Protein AF-A0A7S4KNY7-F1 (afdb_monomer_lite)

Sequence (594 aa):
KNNKELASEFGQQVDAQVGPDGVFSEKERRYLAFSFTKPSDPPAHNLELLWDKYYDSREKYDKLVDIKRRADPTGIFTPNKFCVGGDPDSCPYTIPLPDDQVIYRGRFNSEYKPRAYQYGTTSHVRGTMAPAAIVAPKSMEDIQKVVKFARDNKLAIAVRSGGHAYNGDSSTCGLNIQLDMAETFKDFEYNAETKLVRCGVSLSLLEFAGHMGERDLFIPHGICAHVHIGGHVQTGGYGEDRSHGLLCDYVEALEIVTADGNLRVVHRPVEGSPDQDNDDLYWAVLGGSPGNYGILTHINLKPLHDKDYPHSRGMKMAVRFNKEKFEKVVQFAAEMNDDPNFPGDFDVNVQLTSSVFSTWYVKNKLLGVKRGLTRDEDMLLNHPEIYGSGVPIAEDARMSLGAAHPAVLQVWIQWANTGGENQKFGDAEKEVFEKYRKAMGPGILLKAEFKALSTLKHVAWWFGGAEDDSADLMSLSYHDHHTMSELNRYWIYEDPREFVMPFDKRSYISDRTNLSTNGWVKWAANHVDSVVNGPAEVKLSMQIQPFGGKFSKVRTNENLGSSHSWRNNATTWISMDSFYEVGPYAEKKQQGTC

Radius of gyration: 23.35 Å; chains: 1; bounding box: 53×65×66 Å

Organism: NCBI:txid180227

Secondary structure (DSSP, 8-state):
--HHHHHHHHHHHHHTTBSTT-SSBSS-B--GGG----TTS-TT--HHHHHHHH-S-HHHHHHHHHHHHHH-TT-TT--STT-TT--TTS-TT--PPPTT------TTSTTHHHHH--TTTTTSPTTSS--SEEE--SSHHHHHHHHHHHHHTT--EEEESS---TT-TT---TTPEEEE-TTT---EEEETTTTEEEEETT-BHHHHHHHHHTTTEE----SBTT-BHHHHHHT---SSHHHH--GGGGEEEEEEE-TTS-EEEEEPPBTTB--HHHHHHHHHHTTS-TTSS-EEEEEEE--EEGGGSTT-EEEEEEEE--HHHHHHHHHHHHHHHH-TT--TTEEEEEEEESS-S-THHIIIIIS---PPPPHHHHHHHH-GGGG-SS---THHHHTTS-S-PPPEEEEEEEE--TTGGG----HHHHHHHHHHHHHH-B-SS-HHHHHHHTTSHHHHHHH---SSSBSB-TT--TTS---HHHHHHHH-B-SS-S-SS-EEEEEEE---S-TTTSSHHHHHHHHHHHHHTS-TTEEEEEEEE---STT-HHHHTGGGS-S-TTTTT---EEEEEEEE-----------S--

pLDDT: mean 82.66, std 17.78, range [27.16, 98.62]

Structure (mmCIF, N/CA/C/O backbone):
data_AF-A0A7S4KNY7-F1
#
_entry.id   AF-A0A7S4KNY7-F1
#
loop_
_atom_site.group_PDB
_atom_site.id
_atom_site.type_symbol
_atom_site.label_atom_id
_atom_site.label_alt_id
_atom_site.label_comp_id
_atom_site.label_asym_id
_atom_site.label_entity_id
_atom_site.label_seq_id
_atom_site.pdbx_PDB_ins_code
_atom_site.Cartn_x
_atom_site.Cartn_y
_atom_site.Cartn_z
_atom_site.occupancy
_atom_site.B_iso_or_equiv
_atom_site.auth_seq_id
_atom_site.auth_comp_id
_atom_site.auth_asym_id
_atom_site.auth_atom_id
_atom_site.pdbx_PDB_model_num
ATOM 1 N N . LYS A 1 1 ? 11.435 -31.458 -4.047 1.00 51.56 1 LYS A N 1
ATOM 2 C CA . LYS A 1 1 ? 11.424 -30.209 -3.257 1.00 51.56 1 LYS A CA 1
ATOM 3 C C . LYS A 1 1 ? 10.000 -29.694 -3.256 1.00 51.56 1 LYS A C 1
ATOM 5 O O . LYS A 1 1 ? 9.389 -29.751 -4.316 1.00 51.56 1 LYS A O 1
ATOM 10 N N . ASN A 1 2 ? 9.431 -29.327 -2.115 1.00 85.19 2 ASN A N 1
ATOM 11 C CA . ASN A 1 2 ? 8.086 -28.751 -2.095 1.00 85.19 2 ASN A CA 1
ATOM 12 C C . ASN A 1 2 ? 8.135 -27.399 -2.837 1.00 85.19 2 ASN A C 1
ATOM 14 O O . ASN A 1 2 ? 9.048 -26.621 -2.576 1.00 85.19 2 ASN A O 1
ATOM 18 N N . ASN A 1 3 ? 7.206 -27.099 -3.753 1.00 89.31 3 ASN A N 1
ATOM 19 C CA . ASN A 1 3 ? 7.209 -25.828 -4.504 1.00 89.31 3 ASN A CA 1
ATOM 20 C C . ASN A 1 3 ? 7.236 -24.608 -3.562 1.00 89.31 3 ASN A C 1
ATOM 22 O O . ASN A 1 3 ? 7.870 -23.600 -3.862 1.00 89.31 3 ASN A O 1
ATOM 26 N N . LYS A 1 4 ? 6.635 -24.745 -2.371 1.00 90.31 4 LYS A N 1
ATOM 27 C CA . LYS A 1 4 ? 6.718 -23.759 -1.287 1.00 90.31 4 LYS A CA 1
ATOM 28 C C . LYS A 1 4 ? 8.144 -23.540 -0.767 1.00 90.31 4 LYS A C 1
ATOM 30 O O . LYS A 1 4 ? 8.528 -22.406 -0.522 1.00 90.31 4 LYS A O 1
ATOM 35 N N . GLU A 1 5 ? 8.919 -24.608 -0.571 1.00 92.00 5 GLU A N 1
ATOM 36 C CA . GLU A 1 5 ? 10.319 -24.502 -0.121 1.00 92.00 5 GLU A CA 1
ATOM 37 C C . GLU A 1 5 ? 11.160 -23.786 -1.171 1.00 92.00 5 GLU A C 1
ATOM 39 O O . GLU A 1 5 ? 11.970 -22.935 -0.832 1.00 92.00 5 GLU A O 1
ATOM 44 N N . LEU A 1 6 ? 10.931 -24.095 -2.449 1.00 92.31 6 LEU A N 1
ATOM 45 C CA . LEU A 1 6 ? 11.621 -23.438 -3.550 1.00 92.31 6 LEU A CA 1
ATOM 46 C C . LEU A 1 6 ? 11.296 -21.935 -3.621 1.00 92.31 6 LEU A C 1
ATOM 48 O O . LEU A 1 6 ? 12.210 -21.124 -3.719 1.00 92.31 6 LEU A O 1
ATOM 52 N N . ALA A 1 7 ? 10.017 -21.555 -3.518 1.00 92.94 7 ALA A N 1
ATOM 53 C CA . ALA A 1 7 ? 9.622 -20.147 -3.416 1.00 92.94 7 ALA A CA 1
ATOM 54 C C . ALA A 1 7 ? 10.264 -19.459 -2.197 1.00 92.94 7 ALA A C 1
ATOM 56 O O . ALA A 1 7 ? 10.749 -18.333 -2.301 1.00 92.94 7 ALA A O 1
ATOM 57 N N . SER A 1 8 ? 10.329 -20.157 -1.060 1.00 93.12 8 SER A N 1
ATOM 58 C CA . SER A 1 8 ? 10.942 -19.629 0.159 1.00 93.12 8 SER A CA 1
ATOM 59 C C . SER A 1 8 ? 12.448 -19.427 0.039 1.00 93.12 8 SER A C 1
ATOM 61 O O . SER A 1 8 ? 12.966 -18.434 0.537 1.00 93.12 8 SER A O 1
ATOM 63 N N . GLU A 1 9 ? 13.162 -20.297 -0.672 1.00 94.06 9 GLU A N 1
ATOM 64 C CA . GLU A 1 9 ? 14.589 -20.105 -0.941 1.00 94.06 9 GLU A CA 1
ATOM 65 C C . GLU A 1 9 ? 14.876 -18.878 -1.798 1.00 94.06 9 GLU A C 1
ATOM 67 O O . GLU A 1 9 ? 15.837 -18.160 -1.522 1.00 94.06 9 GLU A O 1
ATOM 72 N N . PHE A 1 10 ? 14.045 -18.600 -2.806 1.00 94.31 10 PHE A N 1
ATOM 73 C CA . PHE A 1 10 ? 14.152 -17.342 -3.542 1.00 94.31 10 PHE A CA 1
ATOM 74 C C . PHE A 1 10 ? 13.907 -16.150 -2.609 1.00 94.31 10 PHE A C 1
ATOM 76 O O . PHE A 1 10 ? 14.709 -15.219 -2.595 1.00 94.31 10 PHE A O 1
ATOM 83 N N . GLY A 1 11 ? 12.891 -16.221 -1.743 1.00 94.25 11 GLY A N 1
ATOM 84 C CA . GLY A 1 11 ? 12.653 -15.208 -0.710 1.00 94.25 11 GLY A CA 1
ATOM 85 C C . GLY A 1 11 ? 13.846 -15.001 0.236 1.00 94.25 11 GLY A C 1
ATOM 86 O O . GLY A 1 11 ? 14.205 -13.866 0.534 1.00 94.25 11 GLY A O 1
ATOM 87 N N . GLN A 1 12 ? 14.523 -16.073 0.654 1.00 95.06 12 GLN A N 1
ATOM 88 C CA . GLN A 1 12 ? 15.713 -16.001 1.514 1.00 95.06 12 GLN A CA 1
ATOM 89 C C . GLN A 1 12 ? 16.905 -15.310 0.833 1.00 95.06 12 GLN A C 1
ATOM 91 O O . GLN A 1 12 ? 17.710 -14.669 1.507 1.00 95.06 12 GLN A O 1
ATOM 96 N N . GLN A 1 13 ? 17.024 -15.392 -0.496 1.00 95.50 13 GLN A N 1
ATOM 97 C CA . GLN A 1 13 ? 18.045 -14.634 -1.228 1.00 95.50 13 GLN A CA 1
ATOM 98 C C . GLN A 1 13 ? 17.783 -13.125 -1.163 1.00 95.50 13 GLN A C 1
ATOM 100 O O . GLN A 1 13 ? 18.741 -12.355 -1.065 1.00 95.50 13 GLN A O 1
ATOM 105 N N . VAL A 1 14 ? 16.508 -12.711 -1.181 1.00 96.00 14 VAL A N 1
ATOM 106 C CA . VAL A 1 14 ? 16.097 -11.315 -0.955 1.00 96.00 14 VAL A CA 1
ATOM 107 C C . VAL A 1 14 ? 16.399 -10.900 0.482 1.00 96.00 14 VAL A C 1
ATOM 109 O O . VAL A 1 14 ? 16.975 -9.836 0.694 1.00 96.00 14 VAL A O 1
ATOM 112 N N . ASP A 1 15 ? 16.090 -11.761 1.458 1.00 95.88 15 ASP A N 1
ATOM 113 C CA . ASP A 1 15 ? 16.386 -11.518 2.877 1.00 95.88 15 ASP A CA 1
ATOM 114 C C . ASP A 1 15 ? 17.879 -11.243 3.105 1.00 95.88 15 ASP A C 1
ATOM 116 O O . ASP A 1 15 ? 18.233 -10.351 3.870 1.00 95.88 15 ASP A O 1
ATOM 120 N N . ALA A 1 16 ? 18.760 -11.943 2.383 1.00 96.06 16 ALA A N 1
ATOM 121 C CA . ALA A 1 16 ? 20.207 -11.749 2.463 1.00 96.06 16 ALA A CA 1
ATOM 122 C C . ALA A 1 16 ? 20.695 -10.378 1.950 1.00 96.06 16 ALA A C 1
ATOM 124 O O . ALA A 1 16 ? 21.842 -10.017 2.197 1.00 96.06 16 ALA A O 1
ATOM 125 N N . GLN A 1 17 ? 19.861 -9.609 1.239 1.00 97.12 17 GLN A N 1
ATOM 126 C CA . GLN A 1 17 ? 20.209 -8.252 0.791 1.00 97.12 17 GLN A CA 1
ATOM 127 C C . GLN A 1 17 ? 19.800 -7.164 1.785 1.00 97.12 17 GLN A C 1
ATOM 129 O O . GLN A 1 17 ? 20.070 -5.984 1.540 1.00 97.12 17 GLN A O 1
ATOM 134 N N . VAL A 1 18 ? 19.155 -7.543 2.887 1.00 95.56 18 VAL A N 1
ATOM 135 C CA . VAL A 1 18 ? 18.619 -6.633 3.895 1.00 95.56 18 VAL A CA 1
ATOM 136 C C . VAL A 1 18 ? 19.387 -6.807 5.201 1.00 95.56 18 VAL A C 1
ATOM 138 O O . VAL A 1 18 ? 19.440 -7.895 5.768 1.00 95.56 18 VAL A O 1
ATOM 141 N N . GLY A 1 19 ? 19.956 -5.715 5.700 1.00 93.62 19 GLY A N 1
ATOM 142 C CA . GLY A 1 19 ? 20.794 -5.686 6.893 1.00 93.62 19 GLY A CA 1
ATOM 143 C C . GLY A 1 19 ? 22.191 -5.122 6.608 1.00 93.62 19 GLY A C 1
ATOM 144 O O . GLY A 1 19 ? 22.514 -4.803 5.464 1.00 93.62 19 GLY A O 1
ATOM 145 N N . PRO A 1 20 ? 23.054 -5.019 7.632 1.00 90.00 20 PRO A N 1
ATOM 146 C CA . PRO A 1 20 ? 24.355 -4.353 7.521 1.00 90.00 20 PRO A CA 1
ATOM 147 C C . PRO A 1 20 ? 25.255 -4.896 6.401 1.00 90.00 20 PRO A C 1
ATOM 149 O O . PRO A 1 20 ? 25.949 -4.123 5.743 1.00 90.00 20 PRO A O 1
ATOM 152 N N . ASP A 1 21 ? 25.191 -6.207 6.156 1.00 91.19 21 ASP A N 1
ATOM 153 C CA . ASP A 1 21 ? 25.987 -6.907 5.139 1.00 91.19 21 ASP A CA 1
ATOM 154 C C . ASP A 1 21 ? 25.303 -6.962 3.756 1.00 91.19 21 ASP A C 1
ATOM 156 O O . ASP A 1 21 ? 25.902 -7.401 2.774 1.00 91.19 21 ASP A O 1
ATOM 160 N N . GLY A 1 22 ? 24.042 -6.532 3.670 1.00 95.06 22 GLY A N 1
ATOM 161 C CA . GLY A 1 22 ? 23.235 -6.548 2.455 1.00 95.06 22 GLY A CA 1
ATOM 162 C C . GLY A 1 22 ? 23.385 -5.275 1.618 1.00 95.06 22 GLY A C 1
ATOM 163 O O . GLY A 1 22 ? 23.640 -4.184 2.136 1.00 95.06 22 GLY A O 1
ATOM 164 N N . VAL A 1 23 ? 23.188 -5.387 0.300 1.00 96.75 23 VAL A N 1
ATOM 165 C CA . VAL A 1 23 ? 23.344 -4.247 -0.628 1.00 96.75 23 VAL A CA 1
ATOM 166 C C . VAL A 1 23 ? 22.059 -3.447 -0.868 1.00 96.75 23 VAL A C 1
ATOM 168 O O . VAL A 1 23 ? 22.127 -2.386 -1.479 1.00 96.75 23 VAL A O 1
ATOM 171 N N . PHE A 1 24 ? 20.895 -3.899 -0.383 1.00 97.31 24 PHE A N 1
ATOM 172 C CA . PHE A 1 24 ? 19.634 -3.166 -0.559 1.00 97.31 24 PHE A CA 1
ATOM 173 C C . PHE A 1 24 ? 19.363 -2.178 0.579 1.00 97.31 24 PHE A C 1
ATOM 175 O O . PHE A 1 24 ? 19.128 -1.005 0.329 1.00 97.31 24 PHE A O 1
ATOM 182 N N . SER A 1 25 ? 19.422 -2.620 1.833 1.00 95.44 25 SER A N 1
ATOM 183 C CA . SER A 1 25 ? 19.138 -1.762 2.992 1.00 95.44 25 SER A CA 1
ATOM 184 C C . SER A 1 25 ? 20.042 -2.115 4.158 1.00 95.44 25 SER A C 1
ATOM 186 O O . SER A 1 25 ? 20.363 -3.284 4.329 1.00 95.44 25 SER A O 1
ATOM 188 N N . GLU A 1 26 ? 20.426 -1.130 4.969 1.00 93.81 26 GLU A N 1
ATOM 189 C CA . GLU A 1 26 ? 21.228 -1.339 6.181 1.00 93.81 26 GLU A CA 1
ATOM 190 C C . GLU A 1 26 ? 20.404 -1.918 7.331 1.00 93.81 26 GLU A C 1
ATOM 192 O O . GLU A 1 26 ? 20.925 -2.649 8.177 1.00 93.81 26 GLU A O 1
ATOM 197 N N . LYS A 1 27 ? 19.107 -1.603 7.369 1.00 91.75 27 LYS A N 1
ATOM 198 C CA . LYS A 1 27 ? 18.174 -2.068 8.394 1.00 91.75 27 LYS A CA 1
ATOM 199 C C . LYS A 1 27 ? 17.001 -2.776 7.755 1.00 91.75 27 LYS A C 1
ATOM 201 O O . LYS A 1 27 ? 16.446 -2.340 6.759 1.00 91.75 27 LYS A O 1
ATOM 206 N N . GLU A 1 28 ? 16.543 -3.842 8.391 1.00 92.69 28 GLU A N 1
ATOM 207 C CA . GLU A 1 28 ? 15.296 -4.466 7.976 1.00 92.69 28 GLU A CA 1
ATOM 208 C C . GLU A 1 28 ? 14.108 -3.556 8.299 1.00 92.69 28 GLU A C 1
ATOM 210 O O . GLU A 1 28 ? 13.673 -3.475 9.448 1.00 92.69 28 GLU A O 1
ATOM 215 N N . ARG A 1 29 ? 13.582 -2.883 7.271 1.00 91.31 29 ARG A N 1
ATOM 216 C CA . ARG A 1 29 ? 12.376 -2.058 7.346 1.00 91.31 29 ARG A CA 1
ATOM 217 C C . ARG A 1 29 ? 11.267 -2.663 6.501 1.00 91.31 29 ARG A C 1
ATOM 219 O O . ARG A 1 29 ? 11.440 -2.920 5.308 1.00 91.31 29 ARG A O 1
ATOM 226 N N . ARG A 1 30 ? 10.118 -2.882 7.135 1.00 90.94 30 ARG A N 1
ATOM 227 C CA . ARG A 1 30 ? 8.904 -3.421 6.525 1.00 90.94 30 ARG A CA 1
ATOM 228 C C . ARG A 1 30 ? 7.812 -2.367 6.567 1.00 90.94 30 ARG A C 1
ATOM 230 O O . ARG A 1 30 ? 7.724 -1.568 7.497 1.00 90.94 30 ARG A O 1
ATOM 237 N N . TYR A 1 31 ? 6.953 -2.396 5.561 1.00 87.62 31 TYR A N 1
ATOM 238 C CA . TYR A 1 31 ? 5.833 -1.480 5.474 1.00 87.62 31 TYR A CA 1
ATOM 239 C C . TYR A 1 31 ? 4.529 -2.182 5.857 1.00 87.62 31 TYR A C 1
ATOM 241 O O . TYR A 1 31 ? 4.228 -3.240 5.310 1.00 87.62 31 TYR A O 1
ATOM 249 N N . LEU A 1 32 ? 3.741 -1.587 6.762 1.00 87.06 32 LEU A N 1
ATOM 250 C CA . LEU A 1 32 ? 2.469 -2.133 7.245 1.00 87.06 32 LEU A CA 1
ATOM 251 C C . LEU A 1 32 ? 1.519 -2.575 6.121 1.00 87.06 32 LEU A C 1
ATOM 253 O O . LEU A 1 32 ? 0.951 -3.663 6.218 1.00 87.06 32 LEU A O 1
ATOM 257 N N . ALA A 1 33 ? 1.396 -1.791 5.043 1.00 84.88 33 ALA A N 1
ATOM 258 C CA . ALA A 1 33 ? 0.538 -2.110 3.893 1.00 84.88 33 ALA A CA 1
ATOM 259 C C . ALA A 1 33 ? 0.919 -3.433 3.202 1.00 84.88 33 ALA A C 1
ATOM 261 O O . ALA A 1 33 ? 0.077 -4.111 2.615 1.00 84.88 33 ALA A O 1
ATOM 262 N N . PHE A 1 34 ? 2.188 -3.823 3.319 1.00 87.56 34 PHE A N 1
ATOM 263 C CA . PHE A 1 34 ? 2.775 -4.999 2.687 1.00 87.56 34 PHE A CA 1
ATOM 264 C C . PHE A 1 34 ? 3.338 -5.983 3.717 1.00 87.56 34 PHE A C 1
ATOM 266 O O . PHE A 1 34 ? 4.263 -6.736 3.411 1.00 87.56 34 PHE A O 1
ATOM 273 N N . SER A 1 35 ? 2.797 -5.970 4.942 1.00 88.44 35 SER A N 1
ATOM 274 C CA . SER A 1 35 ? 3.263 -6.828 6.032 1.00 88.44 35 SER A CA 1
ATOM 275 C C . SER A 1 35 ? 3.273 -8.295 5.610 1.00 88.44 35 SER A C 1
ATOM 277 O O . SER A 1 35 ? 2.331 -8.798 4.995 1.00 88.44 35 SER A O 1
ATOM 279 N N . PHE A 1 36 ? 4.345 -8.989 5.978 1.00 89.62 36 PHE A N 1
ATOM 280 C CA . PHE A 1 36 ? 4.551 -10.409 5.713 1.00 89.62 36 PHE A CA 1
ATOM 281 C C . PHE A 1 36 ? 5.287 -11.056 6.895 1.00 89.62 36 PHE A C 1
ATOM 283 O O . PHE A 1 36 ? 5.787 -10.358 7.785 1.00 89.62 36 PHE A O 1
ATOM 290 N N . THR A 1 37 ? 5.357 -12.386 6.897 1.00 84.75 37 THR A N 1
ATOM 291 C CA . THR A 1 37 ? 6.119 -13.177 7.874 1.00 84.75 37 THR A CA 1
ATOM 292 C C . THR A 1 37 ? 7.195 -13.983 7.154 1.00 84.75 37 THR A C 1
ATOM 294 O O . THR A 1 37 ? 6.939 -14.517 6.074 1.00 84.75 37 THR A O 1
ATOM 297 N N . LYS A 1 38 ? 8.397 -14.070 7.735 1.00 86.94 38 LYS A N 1
ATOM 298 C CA . LYS A 1 38 ? 9.477 -14.947 7.248 1.00 86.94 38 LYS A CA 1
ATOM 299 C C . LYS A 1 38 ? 9.689 -16.134 8.197 1.00 86.94 38 LYS A C 1
ATOM 301 O O . LYS A 1 38 ? 9.403 -16.013 9.387 1.00 86.94 38 LYS A O 1
ATOM 306 N N . PRO A 1 39 ? 10.232 -17.271 7.722 1.00 82.94 39 PRO A N 1
ATOM 307 C CA . PRO A 1 39 ? 10.498 -18.433 8.577 1.00 82.94 39 PRO A CA 1
ATOM 308 C C . PRO A 1 39 ? 11.420 -18.159 9.774 1.00 82.94 39 PRO A C 1
ATOM 310 O O . PRO A 1 39 ? 11.352 -18.876 10.764 1.00 82.94 39 PRO A O 1
ATOM 313 N N . SER A 1 40 ? 12.289 -17.148 9.677 1.00 85.69 40 SER A N 1
ATOM 314 C CA . SER A 1 40 ? 13.194 -16.730 10.752 1.00 85.69 40 SER A CA 1
ATOM 315 C C . SER A 1 40 ? 12.592 -15.704 11.717 1.00 85.69 40 SER A C 1
ATOM 317 O O . SER A 1 40 ? 13.262 -15.325 12.676 1.00 85.69 40 SER A O 1
ATOM 319 N N . ASP A 1 41 ? 11.355 -15.249 11.490 1.00 88.19 41 ASP A N 1
ATOM 320 C CA . ASP A 1 41 ? 10.652 -14.412 12.462 1.00 88.19 41 ASP A CA 1
ATOM 321 C C . ASP A 1 41 ? 10.281 -15.232 13.709 1.00 88.19 41 ASP A C 1
ATOM 323 O O . ASP A 1 41 ? 10.083 -16.448 13.620 1.00 88.19 41 ASP A O 1
ATOM 327 N N . PRO A 1 42 ? 10.117 -14.580 14.873 1.00 82.06 42 PRO A N 1
ATOM 328 C CA . PRO A 1 42 ? 9.641 -15.243 16.080 1.00 82.06 42 PRO A CA 1
ATOM 329 C C . PRO A 1 42 ? 8.297 -15.970 15.855 1.00 82.06 42 PRO A C 1
ATOM 331 O O . PRO A 1 42 ? 7.424 -15.404 15.196 1.00 82.06 42 PRO A O 1
ATOM 334 N N . PRO A 1 43 ? 8.073 -17.172 16.430 1.00 65.38 43 PRO A N 1
ATOM 335 C CA . PRO A 1 43 ? 6.925 -18.035 16.103 1.00 65.38 43 PRO A CA 1
ATOM 336 C C . PRO A 1 43 ? 5.531 -17.433 16.337 1.00 65.38 43 PRO A C 1
ATOM 338 O O . PRO A 1 43 ? 4.581 -17.783 15.634 1.00 65.38 43 PRO A O 1
ATOM 341 N N . ALA A 1 44 ? 5.385 -16.535 17.317 1.00 62.50 44 ALA A N 1
ATOM 342 C CA . ALA A 1 44 ? 4.124 -15.832 17.575 1.00 62.50 44 ALA A CA 1
ATOM 343 C C . ALA A 1 44 ? 3.810 -14.780 16.491 1.00 62.50 44 ALA A C 1
ATOM 345 O O . ALA A 1 44 ? 2.652 -14.402 16.317 1.00 62.50 44 ALA A O 1
ATOM 346 N N . HIS A 1 45 ? 4.832 -14.350 15.734 1.00 71.06 45 HIS A N 1
ATOM 347 C CA . HIS A 1 45 ? 4.778 -13.323 14.688 1.00 71.06 45 HIS A CA 1
ATOM 348 C C . HIS A 1 45 ? 4.050 -12.046 15.132 1.00 71.06 45 HIS A C 1
ATOM 350 O O . HIS A 1 45 ? 3.314 -11.445 14.354 1.00 71.06 45 HIS A O 1
ATOM 356 N N . ASN A 1 46 ? 4.249 -11.666 16.393 1.00 79.25 46 ASN A N 1
ATOM 357 C CA . ASN A 1 46 ? 3.590 -10.537 17.029 1.00 79.25 46 ASN A CA 1
ATOM 358 C C . ASN A 1 46 ? 4.364 -9.231 16.783 1.00 79.25 46 ASN A C 1
ATOM 360 O O . ASN A 1 46 ? 5.598 -9.226 16.818 1.00 79.25 46 ASN A O 1
ATOM 364 N N . LEU A 1 47 ? 3.644 -8.127 16.566 1.00 87.06 47 LEU A N 1
ATOM 365 C CA . LEU A 1 47 ? 4.205 -6.784 16.427 1.00 87.06 47 LEU A CA 1
ATOM 366 C C . LEU A 1 47 ? 5.069 -6.361 17.631 1.00 87.06 47 LEU A C 1
ATOM 368 O O . LEU A 1 47 ? 6.045 -5.655 17.422 1.00 87.06 47 LEU A O 1
ATOM 372 N N . GLU A 1 48 ? 4.824 -6.865 18.845 1.00 89.44 48 GLU A N 1
ATOM 373 C CA . GLU A 1 48 ? 5.713 -6.665 20.010 1.00 89.44 48 GLU A CA 1
ATOM 374 C C . GLU A 1 48 ? 7.130 -7.197 19.777 1.00 89.44 48 GLU A C 1
ATOM 376 O O . GLU A 1 48 ? 8.103 -6.623 20.253 1.00 89.44 48 GLU A O 1
ATOM 381 N N . LEU A 1 49 ? 7.267 -8.288 19.025 1.00 89.81 49 LEU A N 1
ATOM 382 C CA . LEU A 1 49 ? 8.561 -8.898 18.718 1.00 89.81 49 LEU A CA 1
ATOM 383 C C . LEU A 1 49 ? 9.175 -8.351 17.424 1.00 89.81 49 LEU A C 1
ATOM 385 O O . LEU A 1 49 ? 10.342 -8.613 17.142 1.00 89.81 49 LEU A O 1
ATOM 389 N N . LEU A 1 50 ? 8.387 -7.622 16.630 1.00 91.00 50 LEU A N 1
ATOM 390 C CA . LEU A 1 50 ? 8.754 -7.121 15.304 1.00 91.00 50 LEU A CA 1
ATOM 391 C C . LEU A 1 50 ? 8.665 -5.592 15.196 1.00 91.00 50 LEU A C 1
ATOM 393 O O . LEU A 1 50 ? 8.769 -5.057 14.092 1.00 91.00 50 LEU A O 1
ATOM 397 N N . TRP A 1 51 ? 8.457 -4.874 16.306 1.00 91.31 51 TRP A N 1
ATOM 398 C CA . TRP A 1 51 ? 8.184 -3.432 16.299 1.00 91.31 51 TRP A CA 1
ATOM 399 C C . TRP A 1 51 ? 9.296 -2.652 15.596 1.00 91.31 51 TRP A C 1
ATOM 401 O O . TRP A 1 51 ? 9.020 -1.715 14.850 1.00 91.31 51 TRP A O 1
ATOM 411 N N . ASP A 1 52 ? 10.548 -3.082 15.766 1.00 91.56 52 ASP A N 1
ATOM 412 C CA . ASP A 1 52 ? 11.741 -2.444 15.209 1.00 91.56 52 ASP A CA 1
ATOM 413 C C . ASP A 1 52 ? 11.801 -2.540 13.678 1.00 91.56 52 ASP A C 1
ATOM 415 O O . ASP A 1 52 ? 12.568 -1.824 13.033 1.00 91.56 52 ASP A O 1
ATOM 419 N N . LYS A 1 53 ? 10.969 -3.391 13.069 1.00 91.69 53 LYS A N 1
ATOM 420 C CA . LYS A 1 53 ? 10.840 -3.501 11.611 1.00 91.69 53 LYS A CA 1
ATOM 421 C C . LYS A 1 53 ? 9.867 -2.476 11.035 1.00 91.69 53 LYS A C 1
ATOM 423 O O . LYS A 1 53 ? 10.014 -2.115 9.870 1.00 91.69 53 LYS A O 1
ATOM 428 N N . TYR A 1 54 ? 8.911 -1.993 11.829 1.00 90.12 54 TYR A N 1
ATOM 429 C CA . TYR A 1 54 ? 7.829 -1.101 11.384 1.00 90.12 54 TYR A CA 1
ATOM 430 C C . TYR A 1 54 ? 7.949 0.323 11.939 1.00 90.12 54 TYR A C 1
ATOM 432 O O . TYR A 1 54 ? 7.514 1.276 11.287 1.00 90.12 54 TYR A O 1
ATOM 440 N N . TYR A 1 55 ? 8.577 0.478 13.106 1.00 89.75 55 TYR A N 1
ATOM 441 C CA . TYR A 1 55 ? 8.714 1.740 13.826 1.00 89.75 55 TYR A CA 1
ATOM 442 C C . TYR A 1 55 ? 10.189 2.128 14.005 1.00 89.75 55 TYR A C 1
ATOM 444 O O . TYR A 1 55 ? 11.095 1.293 14.039 1.00 89.75 55 TYR A O 1
ATOM 452 N N . ASP A 1 56 ? 10.454 3.429 14.080 1.00 86.56 56 ASP A N 1
ATOM 453 C CA . ASP A 1 56 ? 11.801 3.994 14.212 1.00 86.56 56 ASP A CA 1
ATOM 454 C C . ASP A 1 56 ? 12.350 3.920 15.639 1.00 86.56 56 ASP A C 1
ATOM 456 O O . ASP A 1 56 ? 13.564 3.790 15.804 1.00 86.56 56 ASP A O 1
ATOM 460 N N . SER A 1 57 ? 11.478 3.969 16.648 1.00 89.56 57 SER A N 1
ATOM 461 C CA . SER A 1 57 ? 11.852 3.937 18.058 1.00 89.56 57 SER A CA 1
ATOM 462 C C . SER A 1 57 ? 10.916 3.072 18.900 1.00 89.56 57 SER A C 1
ATOM 464 O O . SER A 1 57 ? 9.726 2.920 18.612 1.00 89.56 57 SER A O 1
ATOM 466 N N . ARG A 1 58 ? 11.478 2.527 19.986 1.00 92.69 58 ARG A N 1
ATOM 467 C CA . ARG A 1 58 ? 10.725 1.765 20.985 1.00 92.69 58 ARG A CA 1
ATOM 468 C C . ARG A 1 58 ? 9.680 2.645 21.667 1.00 92.69 58 ARG A C 1
ATOM 470 O O . ARG A 1 58 ? 8.550 2.214 21.825 1.00 92.69 58 ARG A O 1
ATOM 477 N N . GLU A 1 59 ? 10.041 3.890 21.978 1.00 92.00 59 GLU A N 1
ATOM 478 C CA . GLU A 1 59 ? 9.158 4.888 22.594 1.00 92.00 59 GLU A CA 1
ATOM 479 C C . GLU A 1 59 ? 7.877 5.113 21.784 1.00 92.00 59 GLU A C 1
ATOM 481 O O . GLU A 1 59 ? 6.783 5.131 22.342 1.00 92.00 59 GLU A O 1
ATOM 486 N N . LYS A 1 60 ? 7.989 5.233 20.456 1.00 89.56 60 LYS A N 1
ATOM 487 C CA . LYS A 1 60 ? 6.820 5.411 19.592 1.00 89.56 60 LYS A CA 1
ATOM 488 C C . LYS A 1 60 ? 5.900 4.196 19.634 1.00 89.56 60 LYS A C 1
ATOM 490 O O . LYS A 1 60 ? 4.683 4.348 19.697 1.00 89.56 60 LYS A O 1
ATOM 495 N N . TYR A 1 61 ? 6.477 3.000 19.609 1.00 92.75 61 TYR A N 1
ATOM 496 C CA . TYR A 1 61 ? 5.701 1.774 19.704 1.00 92.75 61 TYR A CA 1
ATOM 497 C C . TYR A 1 61 ? 5.066 1.603 21.096 1.00 92.75 61 TYR A C 1
ATOM 499 O O . TYR A 1 61 ? 3.874 1.328 21.178 1.00 92.75 61 TYR A O 1
ATOM 507 N N . ASP A 1 62 ? 5.786 1.880 22.185 1.00 94.00 62 ASP A N 1
ATOM 508 C CA . ASP A 1 62 ? 5.226 1.860 23.544 1.00 94.00 62 ASP A CA 1
ATOM 509 C C . ASP A 1 62 ? 4.082 2.879 23.697 1.00 94.00 62 ASP A C 1
ATOM 511 O O . ASP A 1 62 ? 3.043 2.563 24.278 1.00 94.00 62 ASP A O 1
ATOM 515 N N . LYS A 1 63 ? 4.194 4.062 23.073 1.00 92.31 63 LYS A N 1
ATOM 516 C CA . LYS A 1 63 ? 3.090 5.030 23.003 1.00 92.31 63 LYS A CA 1
ATOM 517 C C . LYS A 1 63 ? 1.856 4.425 22.324 1.00 92.31 63 LYS A C 1
ATOM 519 O O . LYS A 1 63 ? 0.749 4.560 22.842 1.00 92.31 63 LYS A O 1
ATOM 524 N N . LEU A 1 64 ? 2.022 3.727 21.197 1.00 92.75 64 LEU A N 1
ATOM 525 C CA . LEU A 1 64 ? 0.920 3.023 20.526 1.00 92.75 64 LEU A CA 1
ATOM 526 C C . LEU A 1 64 ? 0.277 1.963 21.437 1.00 92.75 64 LEU A C 1
ATOM 528 O O . LEU A 1 64 ? -0.952 1.836 21.437 1.00 92.75 64 LEU A O 1
ATOM 532 N N . VAL A 1 65 ? 1.076 1.248 22.237 1.00 93.88 65 VAL A N 1
ATOM 533 C CA . VAL A 1 65 ? 0.600 0.270 23.233 1.00 93.88 65 VAL A CA 1
ATOM 534 C C . VAL A 1 65 ? -0.218 0.942 24.339 1.00 93.88 65 VAL A C 1
ATOM 536 O O . VAL A 1 65 ? -1.293 0.456 24.697 1.00 93.88 65 VAL A O 1
ATOM 539 N N . ASP A 1 66 ? 0.229 2.079 24.862 1.00 94.81 66 ASP A N 1
ATOM 540 C CA . ASP A 1 66 ? -0.491 2.793 25.920 1.00 94.81 66 ASP A CA 1
ATOM 541 C C . ASP A 1 66 ? -1.807 3.404 25.425 1.00 94.81 66 ASP A C 1
ATOM 543 O O . ASP A 1 66 ? -2.826 3.358 26.122 1.00 94.81 66 ASP A O 1
ATOM 547 N N . ILE A 1 67 ? -1.830 3.914 24.192 1.00 94.75 67 ILE A N 1
ATOM 548 C CA . ILE A 1 67 ? -3.071 4.348 23.534 1.00 94.75 67 ILE A CA 1
ATOM 549 C C . ILE A 1 67 ? -4.017 3.156 23.377 1.00 94.75 67 ILE A C 1
ATOM 551 O O . ILE A 1 67 ? -5.202 3.259 23.693 1.00 94.75 67 ILE A O 1
ATOM 555 N N . LYS A 1 68 ? -3.495 2.001 22.952 1.00 93.06 68 LYS A N 1
ATOM 556 C CA . LYS A 1 68 ? -4.277 0.780 22.733 1.00 93.06 68 LYS A CA 1
ATOM 557 C C . LYS A 1 68 ? -4.938 0.299 24.023 1.00 93.06 68 LYS A C 1
ATOM 559 O O . LYS A 1 68 ? -6.132 0.012 24.017 1.00 93.06 68 LYS A O 1
ATOM 564 N N . ARG A 1 69 ? -4.204 0.286 25.139 1.00 92.75 69 ARG A N 1
ATOM 565 C CA . ARG A 1 69 ? -4.734 -0.075 26.468 1.00 92.75 69 ARG A CA 1
ATOM 566 C C . ARG A 1 69 ? -5.885 0.832 26.914 1.00 92.75 69 ARG A C 1
ATOM 568 O O . ARG A 1 69 ? -6.812 0.351 27.558 1.00 92.75 69 ARG A O 1
ATOM 575 N N . ARG A 1 70 ? -5.842 2.126 26.572 1.00 93.19 70 ARG A N 1
ATOM 576 C CA . ARG A 1 70 ? -6.929 3.080 26.863 1.00 93.19 70 ARG A CA 1
ATOM 577 C C . ARG A 1 70 ? -8.122 2.918 25.918 1.00 93.19 70 ARG A C 1
ATOM 579 O O . ARG A 1 70 ? -9.260 2.965 26.373 1.00 93.19 70 ARG A O 1
ATOM 586 N N . ALA A 1 71 ? -7.867 2.738 24.621 1.00 91.94 71 ALA A N 1
ATOM 587 C CA . ALA A 1 71 ? -8.899 2.652 23.585 1.00 91.94 71 ALA A CA 1
ATOM 588 C C . ALA A 1 71 ? -9.651 1.306 23.579 1.00 91.94 71 ALA A C 1
ATOM 590 O O . ALA A 1 71 ? -10.827 1.255 23.217 1.00 91.94 71 ALA A O 1
ATOM 591 N N . ASP A 1 72 ? -8.986 0.224 23.990 1.00 92.75 72 ASP A N 1
ATOM 592 C CA . ASP A 1 72 ? -9.539 -1.128 24.074 1.00 92.75 72 ASP A CA 1
ATOM 593 C C . ASP A 1 72 ? -9.079 -1.848 25.357 1.00 92.75 72 ASP A C 1
ATOM 595 O O . ASP A 1 72 ? -8.293 -2.798 25.308 1.00 92.75 72 ASP A O 1
ATOM 599 N N . PRO A 1 73 ? -9.584 -1.428 26.531 1.00 89.50 73 PRO A N 1
ATOM 600 C CA . PRO A 1 73 ? -9.207 -2.022 27.816 1.00 89.50 73 PRO A CA 1
ATOM 601 C C . PRO A 1 73 ? -9.669 -3.480 27.965 1.00 89.50 73 PRO A C 1
ATOM 603 O O . PRO A 1 73 ? -9.214 -4.190 28.858 1.00 89.50 73 PRO A O 1
ATOM 606 N N . THR A 1 74 ? -10.593 -3.928 27.112 1.00 86.25 74 THR A N 1
ATOM 607 C CA . THR A 1 74 ? -11.155 -5.285 27.119 1.00 86.25 74 THR A CA 1
ATOM 608 C C . THR A 1 74 ? -10.479 -6.228 26.127 1.00 86.25 74 THR A C 1
ATOM 610 O O . THR A 1 74 ? -10.789 -7.416 26.127 1.00 86.25 74 THR A O 1
ATOM 613 N N . GLY A 1 75 ? -9.573 -5.716 25.290 1.00 88.19 75 GLY A N 1
ATOM 614 C CA . GLY A 1 75 ? -8.832 -6.503 24.308 1.00 88.19 75 GLY A CA 1
ATOM 615 C C . GLY A 1 75 ? -9.687 -7.081 23.176 1.00 88.19 75 GLY A C 1
ATOM 616 O O . GLY A 1 75 ? -9.292 -8.084 22.587 1.00 88.19 75 GLY A O 1
ATOM 617 N N . ILE A 1 76 ? -10.847 -6.499 22.849 1.00 91.19 76 ILE A N 1
ATOM 618 C CA . ILE A 1 76 ? -11.713 -7.039 21.785 1.00 91.19 76 ILE A CA 1
ATOM 619 C C . ILE A 1 76 ? -11.142 -6.794 20.382 1.00 91.19 76 ILE A C 1
ATOM 621 O O . ILE A 1 76 ? -11.507 -7.485 19.439 1.00 91.19 76 ILE A O 1
ATOM 625 N N . PHE A 1 77 ? -10.214 -5.856 20.218 1.00 91.88 77 PHE A N 1
ATOM 626 C CA . PHE A 1 77 ? -9.529 -5.568 18.958 1.00 91.88 77 PHE A CA 1
ATOM 627 C C . PHE A 1 77 ? -8.095 -6.120 18.979 1.00 91.88 77 PHE A C 1
ATOM 629 O O . PHE A 1 77 ? -7.142 -5.398 18.699 1.00 91.88 77 PHE A O 1
ATOM 636 N N . THR A 1 78 ? -7.929 -7.382 19.388 1.00 84.44 78 THR A N 1
ATOM 637 C CA . THR A 1 78 ? -6.637 -8.104 19.429 1.00 84.44 78 THR A CA 1
ATOM 638 C C . THR A 1 78 ? -6.566 -9.388 18.569 1.00 84.44 78 THR A C 1
ATOM 640 O O . THR A 1 78 ? -5.717 -10.242 18.810 1.00 84.44 78 THR A O 1
ATOM 643 N N . PRO A 1 79 ? -7.427 -9.597 17.554 1.00 74.44 79 PRO A N 1
ATOM 644 C CA . PRO A 1 79 ? -7.663 -10.921 16.962 1.00 74.44 79 PRO A CA 1
ATOM 645 C C . PRO A 1 79 ? -6.556 -11.445 16.025 1.00 74.44 79 PRO A C 1
ATOM 647 O O . PRO A 1 79 ? -6.730 -12.530 15.457 1.00 74.44 79 PRO A O 1
ATOM 650 N N . ASN A 1 80 ? -5.513 -10.651 15.753 1.00 76.06 80 ASN A N 1
ATOM 651 C CA . ASN A 1 80 ? -4.551 -10.892 14.677 1.00 76.06 80 ASN A CA 1
ATOM 652 C C . ASN A 1 80 ? -3.090 -10.744 15.131 1.00 76.06 80 ASN A C 1
ATOM 654 O O . ASN A 1 80 ? -2.793 -10.286 16.232 1.00 76.06 80 ASN A O 1
ATOM 658 N N . LYS A 1 81 ? -2.169 -11.179 14.264 1.00 75.06 81 LYS A N 1
ATOM 659 C CA . LYS A 1 81 ? -0.724 -11.223 14.536 1.00 75.06 81 LYS A CA 1
ATOM 660 C C . LYS A 1 81 ? -0.095 -9.842 14.648 1.00 75.06 81 LYS A C 1
ATOM 662 O O . LYS A 1 81 ? 0.850 -9.654 15.400 1.00 75.06 81 LYS A O 1
ATOM 667 N N . PHE A 1 82 ? -0.647 -8.864 13.948 1.00 80.69 82 PHE A N 1
ATOM 668 C CA . PHE A 1 82 ? -0.178 -7.484 13.968 1.00 80.69 82 PHE A CA 1
ATOM 669 C C . PHE A 1 82 ? -0.923 -6.642 15.006 1.00 80.69 82 PHE A C 1
ATOM 671 O O . PHE A 1 82 ? -1.165 -5.454 14.789 1.00 80.69 82 PHE A O 1
ATOM 678 N N . CYS A 1 83 ? -1.289 -7.262 16.131 1.00 87.00 83 CYS A N 1
ATOM 679 C CA . CYS A 1 83 ? -1.863 -6.565 17.267 1.00 87.00 83 CYS A CA 1
ATOM 680 C C . CYS A 1 83 ? -0.793 -5.716 17.958 1.00 87.00 83 CYS A C 1
ATOM 682 O O . CYS A 1 83 ? 0.234 -6.233 18.399 1.00 87.00 83 CYS A O 1
ATOM 684 N N . VAL A 1 84 ? -1.052 -4.420 18.111 1.00 88.88 84 VAL A N 1
ATOM 685 C CA . VAL A 1 84 ? -0.208 -3.540 18.922 1.00 88.88 84 VAL A CA 1
ATOM 686 C C . VAL A 1 84 ? -0.270 -3.989 20.379 1.00 88.88 84 VAL A C 1
ATOM 688 O O . VAL A 1 84 ? -1.356 -4.135 20.944 1.00 88.88 84 VAL A O 1
ATOM 691 N N . GLY A 1 85 ? 0.897 -4.199 20.988 1.00 85.50 85 GLY A N 1
ATOM 692 C CA . GLY A 1 85 ? 1.017 -4.608 22.388 1.00 85.50 85 GLY A CA 1
ATOM 693 C C . GLY A 1 85 ? 0.476 -6.004 22.673 1.00 85.50 85 GLY A C 1
ATOM 694 O O . GLY A 1 85 ? 0.098 -6.278 23.812 1.00 85.50 85 GLY A O 1
ATOM 695 N N . GLY A 1 86 ? 0.382 -6.869 21.656 1.00 80.06 86 GLY A N 1
ATOM 696 C CA . GLY A 1 86 ? -0.012 -8.256 21.866 1.00 80.06 86 GLY A CA 1
ATOM 697 C C . GLY A 1 86 ? 0.971 -8.969 22.798 1.00 80.06 86 GLY A C 1
ATOM 698 O O . GLY A 1 86 ? 2.161 -8.652 22.811 1.00 80.06 86 GLY A O 1
ATOM 699 N N . ASP A 1 87 ? 0.509 -9.994 23.506 1.00 75.12 87 ASP A N 1
ATOM 700 C CA . ASP A 1 87 ? 1.379 -10.815 24.350 1.00 75.12 87 ASP A CA 1
ATOM 701 C C . ASP A 1 87 ? 2.365 -11.631 23.474 1.00 75.12 87 ASP A C 1
ATOM 703 O O . ASP A 1 87 ? 1.915 -12.367 22.583 1.00 75.12 87 ASP A O 1
ATOM 707 N N . PRO A 1 88 ? 3.693 -11.486 23.670 1.00 68.81 88 PRO A N 1
ATOM 708 C CA . PRO A 1 88 ? 4.710 -12.179 22.878 1.00 68.81 88 PRO A CA 1
ATOM 709 C C . PRO A 1 88 ? 4.690 -13.704 23.052 1.00 68.81 88 PRO A C 1
ATOM 711 O O . PRO A 1 88 ? 5.132 -14.412 22.144 1.00 68.81 88 PRO A O 1
ATOM 714 N N . ASP A 1 89 ? 4.162 -14.199 24.173 1.00 67.81 89 ASP A N 1
ATOM 715 C CA . ASP A 1 89 ? 4.050 -15.626 24.484 1.00 67.81 89 ASP A CA 1
ATOM 716 C C . ASP A 1 89 ? 2.689 -16.202 24.065 1.00 67.81 89 ASP A C 1
ATOM 718 O O . ASP A 1 89 ? 2.513 -17.422 23.965 1.00 67.81 89 ASP A O 1
ATOM 722 N N . SER A 1 90 ? 1.719 -15.335 23.769 1.00 64.12 90 SER A N 1
ATOM 723 C CA . SER A 1 90 ? 0.412 -15.746 23.272 1.00 64.12 90 SER A CA 1
ATOM 724 C C . SER A 1 90 ? 0.454 -16.043 21.775 1.00 64.12 90 SER A C 1
ATOM 726 O O . SER A 1 90 ? 1.032 -15.308 20.970 1.00 64.12 90 SER A O 1
ATOM 728 N N . CYS A 1 91 ? -0.233 -17.108 21.362 1.00 56.69 91 CYS A N 1
ATOM 729 C CA . CYS A 1 91 ? -0.640 -17.190 19.971 1.00 56.69 91 CYS A CA 1
ATOM 730 C C . CYS A 1 91 ? -1.836 -16.236 19.803 1.00 56.69 91 CYS A C 1
ATOM 732 O O . CYS A 1 91 ? -2.845 -16.437 20.482 1.00 56.69 91 CYS A O 1
ATOM 734 N N . PRO A 1 92 ? -1.798 -15.252 18.886 1.00 55.78 92 PRO A N 1
ATOM 735 C CA . PRO A 1 92 ? -2.900 -14.291 18.687 1.00 55.78 92 PRO A CA 1
ATOM 736 C C . PRO A 1 92 ? -4.224 -14.975 18.287 1.00 55.78 92 PRO A C 1
ATOM 738 O O . PRO A 1 92 ? -5.303 -14.393 18.321 1.00 55.78 92 PRO A O 1
ATOM 741 N N . TYR A 1 93 ? -4.132 -16.252 17.923 1.00 53.28 93 TYR A N 1
ATOM 742 C CA . TYR A 1 93 ? -5.208 -17.163 17.559 1.00 53.28 93 TYR A CA 1
ATOM 743 C C . TYR A 1 93 ? -5.892 -17.860 18.743 1.00 53.28 93 TYR A C 1
ATOM 745 O O . TYR A 1 93 ? -6.930 -18.501 18.558 1.00 53.28 93 TYR A O 1
ATOM 753 N N . THR A 1 94 ? -5.322 -17.758 19.944 1.00 46.84 94 THR A N 1
ATOM 754 C CA . THR A 1 94 ? -5.793 -18.425 21.158 1.00 46.84 94 THR A CA 1
ATOM 755 C C . THR A 1 94 ? -5.803 -17.438 22.317 1.00 46.84 94 THR A C 1
ATOM 757 O O . THR A 1 94 ? -4.903 -17.442 23.151 1.00 46.84 94 THR A O 1
ATOM 760 N N . ILE A 1 95 ? -6.854 -16.629 22.422 1.00 48.31 95 ILE A N 1
ATOM 761 C CA . ILE A 1 95 ? -7.317 -16.277 23.764 1.00 48.31 95 ILE A CA 1
ATOM 762 C C . ILE A 1 95 ? -8.055 -17.533 24.253 1.00 48.31 95 ILE A C 1
ATOM 764 O O . ILE A 1 95 ? -9.054 -17.905 23.628 1.00 48.31 95 ILE A O 1
ATOM 768 N N . PRO A 1 96 ? -7.560 -18.265 25.269 1.00 40.50 96 PRO A N 1
ATOM 769 C CA . PRO A 1 96 ? -8.282 -19.415 25.789 1.00 40.50 96 PRO A CA 1
ATOM 770 C C . PRO A 1 96 ? -9.585 -18.920 26.422 1.00 40.50 96 PRO A C 1
ATOM 772 O O . PRO A 1 96 ? -9.570 -18.127 27.363 1.00 40.50 96 PRO A O 1
ATOM 775 N N . LEU A 1 97 ? -10.717 -19.377 25.889 1.00 40.12 97 LEU A N 1
ATOM 776 C CA . LEU A 1 97 ? -11.986 -19.284 26.599 1.00 40.12 97 LEU A CA 1
ATOM 777 C C . LEU A 1 97 ? -12.051 -20.420 27.628 1.00 40.12 97 LEU A C 1
ATOM 779 O O . LEU A 1 97 ? -11.498 -21.492 27.373 1.00 40.12 97 LEU A O 1
ATOM 783 N N . PRO A 1 98 ? -12.709 -20.210 28.778 1.00 37.12 98 PRO A N 1
ATOM 784 C CA . PRO A 1 98 ? -13.036 -21.295 29.694 1.00 37.12 98 PRO A CA 1
ATOM 785 C C . PRO A 1 98 ? -13.810 -22.408 28.963 1.00 37.12 98 PRO A C 1
ATOM 787 O O . PRO A 1 98 ? -14.642 -22.119 28.098 1.00 37.12 98 PRO A O 1
ATOM 790 N N . ASP A 1 99 ? -13.535 -23.670 29.311 1.00 36.75 99 ASP A N 1
ATOM 791 C CA . ASP A 1 99 ? -14.046 -24.878 28.631 1.00 36.75 99 ASP A CA 1
ATOM 792 C C . ASP A 1 99 ? -15.588 -24.952 28.516 1.00 36.75 99 ASP A C 1
ATOM 794 O O . ASP A 1 99 ? -16.122 -25.752 27.748 1.00 36.75 99 ASP A O 1
ATOM 798 N N . ASP A 1 100 ? -16.325 -24.120 29.254 1.00 38.81 100 ASP A N 1
ATOM 799 C CA . ASP A 1 100 ? -17.786 -24.085 29.318 1.00 38.81 100 ASP A CA 1
ATOM 800 C C . ASP A 1 100 ? -18.458 -23.082 28.353 1.00 38.81 100 ASP A C 1
ATOM 802 O O . ASP A 1 100 ? -19.688 -23.044 28.286 1.00 38.81 100 ASP A O 1
ATOM 806 N N . GLN A 1 101 ? -17.701 -22.303 27.565 1.00 41.41 101 GLN A N 1
ATOM 807 C CA . GLN A 1 101 ? -18.248 -21.243 26.688 1.00 41.41 101 GLN A CA 1
ATOM 808 C C . GLN A 1 101 ? -18.189 -21.534 25.176 1.00 41.41 101 GLN A C 1
ATOM 810 O O . GLN A 1 101 ? -18.228 -20.621 24.346 1.00 41.41 101 GLN A O 1
ATOM 815 N N . VAL A 1 102 ? -18.141 -22.805 24.774 1.00 40.19 102 VAL A N 1
ATOM 816 C CA . VAL A 1 102 ? -18.056 -23.174 23.353 1.00 40.19 102 VAL A CA 1
ATOM 817 C C . VAL A 1 102 ? -19.424 -23.086 22.661 1.00 40.19 102 VAL A C 1
ATOM 819 O O . VAL A 1 102 ? -20.224 -24.020 22.685 1.00 40.19 102 VAL A O 1
ATOM 822 N N . ILE A 1 103 ? -19.691 -21.965 21.985 1.00 41.00 103 ILE A N 1
ATOM 823 C CA . ILE A 1 103 ? -20.853 -21.806 21.098 1.00 41.00 103 ILE A CA 1
ATOM 824 C C . ILE A 1 103 ? -20.375 -21.824 19.640 1.00 41.00 103 ILE A C 1
ATOM 826 O O . ILE A 1 103 ? -19.923 -20.817 19.099 1.00 41.00 103 ILE A O 1
ATOM 830 N N . TYR A 1 104 ? -20.505 -22.971 18.968 1.00 41.38 104 TYR A N 1
ATOM 831 C CA . TYR A 1 104 ? -20.285 -23.076 17.522 1.00 41.38 104 TYR A CA 1
ATOM 832 C C . TYR A 1 104 ? -21.500 -22.562 16.746 1.00 41.38 104 TYR A C 1
ATOM 834 O O . TYR A 1 104 ? -22.582 -23.145 16.831 1.00 41.38 104 TYR A O 1
ATOM 842 N N . ARG A 1 105 ? -21.328 -21.531 15.908 1.00 45.12 105 ARG A N 1
ATOM 843 C CA . ARG A 1 105 ? -22.295 -21.197 14.847 1.00 45.12 105 ARG A CA 1
ATOM 844 C C . ARG A 1 105 ? -21.603 -20.642 13.605 1.00 45.12 105 ARG A C 1
ATOM 846 O O . ARG A 1 105 ? -21.111 -19.528 13.644 1.00 45.12 105 ARG A O 1
ATOM 853 N N . GLY A 1 106 ? -21.675 -21.371 12.485 1.00 48.72 106 GLY A N 1
ATOM 854 C CA . GLY A 1 106 ? -21.584 -20.750 11.153 1.00 48.72 106 GLY A CA 1
ATOM 855 C C . GLY A 1 106 ? -20.730 -21.448 10.094 1.00 48.72 106 GLY A C 1
ATOM 856 O O . GLY A 1 106 ? -20.945 -21.189 8.916 1.00 48.72 106 GLY A O 1
ATOM 857 N N . ARG A 1 107 ? -19.828 -22.375 10.446 1.00 53.09 107 ARG A N 1
ATOM 858 C CA . ARG A 1 107 ? -18.878 -22.982 9.477 1.00 53.09 107 ARG A CA 1
ATOM 859 C C . ARG A 1 107 ? -19.498 -23.903 8.405 1.00 53.09 107 ARG A C 1
ATOM 861 O O . ARG A 1 107 ? -18.757 -24.552 7.674 1.00 53.09 107 ARG A O 1
ATOM 868 N N . PHE A 1 108 ? -20.827 -23.981 8.301 1.00 52.47 108 PHE A N 1
ATOM 869 C CA . PHE A 1 108 ? -21.532 -24.951 7.450 1.00 52.47 108 PHE A CA 1
ATOM 870 C C . PHE A 1 108 ? -22.546 -24.344 6.467 1.00 52.47 108 PHE A C 1
ATOM 872 O O . PHE A 1 108 ? -23.239 -25.107 5.797 1.00 52.47 108 PHE A O 1
ATOM 879 N N . ASN A 1 109 ? -22.660 -23.014 6.354 1.00 66.56 109 ASN A N 1
ATOM 880 C CA . ASN A 1 109 ? -23.475 -22.410 5.291 1.00 66.56 109 ASN A CA 1
ATOM 881 C C . ASN A 1 109 ? -22.614 -22.090 4.052 1.00 66.56 109 ASN A C 1
ATOM 883 O O . ASN A 1 109 ? -21.401 -21.893 4.150 1.00 66.56 109 ASN A O 1
ATOM 887 N N . SER A 1 110 ? -23.238 -22.060 2.873 1.00 72.88 110 SER A N 1
ATOM 888 C CA . SER A 1 110 ? -22.557 -21.780 1.598 1.00 72.88 110 SER A CA 1
ATOM 889 C C . SER A 1 110 ? -21.952 -20.374 1.529 1.00 72.88 110 SER A C 1
ATOM 891 O O . SER A 1 110 ? -21.043 -20.143 0.741 1.00 72.88 110 SER A O 1
ATOM 893 N N . GLU A 1 111 ? -22.416 -19.447 2.370 1.00 78.69 111 GLU A N 1
ATOM 894 C CA . GLU A 1 111 ? -21.950 -18.057 2.417 1.00 78.69 111 GLU A CA 1
ATOM 895 C C . GLU A 1 111 ? -20.675 -17.865 3.254 1.00 78.69 111 GLU A C 1
ATOM 897 O O . GLU A 1 111 ? -19.945 -16.895 3.061 1.00 78.69 111 GLU A O 1
ATOM 902 N N . TYR A 1 112 ? -20.370 -18.780 4.179 1.00 84.38 112 TYR A N 1
ATOM 903 C CA . TYR A 1 112 ? -19.222 -18.645 5.073 1.00 84.38 112 TYR A CA 1
ATOM 904 C C . TYR A 1 112 ? -17.907 -18.681 4.297 1.00 84.38 112 TYR A C 1
ATOM 906 O O . TYR A 1 112 ? -17.029 -17.858 4.526 1.00 84.38 112 TYR A O 1
ATOM 914 N N . LYS A 1 113 ? -17.758 -19.632 3.368 1.00 83.50 113 LYS A N 1
ATOM 915 C CA . LYS A 1 113 ? -16.513 -19.849 2.617 1.00 83.50 113 LYS A CA 1
ATOM 916 C C . LYS A 1 113 ? -16.063 -18.605 1.826 1.00 83.50 113 LYS A C 1
ATOM 918 O O . LYS A 1 113 ? -14.915 -18.207 2.042 1.00 83.50 113 LYS A O 1
ATOM 923 N N . PRO A 1 114 ? -16.907 -17.968 0.988 1.00 83.88 114 PRO A N 1
ATOM 924 C CA . PRO A 1 114 ? -16.526 -16.739 0.286 1.00 83.88 114 PRO A CA 1
ATOM 925 C C . PRO A 1 114 ? -16.265 -15.560 1.236 1.00 83.88 114 PRO A C 1
ATOM 927 O O . PRO A 1 114 ? -15.303 -14.815 1.053 1.00 83.88 114 PRO A O 1
ATOM 930 N N . ARG A 1 115 ? -17.038 -15.423 2.322 1.00 87.06 115 ARG A N 1
ATOM 931 C CA . ARG A 1 115 ? -16.832 -14.346 3.309 1.00 87.06 115 ARG A CA 1
ATOM 932 C C . ARG A 1 115 ? -15.628 -14.564 4.231 1.00 87.06 115 ARG A C 1
ATOM 934 O O . ARG A 1 115 ? -15.080 -13.607 4.773 1.00 87.06 115 ARG A O 1
ATOM 941 N N . ALA A 1 116 ? -15.183 -15.801 4.421 1.00 87.00 116 ALA A N 1
ATOM 942 C CA . ALA A 1 116 ? -13.950 -16.120 5.139 1.00 87.00 116 ALA A CA 1
ATOM 943 C C . ALA A 1 116 ? -12.712 -15.978 4.243 1.00 87.00 116 ALA A C 1
ATOM 945 O O . ALA A 1 116 ? -11.599 -15.873 4.752 1.00 87.00 116 ALA A O 1
ATOM 946 N N . TYR A 1 117 ? -12.884 -16.028 2.918 1.00 88.31 117 TYR A N 1
ATOM 947 C CA . TYR A 1 117 ? -11.780 -15.914 1.978 1.00 88.31 117 TYR A CA 1
ATOM 948 C C . TYR A 1 117 ? -11.224 -14.488 1.932 1.00 88.31 117 TYR A C 1
ATOM 950 O O . TYR A 1 117 ? -11.952 -13.502 1.873 1.00 88.31 117 TYR A O 1
ATOM 958 N N . GLN A 1 118 ? -9.902 -14.420 1.950 1.00 88.81 118 GLN A N 1
ATOM 959 C CA . GLN A 1 118 ? -9.051 -13.234 1.936 1.00 88.81 118 GLN A CA 1
ATOM 960 C C . GLN A 1 118 ? -7.855 -13.472 1.017 1.00 88.81 118 GLN A C 1
ATOM 962 O O . GLN A 1 118 ? -7.506 -14.623 0.742 1.00 88.81 118 GLN A O 1
ATOM 967 N N . TYR A 1 119 ? -7.162 -12.406 0.625 1.00 88.75 119 TYR A N 1
ATOM 968 C CA . TYR A 1 119 ? -5.999 -12.496 -0.258 1.00 88.75 119 TYR A CA 1
ATOM 969 C C . TYR A 1 119 ? -4.928 -13.482 0.261 1.00 88.75 119 TYR A C 1
ATOM 971 O O . TYR A 1 119 ? -4.391 -14.277 -0.505 1.00 88.75 119 TYR A O 1
ATOM 979 N N . GLY A 1 120 ? -4.649 -13.497 1.572 1.00 89.06 120 GLY A N 1
ATOM 980 C CA . GLY A 1 120 ? -3.645 -14.387 2.180 1.00 89.06 120 GLY A CA 1
ATOM 981 C C . GLY A 1 120 ? -4.080 -15.847 2.399 1.00 89.06 120 GLY A C 1
ATOM 982 O O . GLY A 1 120 ? -3.275 -16.661 2.849 1.00 89.06 120 GLY A O 1
ATOM 983 N N . THR A 1 121 ? -5.333 -16.210 2.111 1.00 87.81 121 THR A N 1
ATOM 984 C CA . THR A 1 121 ? -5.977 -17.453 2.592 1.00 87.81 121 THR A CA 1
ATOM 985 C C . THR A 1 121 ? -5.205 -18.740 2.323 1.00 87.81 121 THR A C 1
ATOM 987 O O . THR A 1 121 ? -5.197 -19.641 3.164 1.00 87.81 121 THR A O 1
ATOM 990 N N . THR A 1 122 ? -4.608 -18.863 1.143 1.00 86.12 122 THR A N 1
ATOM 991 C CA . THR A 1 122 ? -3.899 -20.073 0.706 1.00 86.12 122 THR A CA 1
ATOM 992 C C . THR A 1 122 ? -2.409 -20.046 1.021 1.00 86.12 122 THR A C 1
ATOM 994 O O . THR A 1 122 ? -1.784 -21.106 1.055 1.00 86.12 122 THR A O 1
ATOM 997 N N . SER A 1 123 ? -1.847 -18.870 1.301 1.00 87.94 123 SER A N 1
ATOM 998 C CA . SER A 1 123 ? -0.428 -18.682 1.625 1.00 87.94 123 SER A CA 1
ATOM 999 C C . SER A 1 123 ? -0.095 -19.045 3.074 1.00 87.94 123 SER A C 1
ATOM 1001 O O . SER A 1 123 ? 1.038 -19.428 3.380 1.00 87.94 123 SER A O 1
ATOM 1003 N N . HIS A 1 124 ? -1.087 -18.974 3.964 1.00 82.12 124 HIS A N 1
ATOM 1004 C CA . HIS A 1 124 ? -0.923 -19.219 5.399 1.00 82.12 124 HIS A CA 1
ATOM 1005 C C . HIS A 1 124 ? -1.394 -20.605 5.838 1.00 82.12 124 HIS A C 1
ATOM 1007 O O . HIS A 1 124 ? -2.073 -21.337 5.117 1.00 82.12 124 HIS A O 1
ATOM 1013 N N . VAL A 1 125 ? -1.004 -20.981 7.057 1.00 76.69 125 VAL A N 1
ATOM 1014 C CA . VAL A 1 125 ? -1.381 -22.262 7.664 1.00 76.69 125 VAL A CA 1
ATOM 1015 C C . VAL A 1 125 ? -2.905 -22.391 7.716 1.00 76.69 125 VAL A C 1
ATOM 1017 O O . VAL A 1 125 ? -3.620 -21.492 8.153 1.00 76.69 125 VAL A O 1
ATOM 1020 N N . ARG A 1 126 ? -3.429 -23.541 7.280 1.00 73.25 126 ARG A N 1
ATOM 1021 C CA . ARG A 1 126 ? -4.874 -23.793 7.291 1.00 73.25 126 ARG A CA 1
ATOM 1022 C C . ARG A 1 126 ? -5.427 -23.637 8.712 1.00 73.25 126 ARG A C 1
ATOM 1024 O O . ARG A 1 126 ? -4.947 -24.283 9.634 1.00 73.25 126 ARG A O 1
ATOM 1031 N N . GLY A 1 127 ? -6.490 -22.846 8.847 1.00 71.12 127 GLY A N 1
ATOM 1032 C CA . GLY A 1 127 ? -7.185 -22.628 10.119 1.00 71.12 127 GLY A CA 1
ATOM 1033 C C . GLY A 1 127 ? -6.846 -21.311 10.819 1.00 71.12 127 GLY A C 1
ATOM 1034 O O . GLY A 1 127 ? -7.559 -20.952 11.746 1.00 71.12 127 GLY A O 1
ATOM 1035 N N . THR A 1 128 ? -5.844 -20.557 10.352 1.00 76.44 128 THR A N 1
ATOM 1036 C CA . THR A 1 128 ? -5.494 -19.237 10.920 1.00 76.44 128 THR A CA 1
ATOM 1037 C C . THR A 1 128 ? -6.424 -18.101 10.475 1.00 76.44 128 THR A C 1
ATOM 1039 O O . THR A 1 128 ? -6.386 -17.019 11.044 1.00 76.44 128 THR A O 1
ATOM 1042 N N . MET A 1 129 ? -7.261 -18.350 9.465 1.00 84.69 129 MET A N 1
ATOM 1043 C CA . MET A 1 129 ? -8.341 -17.476 8.980 1.00 84.69 129 MET A CA 1
ATOM 1044 C C . MET A 1 129 ? -9.634 -18.302 8.947 1.00 84.69 129 MET A C 1
ATOM 1046 O O . MET A 1 129 ? -10.106 -18.735 7.893 1.00 84.69 129 MET A O 1
ATOM 1050 N N . ALA A 1 130 ? -10.114 -18.670 10.133 1.00 84.12 130 ALA A N 1
ATOM 1051 C CA . ALA A 1 130 ? -11.273 -19.538 10.335 1.00 84.12 130 ALA A CA 1
ATOM 1052 C C . ALA A 1 130 ? -12.096 -19.048 11.541 1.00 84.12 130 ALA A C 1
ATOM 1054 O O . ALA A 1 130 ? -12.164 -19.750 12.559 1.00 84.12 130 ALA A O 1
ATOM 1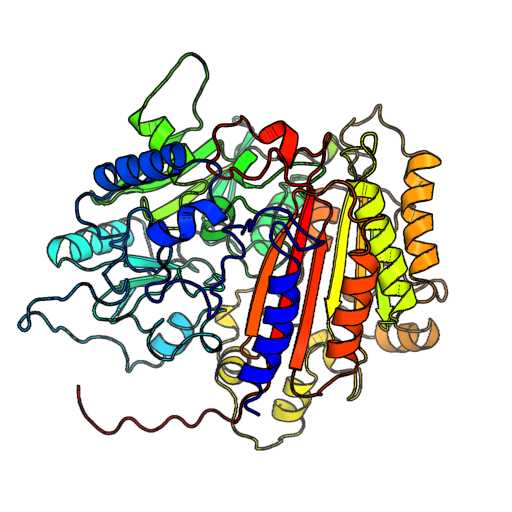055 N N . PRO A 1 131 ? -12.686 -17.839 11.461 1.00 86.62 131 PRO A N 1
ATOM 1056 C CA . PRO A 1 131 ? -13.477 -17.266 12.549 1.00 86.62 131 PRO A CA 1
ATOM 1057 C C . PRO A 1 131 ? -14.651 -18.182 12.907 1.00 86.62 131 PRO A C 1
ATOM 1059 O O . PRO A 1 131 ? -15.180 -18.883 12.039 1.00 86.62 131 PRO A O 1
ATOM 1062 N N . ALA A 1 132 ? -15.093 -18.196 14.164 1.00 84.38 132 ALA A N 1
ATOM 1063 C CA . ALA A 1 132 ? -16.295 -18.957 14.512 1.00 84.38 132 ALA A CA 1
ATOM 1064 C C . ALA A 1 132 ? -17.532 -18.363 13.849 1.00 84.38 132 ALA A C 1
ATOM 1066 O O . ALA A 1 132 ? -18.343 -19.125 13.328 1.00 84.38 132 ALA A O 1
ATOM 1067 N N . ALA A 1 133 ? -17.625 -17.033 13.821 1.00 86.00 133 ALA A N 1
ATOM 1068 C CA . ALA A 1 133 ? -18.731 -16.305 13.226 1.00 86.00 133 ALA A CA 1
ATOM 1069 C C . ALA A 1 133 ? -18.231 -15.207 12.284 1.00 86.00 133 ALA A C 1
ATOM 1071 O O . ALA A 1 133 ? -17.225 -14.547 12.545 1.00 86.00 133 ALA A O 1
ATOM 1072 N N . ILE A 1 134 ? -18.978 -14.996 11.203 1.00 90.50 134 ILE A N 1
ATOM 1073 C CA . ILE A 1 134 ? -18.825 -13.836 10.330 1.00 90.50 134 ILE A CA 1
ATOM 1074 C C . ILE A 1 134 ? -20.108 -13.027 10.438 1.00 90.50 134 ILE A C 1
ATOM 1076 O O . ILE A 1 134 ? -21.194 -13.567 10.222 1.00 90.50 134 ILE A O 1
ATOM 1080 N N . VAL A 1 135 ? -19.982 -11.751 10.783 1.00 92.94 135 VAL A N 1
ATOM 1081 C CA . VAL A 1 135 ? -21.107 -10.821 10.851 1.00 92.94 135 VAL A CA 1
ATOM 1082 C C . VAL A 1 135 ? -20.945 -9.789 9.749 1.00 92.94 135 VAL A C 1
ATOM 1084 O O . VAL A 1 135 ? -19.923 -9.117 9.694 1.00 92.94 135 VAL A O 1
ATOM 1087 N N . ALA A 1 136 ? -21.952 -9.670 8.887 1.00 91.25 136 ALA A N 1
ATOM 1088 C CA . ALA A 1 136 ? -22.027 -8.648 7.850 1.00 91.25 136 ALA A CA 1
ATOM 1089 C C . ALA A 1 136 ? -23.031 -7.568 8.293 1.00 91.25 136 ALA A C 1
ATOM 1091 O O . ALA A 1 136 ? -24.239 -7.759 8.103 1.00 91.25 136 ALA A O 1
ATOM 1092 N N . PRO A 1 137 ? -22.581 -6.496 8.974 1.00 91.56 137 PRO A N 1
ATOM 1093 C CA . PRO A 1 137 ? -23.473 -5.472 9.498 1.00 91.56 137 PRO A CA 1
ATOM 1094 C C . PRO A 1 137 ? -24.083 -4.660 8.354 1.00 91.56 137 PRO A C 1
ATOM 1096 O O . PRO A 1 137 ? -23.434 -4.411 7.336 1.00 91.56 137 PRO A O 1
ATOM 1099 N N . LYS A 1 138 ? -25.330 -4.218 8.533 1.00 90.75 138 LYS A N 1
ATOM 1100 C CA . LYS A 1 138 ? -26.022 -3.361 7.556 1.00 90.75 138 LYS A CA 1
ATOM 1101 C C . LYS A 1 138 ? -26.113 -1.904 7.993 1.00 90.75 138 LYS A C 1
ATOM 1103 O O . LYS A 1 138 ? -26.555 -1.068 7.214 1.00 90.75 138 LYS A O 1
ATOM 1108 N N . SER A 1 139 ? -25.746 -1.609 9.236 1.00 90.19 139 SER A N 1
ATOM 1109 C CA . SER A 1 139 ? -25.824 -0.269 9.802 1.00 90.19 139 SER A CA 1
ATOM 1110 C C . SER A 1 139 ? -24.830 -0.076 10.945 1.00 90.19 139 SER A C 1
ATOM 1112 O O . SER A 1 139 ? -24.230 -1.033 11.447 1.00 90.19 139 SER A O 1
ATOM 1114 N N . MET A 1 140 ? -24.700 1.175 11.389 1.00 95.38 140 MET A N 1
ATOM 1115 C CA . MET A 1 140 ? -23.928 1.537 12.575 1.00 95.38 140 MET A CA 1
ATOM 1116 C C . MET A 1 140 ? -24.437 0.800 13.824 1.00 95.38 140 MET A C 1
ATOM 1118 O O . MET A 1 140 ? -23.646 0.259 14.592 1.00 95.38 140 MET A O 1
ATOM 1122 N N . GLU A 1 141 ? -25.755 0.694 14.006 1.00 94.44 141 GLU A N 1
ATOM 1123 C CA . GLU A 1 141 ? -26.360 0.028 15.164 1.00 94.44 141 GLU A CA 1
ATOM 1124 C C . GLU A 1 141 ? -26.002 -1.460 15.221 1.00 94.44 141 GLU A C 1
ATOM 1126 O O . GLU A 1 141 ? -25.822 -2.016 16.306 1.00 94.44 141 GLU A O 1
ATOM 1131 N N . ASP A 1 142 ? -25.887 -2.126 14.071 1.00 94.81 142 ASP A N 1
ATOM 1132 C CA . ASP A 1 142 ? -25.446 -3.520 14.022 1.00 94.81 142 ASP A CA 1
ATOM 1133 C C . ASP A 1 142 ? -23.985 -3.659 14.462 1.00 94.81 142 ASP A C 1
ATOM 1135 O O . ASP A 1 142 ? -23.669 -4.564 15.236 1.00 94.81 142 ASP A O 1
ATOM 1139 N N . ILE A 1 143 ? -23.112 -2.729 14.064 1.00 96.06 143 ILE A N 1
ATOM 1140 C CA . ILE A 1 143 ? -21.716 -2.686 14.523 1.00 96.06 143 ILE A CA 1
ATOM 1141 C C . ILE A 1 143 ? -21.658 -2.520 16.044 1.00 96.06 143 ILE A C 1
ATOM 1143 O O . ILE A 1 143 ? -20.979 -3.290 16.726 1.00 96.06 143 ILE A O 1
ATOM 1147 N N . GLN A 1 144 ? -22.421 -1.575 16.597 1.00 96.00 144 GLN A N 1
ATOM 1148 C CA . GLN A 1 144 ? -22.465 -1.331 18.042 1.00 96.00 144 GLN A CA 1
ATOM 1149 C C . GLN A 1 144 ? -22.972 -2.553 18.822 1.00 96.00 144 GLN A C 1
ATOM 1151 O O . GLN A 1 144 ? -22.424 -2.890 19.877 1.00 96.00 144 GLN A O 1
ATOM 1156 N N . LYS A 1 145 ? -23.976 -3.272 18.295 1.00 95.25 145 LYS A N 1
ATOM 1157 C CA . LYS A 1 145 ? -24.448 -4.540 18.880 1.00 95.25 145 LYS A CA 1
ATOM 1158 C C . LYS A 1 145 ? -23.358 -5.609 18.869 1.00 95.25 145 LYS A C 1
ATOM 1160 O O . LYS A 1 145 ? -23.217 -6.311 19.869 1.00 95.25 145 LYS A O 1
ATOM 1165 N N . VAL A 1 146 ? -22.590 -5.734 17.783 1.00 95.56 146 VAL A N 1
ATOM 1166 C CA . VAL A 1 146 ? -21.480 -6.698 17.700 1.00 95.56 146 VAL A CA 1
ATOM 1167 C C . VAL A 1 146 ? -20.378 -6.353 18.695 1.00 95.56 146 VAL A C 1
ATOM 1169 O O . VAL A 1 146 ? -19.936 -7.243 19.414 1.00 95.56 146 VAL A O 1
ATOM 1172 N N . VAL A 1 147 ? -19.983 -5.080 18.802 1.00 96.44 147 VAL A N 1
ATOM 1173 C CA . VAL A 1 147 ? -18.987 -4.622 19.789 1.00 96.44 147 VAL A CA 1
ATOM 1174 C C . VAL A 1 147 ? -19.441 -4.945 21.209 1.00 96.44 147 VAL A C 1
ATOM 1176 O O . VAL A 1 147 ? -18.695 -5.551 21.979 1.00 96.44 147 VAL A O 1
ATOM 1179 N N . LYS A 1 148 ? -20.694 -4.615 21.546 1.00 94.88 148 LYS A N 1
ATOM 1180 C CA . LYS A 1 148 ? -21.275 -4.954 22.848 1.00 94.88 148 LYS A CA 1
ATOM 1181 C C . LYS A 1 148 ? -21.255 -6.464 23.093 1.00 94.88 148 LYS A C 1
ATOM 1183 O O . LYS A 1 148 ? -20.834 -6.897 24.161 1.00 94.88 148 LYS A O 1
ATOM 1188 N N . PHE A 1 149 ? -21.696 -7.258 22.118 1.00 93.12 149 PHE A N 1
ATOM 1189 C CA . PHE A 1 149 ? -21.726 -8.715 22.227 1.00 93.12 149 PHE A CA 1
ATOM 1190 C C . PHE A 1 149 ? -20.325 -9.299 22.431 1.00 93.12 149 PHE A C 1
ATOM 1192 O O . PHE A 1 149 ? -20.137 -10.126 23.318 1.00 93.12 149 PHE A O 1
ATOM 1199 N N . ALA A 1 150 ? -19.343 -8.854 21.649 1.00 91.56 150 ALA A N 1
ATOM 1200 C CA . ALA A 1 150 ? -17.966 -9.314 21.755 1.00 91.56 150 ALA A CA 1
ATOM 1201 C C . ALA A 1 150 ? -17.377 -8.995 23.130 1.00 91.56 150 ALA A C 1
ATOM 1203 O O . ALA A 1 150 ? -16.820 -9.878 23.773 1.00 91.56 150 ALA A O 1
ATOM 1204 N N . ARG A 1 151 ? -17.591 -7.776 23.634 1.00 92.12 151 ARG A N 1
ATOM 1205 C CA . ARG A 1 151 ? -17.154 -7.370 24.973 1.00 92.12 151 ARG A CA 1
ATOM 1206 C C . ARG A 1 151 ? -17.791 -8.212 26.078 1.00 92.12 151 ARG A C 1
ATOM 1208 O O . ARG A 1 151 ? -17.080 -8.728 26.935 1.00 92.12 151 ARG A O 1
ATOM 1215 N N . ASP A 1 152 ? -19.113 -8.372 26.049 1.00 90.88 152 ASP A N 1
ATOM 1216 C CA . ASP A 1 152 ? -19.851 -9.111 27.082 1.00 90.88 152 ASP A CA 1
ATOM 1217 C C . ASP A 1 152 ? -19.461 -10.603 27.117 1.00 90.88 152 ASP A C 1
ATOM 1219 O O . ASP A 1 152 ? -19.551 -11.239 28.165 1.00 90.88 152 ASP A O 1
ATOM 1223 N N . ASN A 1 153 ? -18.990 -11.146 25.986 1.00 87.81 153 ASN A N 1
ATOM 1224 C CA . ASN A 1 153 ? -18.590 -12.548 25.830 1.00 87.81 153 ASN A CA 1
ATOM 1225 C C . ASN A 1 153 ? -17.069 -12.748 25.691 1.00 87.81 153 ASN A C 1
ATOM 1227 O O . ASN A 1 153 ? -16.634 -13.857 25.397 1.00 87.81 153 ASN A O 1
ATOM 1231 N N . LYS A 1 154 ? -16.257 -11.700 25.895 1.00 87.75 154 LYS A N 1
ATOM 1232 C CA . LYS A 1 154 ? -14.784 -11.741 25.787 1.00 87.75 154 LYS A CA 1
ATOM 1233 C C . LYS A 1 154 ? -14.277 -12.332 24.459 1.00 87.75 154 LYS A C 1
ATOM 1235 O O . LYS A 1 154 ? -13.342 -13.129 24.438 1.00 87.75 154 LYS A O 1
ATOM 1240 N N . LEU A 1 155 ? -14.908 -11.948 23.354 1.00 87.69 155 LEU A N 1
ATOM 1241 C CA . LEU A 1 155 ? -14.525 -12.347 22.001 1.00 87.69 155 LEU A CA 1
ATOM 1242 C C . LEU A 1 155 ? -13.736 -11.229 21.326 1.00 87.69 155 LEU A C 1
ATOM 1244 O O . LEU A 1 155 ? -14.058 -10.053 21.495 1.00 87.69 155 LEU A O 1
ATOM 1248 N N . ALA A 1 156 ? -12.756 -11.593 20.502 1.00 90.81 156 ALA A N 1
ATOM 1249 C CA . ALA A 1 156 ? -12.078 -10.633 19.645 1.00 90.81 156 ALA A CA 1
ATOM 1250 C C . ALA A 1 156 ? -12.827 -10.435 18.311 1.00 90.81 156 ALA A C 1
ATOM 1252 O O . ALA A 1 156 ? -13.524 -11.333 17.826 1.00 90.81 156 ALA A O 1
ATOM 1253 N N . ILE A 1 157 ? -12.666 -9.258 17.706 1.00 93.06 157 ILE A N 1
ATOM 1254 C CA . ILE A 1 157 ? -13.254 -8.847 16.430 1.00 93.06 157 ILE A CA 1
ATOM 1255 C C . ILE A 1 157 ? -12.132 -8.502 15.455 1.00 93.06 157 ILE A C 1
ATOM 1257 O O . ILE A 1 157 ? -11.408 -7.532 15.670 1.00 93.06 157 ILE A O 1
ATOM 1261 N N . ALA A 1 158 ? -12.044 -9.239 14.347 1.00 93.56 158 ALA A N 1
ATOM 1262 C CA . ALA A 1 158 ? -11.263 -8.847 13.173 1.00 93.56 158 ALA A CA 1
ATOM 1263 C C . ALA A 1 158 ? -12.143 -8.104 12.177 1.00 93.56 158 ALA A C 1
ATOM 1265 O O . ALA A 1 158 ? -13.202 -8.596 11.792 1.00 93.56 158 ALA A O 1
ATOM 1266 N N . VAL A 1 159 ? -11.698 -6.927 11.749 1.00 94.94 159 VAL A N 1
ATOM 1267 C CA . VAL A 1 159 ? -12.443 -6.084 10.813 1.00 94.94 159 VAL A CA 1
ATOM 1268 C C . VAL A 1 159 ? -11.965 -6.355 9.391 1.00 94.94 159 VAL A C 1
ATOM 1270 O O . VAL A 1 159 ? -10.770 -6.300 9.099 1.00 94.94 159 VAL A O 1
ATOM 1273 N N . ARG A 1 160 ? -12.909 -6.615 8.488 1.00 94.00 160 ARG A N 1
ATOM 1274 C CA . ARG A 1 160 ? -12.661 -6.787 7.058 1.00 94.00 160 ARG A CA 1
ATOM 1275 C C . ARG A 1 160 ? -13.406 -5.704 6.279 1.00 94.00 160 ARG A C 1
ATOM 1277 O O . ARG A 1 160 ? -14.625 -5.645 6.341 1.00 94.00 160 ARG A O 1
ATOM 1284 N N . SER A 1 161 ? -12.675 -4.912 5.495 1.00 92.56 161 SER A N 1
ATOM 1285 C CA . SER A 1 161 ? -13.233 -4.176 4.348 1.00 92.56 161 SER A CA 1
ATOM 1286 C C . SER A 1 161 ? -13.031 -5.027 3.085 1.00 92.56 161 SER A C 1
ATOM 1288 O O . SER A 1 161 ? -13.789 -5.959 2.852 1.00 92.56 161 SER A O 1
ATOM 1290 N N . GLY A 1 162 ? -11.935 -4.835 2.342 1.00 89.88 162 GLY A N 1
ATOM 1291 C CA . GLY A 1 162 ? -11.656 -5.595 1.111 1.00 89.88 162 GLY A CA 1
ATOM 1292 C C . GLY A 1 162 ? -10.999 -6.968 1.307 1.00 89.88 162 GLY A C 1
ATOM 1293 O O . GLY A 1 162 ? -10.887 -7.738 0.363 1.00 89.88 162 GLY A O 1
ATOM 1294 N N . GLY A 1 163 ? -10.532 -7.310 2.516 1.00 90.94 163 GLY A N 1
ATOM 1295 C CA . GLY A 1 163 ? -9.879 -8.607 2.776 1.00 90.94 163 GLY A CA 1
ATOM 1296 C C . GLY A 1 163 ? -8.511 -8.790 2.098 1.00 90.94 163 GLY A C 1
ATOM 1297 O O . GLY A 1 163 ? -8.101 -9.920 1.831 1.00 90.94 163 GLY A O 1
ATOM 1298 N N . HIS A 1 164 ? -7.808 -7.690 1.806 1.00 91.31 164 HIS A N 1
ATOM 1299 C CA . HIS A 1 164 ? -6.570 -7.675 1.013 1.00 91.31 164 HIS A CA 1
ATOM 1300 C C . HIS A 1 164 ? -5.272 -7.724 1.853 1.00 91.31 164 HIS A C 1
ATOM 1302 O O . HIS A 1 164 ? -4.175 -7.552 1.323 1.00 91.31 164 HIS A O 1
ATOM 1308 N N . ALA A 1 165 ? -5.366 -7.958 3.168 1.00 88.88 165 ALA A N 1
ATOM 1309 C CA . ALA A 1 165 ? -4.194 -8.069 4.036 1.00 88.88 165 ALA A CA 1
ATOM 1310 C C . ALA A 1 165 ? -3.400 -9.350 3.721 1.00 88.88 165 ALA A C 1
ATOM 1312 O O . ALA A 1 165 ? -3.913 -10.463 3.872 1.00 88.88 165 ALA A O 1
ATOM 1313 N N . TYR A 1 166 ? -2.130 -9.213 3.331 1.00 88.62 166 TYR A N 1
ATOM 1314 C CA . TYR A 1 166 ? -1.292 -10.356 2.942 1.00 88.62 166 TYR A CA 1
ATOM 1315 C C . TYR A 1 166 ? -1.061 -11.363 4.070 1.00 88.62 166 TYR A C 1
ATOM 1317 O O . TYR A 1 166 ? -0.952 -12.557 3.801 1.00 88.62 166 TYR A O 1
ATOM 1325 N N . ASN A 1 167 ? -1.034 -10.906 5.324 1.00 82.88 167 ASN A N 1
ATOM 1326 C CA . ASN A 1 167 ? -0.899 -11.743 6.519 1.00 82.88 167 ASN A CA 1
ATOM 1327 C C . ASN A 1 167 ? -2.222 -12.325 7.043 1.00 82.88 167 ASN A C 1
ATOM 1329 O O . ASN A 1 167 ? -2.214 -13.094 8.003 1.00 82.88 167 ASN A O 1
ATOM 1333 N N . GLY A 1 168 ? -3.352 -11.998 6.405 1.00 86.25 168 GLY A N 1
ATOM 1334 C CA . GLY A 1 168 ? -4.674 -12.442 6.849 1.00 86.25 168 GLY A CA 1
ATOM 1335 C C . GLY A 1 168 ? -5.201 -11.704 8.083 1.00 86.25 168 GLY A C 1
ATOM 1336 O O . GLY A 1 168 ? -6.104 -12.209 8.744 1.00 86.25 168 GLY A O 1
ATOM 1337 N N . ASP A 1 169 ? -4.657 -10.523 8.399 1.00 84.00 169 ASP A N 1
ATOM 1338 C CA . ASP A 1 169 ? -4.988 -9.758 9.615 1.00 84.00 169 ASP A CA 1
ATOM 1339 C C . ASP A 1 169 ? -6.413 -9.179 9.625 1.00 84.00 169 ASP A C 1
ATOM 1341 O O . ASP A 1 169 ? -6.924 -8.795 10.677 1.00 84.00 169 ASP A O 1
ATOM 1345 N N . SER A 1 170 ? -7.087 -9.173 8.470 1.00 89.19 170 SER A N 1
ATOM 1346 C CA . SER A 1 170 ? -8.526 -8.906 8.364 1.00 89.19 170 SER A CA 1
ATOM 1347 C C . SER A 1 170 ? -9.397 -10.109 8.754 1.00 89.19 170 SER A C 1
ATOM 1349 O O . SER A 1 170 ? -10.616 -10.066 8.599 1.00 89.19 170 SER A O 1
ATOM 1351 N N . SER A 1 171 ? -8.807 -11.223 9.197 1.00 90.00 171 SER A N 1
ATOM 1352 C CA . SER A 1 171 ? -9.508 -12.393 9.737 1.00 90.00 171 SER A CA 1
ATOM 1353 C C . SER A 1 171 ? -9.059 -12.711 11.157 1.00 90.00 171 SER A C 1
ATOM 1355 O O . SER A 1 171 ? -8.201 -12.060 11.744 1.00 90.00 171 SER A O 1
ATOM 1357 N N . THR A 1 172 ? -9.647 -13.773 11.693 1.00 87.94 172 THR A N 1
ATOM 1358 C CA . THR A 1 172 ? -9.283 -14.364 12.973 1.00 87.94 172 THR A CA 1
ATOM 1359 C C . THR A 1 172 ? -9.549 -15.867 12.942 1.00 87.94 172 THR A C 1
ATOM 1361 O O . THR A 1 172 ? -9.893 -16.442 11.906 1.00 87.94 172 THR A O 1
ATOM 1364 N N . CYS A 1 173 ? -9.409 -16.532 14.079 1.00 82.19 173 CYS A N 1
ATOM 1365 C CA . CYS A 1 173 ? -9.785 -17.926 14.246 1.00 82.19 173 CYS A CA 1
ATOM 1366 C C . CYS A 1 173 ? -10.358 -18.183 15.644 1.00 82.19 173 CYS A C 1
ATOM 1368 O O . CYS A 1 173 ? -10.695 -17.256 16.376 1.00 82.19 173 CYS A O 1
ATOM 1370 N N . GLY A 1 174 ? -10.504 -19.458 16.010 1.00 79.12 174 GLY A N 1
ATOM 1371 C CA . GLY A 1 174 ? -11.100 -19.838 17.287 1.00 79.12 174 GLY A CA 1
ATOM 1372 C C . GLY A 1 174 ? -12.574 -19.441 17.355 1.00 79.12 174 GLY A C 1
ATOM 1373 O O . GLY A 1 174 ? -13.300 -19.609 16.370 1.00 79.12 174 GLY A O 1
ATOM 1374 N N . LEU A 1 175 ? -12.995 -18.936 18.516 1.00 80.62 175 LEU A N 1
ATOM 1375 C CA . LEU A 1 175 ? -14.363 -18.479 18.796 1.00 80.62 175 LEU A CA 1
ATOM 1376 C C . LEU A 1 175 ? -14.600 -16.993 18.463 1.00 80.62 175 LEU A C 1
ATOM 1378 O O . LEU A 1 175 ? -15.679 -16.465 18.713 1.00 80.62 175 LEU A O 1
ATOM 1382 N N . ASN A 1 176 ? -13.617 -16.335 17.848 1.00 86.50 176 ASN A N 1
ATOM 1383 C CA . ASN A 1 176 ? -13.670 -14.914 17.531 1.00 86.50 176 ASN A CA 1
ATOM 1384 C C . ASN A 1 176 ? -14.545 -14.600 16.309 1.00 86.50 176 ASN A C 1
ATOM 1386 O O . ASN A 1 176 ? -14.910 -15.475 15.509 1.00 86.50 176 ASN A O 1
ATOM 1390 N N . ILE A 1 177 ? -14.858 -13.313 16.172 1.00 90.69 177 ILE A N 1
ATOM 1391 C CA . ILE A 1 177 ? -15.754 -12.764 15.161 1.00 90.69 177 ILE A CA 1
ATOM 1392 C C . ILE A 1 177 ? -14.928 -12.108 14.057 1.00 90.69 177 ILE A C 1
ATOM 1394 O O . ILE A 1 177 ? -14.022 -11.323 14.323 1.00 90.69 177 ILE A O 1
ATOM 1398 N N . GLN A 1 178 ? -15.283 -12.376 12.805 1.00 93.19 178 GLN A N 1
ATOM 1399 C CA . GLN A 1 178 ? -14.920 -11.495 11.701 1.00 93.19 178 GLN A CA 1
ATOM 1400 C C . GLN A 1 178 ? -16.105 -10.573 11.399 1.00 93.19 178 GLN A C 1
ATOM 1402 O O . GLN A 1 178 ? -17.203 -11.047 11.106 1.00 93.19 178 GLN A O 1
ATOM 1407 N N . LEU A 1 179 ? -15.886 -9.265 11.464 1.00 95.31 179 LEU A N 1
ATOM 1408 C CA . LEU A 1 179 ? -16.847 -8.252 11.051 1.00 95.31 179 LEU A CA 1
ATOM 1409 C C . LEU A 1 179 ? -16.567 -7.874 9.593 1.00 95.31 179 LEU A C 1
ATOM 1411 O O . LEU A 1 179 ? -15.588 -7.194 9.294 1.00 95.31 179 LEU A O 1
ATOM 1415 N N . ASP A 1 180 ? -17.405 -8.369 8.691 1.00 93.62 180 ASP A N 1
ATOM 1416 C CA . ASP A 1 180 ? -17.289 -8.200 7.245 1.00 93.62 180 ASP A CA 1
ATOM 1417 C C . ASP A 1 180 ? -18.071 -6.969 6.776 1.00 93.62 180 ASP A C 1
ATOM 1419 O O . ASP A 1 180 ? -19.278 -7.031 6.549 1.00 93.62 180 ASP A O 1
ATOM 1423 N N . MET A 1 181 ? -17.370 -5.843 6.658 1.00 93.31 181 MET A N 1
ATOM 1424 C CA . MET A 1 181 ? -17.916 -4.542 6.274 1.00 93.31 181 MET A CA 1
ATOM 1425 C C . MET A 1 181 ? -17.799 -4.254 4.775 1.00 93.31 181 MET A C 1
ATOM 1427 O O . MET A 1 181 ? -17.953 -3.100 4.380 1.00 93.31 181 MET A O 1
ATOM 1431 N N . ALA A 1 182 ? -17.497 -5.247 3.932 1.00 89.75 182 ALA A N 1
ATOM 1432 C CA . ALA A 1 182 ? -17.228 -5.041 2.504 1.00 89.75 182 ALA A CA 1
ATOM 1433 C C . ALA A 1 182 ? -18.325 -4.248 1.764 1.00 89.75 182 ALA A C 1
ATOM 1435 O O . ALA A 1 182 ? -18.013 -3.509 0.843 1.00 89.75 182 ALA A O 1
ATOM 1436 N N . GLU A 1 183 ? -19.580 -4.329 2.219 1.00 89.25 183 GLU A N 1
ATOM 1437 C CA . GLU A 1 183 ? -20.744 -3.683 1.589 1.00 89.25 183 GLU A CA 1
ATOM 1438 C C . GLU A 1 183 ? -21.487 -2.704 2.521 1.00 89.25 183 GLU A C 1
ATOM 1440 O O . GLU A 1 183 ? -22.597 -2.277 2.214 1.00 89.25 183 GLU A O 1
ATOM 1445 N N . THR A 1 184 ? -20.927 -2.368 3.690 1.00 93.38 184 THR A N 1
ATOM 1446 C CA . THR A 1 184 ? -21.658 -1.607 4.723 1.00 93.38 184 THR A CA 1
ATOM 1447 C C . THR A 1 184 ? -21.655 -0.094 4.479 1.00 93.38 184 THR A C 1
ATOM 1449 O O . THR A 1 184 ? -22.701 0.531 4.621 1.00 93.38 184 THR A O 1
ATOM 1452 N N . PHE A 1 185 ? -20.510 0.498 4.115 1.00 96.81 185 PHE A N 1
ATOM 1453 C CA . PHE A 1 185 ? -20.341 1.951 3.948 1.00 96.81 185 PHE A CA 1
ATOM 1454 C C . PHE A 1 185 ? -19.706 2.268 2.588 1.00 96.81 185 PHE A C 1
ATOM 1456 O O . PHE A 1 185 ? -18.481 2.329 2.452 1.00 96.81 185 PHE A O 1
ATOM 1463 N N . LYS A 1 186 ? -20.553 2.406 1.565 1.00 94.81 186 LYS A N 1
ATOM 1464 C CA . LYS A 1 186 ? -20.184 2.637 0.153 1.00 94.81 186 LYS A CA 1
ATOM 1465 C C . LYS A 1 186 ? -20.495 4.065 -0.323 1.00 94.81 186 LYS A C 1
ATOM 1467 O O . LYS A 1 186 ? -20.462 4.341 -1.515 1.00 94.81 186 LYS A O 1
ATOM 1472 N N . ASP A 1 187 ? -20.858 4.964 0.583 1.00 96.50 187 ASP A N 1
ATOM 1473 C CA . ASP A 1 187 ? -21.186 6.352 0.274 1.00 96.50 187 ASP A CA 1
ATOM 1474 C C . ASP A 1 187 ? -19.937 7.206 0.003 1.00 96.50 187 ASP A C 1
ATOM 1476 O O . ASP A 1 187 ? -18.862 6.988 0.566 1.00 96.50 187 ASP A O 1
ATOM 1480 N N . PHE A 1 188 ? -20.101 8.202 -0.869 1.00 97.88 188 PHE A N 1
ATOM 1481 C CA . PHE A 1 188 ? -19.098 9.204 -1.215 1.00 97.88 188 PHE A CA 1
ATOM 1482 C C . PHE A 1 188 ? -19.782 10.566 -1.351 1.00 97.88 188 PHE A C 1
ATOM 1484 O O . PHE A 1 188 ? -20.687 10.734 -2.172 1.00 97.88 188 PHE A O 1
ATOM 1491 N N . GLU A 1 189 ? -19.333 11.552 -0.583 1.00 98.12 189 GLU A N 1
ATOM 1492 C CA . GLU A 1 189 ? -19.878 12.906 -0.590 1.00 98.12 189 GLU A CA 1
ATOM 1493 C C . GLU A 1 189 ? -18.748 13.937 -0.642 1.00 98.12 189 GLU A C 1
ATOM 1495 O O . GLU A 1 189 ? -17.853 13.935 0.199 1.00 98.12 189 GLU A O 1
ATOM 1500 N N . TYR A 1 190 ? -18.805 14.850 -1.614 1.00 97.88 190 TYR A N 1
ATOM 1501 C CA . TYR A 1 190 ? -17.951 16.036 -1.647 1.00 97.88 190 TYR A CA 1
ATOM 1502 C C . TYR A 1 190 ? -18.747 17.250 -1.173 1.00 97.88 190 TYR A C 1
ATOM 1504 O O . TYR A 1 190 ? -19.742 17.624 -1.797 1.00 97.88 190 TYR A O 1
ATOM 1512 N N . ASN A 1 191 ? -18.293 17.883 -0.094 1.00 96.94 191 ASN A N 1
ATOM 1513 C CA . ASN A 1 191 ? -18.892 19.104 0.421 1.00 96.94 191 ASN A CA 1
ATOM 1514 C C . ASN A 1 191 ? -18.137 20.322 -0.132 1.00 96.94 191 ASN A C 1
ATOM 1516 O O . ASN A 1 191 ? -16.978 20.557 0.204 1.00 96.94 191 ASN A O 1
ATOM 1520 N N . ALA A 1 192 ? -18.803 21.117 -0.970 1.00 93.06 192 ALA A N 1
ATOM 1521 C CA . ALA A 1 192 ? -18.201 22.285 -1.615 1.00 93.06 192 ALA A CA 1
ATOM 1522 C C . ALA A 1 192 ? -17.880 23.444 -0.648 1.00 93.06 192 ALA A C 1
ATOM 1524 O O . ALA A 1 192 ? -17.012 24.264 -0.953 1.00 93.06 192 ALA A O 1
ATOM 1525 N N . GLU A 1 193 ? -18.553 23.526 0.506 1.00 95.06 193 GLU A N 1
ATOM 1526 C CA . GLU A 1 193 ? -18.314 24.568 1.512 1.00 95.06 193 GLU A CA 1
ATOM 1527 C C . GLU A 1 193 ? -17.039 24.280 2.307 1.00 95.06 193 GLU A C 1
ATOM 1529 O O . GLU A 1 193 ? -16.178 25.149 2.447 1.00 95.06 193 GLU A O 1
ATOM 1534 N N . THR A 1 194 ? -16.888 23.044 2.790 1.00 95.88 194 THR A N 1
ATOM 1535 C CA . THR A 1 194 ? -15.703 22.617 3.551 1.00 95.88 194 THR A CA 1
ATOM 1536 C C . THR A 1 194 ? -14.543 22.198 2.650 1.00 95.88 194 THR A C 1
ATOM 1538 O O . THR A 1 194 ? -13.401 22.162 3.104 1.00 95.88 194 THR A O 1
ATOM 1541 N N . LYS A 1 195 ? -14.823 21.909 1.371 1.00 96.69 195 LYS A N 1
ATOM 1542 C CA . LYS A 1 195 ? -13.901 21.310 0.392 1.00 96.69 195 LYS A CA 1
ATOM 1543 C C . LYS A 1 195 ? -13.344 19.961 0.842 1.00 96.69 195 LYS A C 1
ATOM 1545 O O . LYS A 1 195 ? -12.226 19.609 0.474 1.00 96.69 195 LYS A O 1
ATOM 1550 N N . LEU A 1 196 ? -14.108 19.216 1.635 1.00 98.25 196 LEU A N 1
ATOM 1551 C CA . LEU A 1 196 ? -13.738 17.881 2.093 1.00 98.25 196 LEU A CA 1
ATOM 1552 C C . LEU A 1 196 ? -14.562 16.818 1.375 1.00 98.25 196 LEU A C 1
ATOM 1554 O O . LEU A 1 196 ? -15.722 17.034 1.018 1.00 98.25 196 LEU A O 1
ATOM 1558 N N . VAL A 1 197 ? -13.952 15.651 1.204 1.00 98.56 197 VAL A N 1
ATOM 1559 C CA . VAL A 1 197 ? -14.636 14.426 0.799 1.00 98.56 197 VAL A CA 1
ATOM 1560 C C . VAL A 1 197 ? -14.878 13.584 2.037 1.00 98.56 197 VAL A C 1
ATOM 1562 O O . VAL A 1 197 ? -13.922 13.182 2.692 1.00 98.56 197 VAL A O 1
ATOM 1565 N N . ARG A 1 198 ? -16.136 13.272 2.335 1.00 98.31 198 ARG A N 1
ATOM 1566 C CA . ARG A 1 198 ? -16.499 12.226 3.289 1.00 98.31 198 ARG A CA 1
ATOM 1567 C C . ARG A 1 198 ? -16.769 10.948 2.506 1.00 98.31 198 ARG A C 1
ATOM 1569 O O . ARG A 1 198 ? -17.623 10.943 1.622 1.00 98.31 198 ARG A O 1
ATOM 1576 N N . CYS A 1 199 ? -16.057 9.868 2.805 1.00 97.81 199 CYS A N 1
ATOM 1577 C CA . CYS A 1 199 ? -16.271 8.594 2.126 1.00 97.81 199 CYS A CA 1
ATOM 1578 C C . CYS A 1 199 ? -16.288 7.405 3.087 1.00 97.81 199 CYS A C 1
ATOM 1580 O O . CYS A 1 199 ? -15.589 7.377 4.106 1.00 97.81 199 CYS A O 1
ATOM 1582 N N . GLY A 1 200 ? -17.120 6.421 2.754 1.00 98.06 200 GLY A N 1
ATOM 1583 C CA . GLY A 1 200 ? -17.224 5.161 3.469 1.00 98.06 200 GLY A CA 1
ATOM 1584 C C . GLY A 1 200 ? -16.017 4.259 3.215 1.00 98.06 200 GLY A C 1
ATOM 1585 O O . GLY A 1 200 ? -15.465 4.185 2.114 1.00 98.06 200 GLY A O 1
ATOM 1586 N N . VAL A 1 201 ? -15.592 3.536 4.252 1.00 96.88 201 VAL A N 1
ATOM 1587 C CA . VAL A 1 201 ? -14.390 2.684 4.197 1.00 96.88 201 VAL A CA 1
ATOM 1588 C C . VAL A 1 201 ? -14.520 1.455 3.295 1.00 96.88 201 VAL A C 1
ATOM 1590 O O . VAL A 1 201 ? -13.525 0.754 3.069 1.00 96.88 201 VAL A O 1
ATOM 1593 N N . SER A 1 202 ? -15.734 1.147 2.840 1.00 95.62 202 SER A N 1
ATOM 1594 C CA . SER A 1 202 ? -16.029 -0.031 2.031 1.00 95.62 202 SER A CA 1
ATOM 1595 C C . SER A 1 202 ? -15.844 0.221 0.537 1.00 95.62 202 SER A C 1
ATOM 1597 O O . SER A 1 202 ? -15.911 -0.729 -0.236 1.00 95.62 202 SER A O 1
ATOM 1599 N N . LEU A 1 203 ? -15.591 1.459 0.107 1.00 94.94 203 LEU A N 1
ATOM 1600 C CA . LEU A 1 203 ? -15.226 1.738 -1.280 1.00 94.94 203 LEU A CA 1
ATOM 1601 C C . LEU A 1 203 ? -13.913 1.035 -1.634 1.00 94.94 203 LEU A C 1
ATOM 1603 O O . LEU A 1 203 ? -12.917 1.125 -0.903 1.00 94.94 203 LEU A O 1
ATOM 1607 N N . SER A 1 204 ? -13.923 0.335 -2.764 1.00 92.81 204 SER A N 1
ATOM 1608 C CA . SER A 1 204 ? -12.703 -0.126 -3.416 1.00 92.81 204 SER A CA 1
ATOM 1609 C C . SER A 1 204 ? -11.903 1.072 -3.943 1.00 92.81 204 SER A C 1
ATOM 1611 O O . SER A 1 204 ? -12.467 2.143 -4.179 1.00 92.81 204 SER A O 1
ATOM 1613 N N . LEU A 1 205 ? -10.589 0.924 -4.131 1.00 92.56 205 LEU A N 1
ATOM 1614 C CA . LEU A 1 205 ? -9.754 2.012 -4.651 1.00 92.56 205 LEU A CA 1
ATOM 1615 C C . LEU A 1 205 ? -10.196 2.441 -6.049 1.00 92.56 205 LEU A C 1
ATOM 1617 O O . LEU A 1 205 ? -10.133 3.623 -6.367 1.00 92.56 205 LEU A O 1
ATOM 1621 N N . LEU A 1 206 ? -10.716 1.509 -6.851 1.00 88.56 206 LEU A N 1
ATOM 1622 C CA . LEU A 1 206 ? -11.278 1.844 -8.151 1.00 88.56 206 LEU A CA 1
ATOM 1623 C C . LEU A 1 206 ? -12.546 2.705 -8.050 1.00 88.56 206 LEU A C 1
ATOM 1625 O O . LEU A 1 206 ? -12.645 3.714 -8.745 1.00 88.56 206 LEU A O 1
ATOM 1629 N N . GLU A 1 207 ? -13.507 2.320 -7.206 1.00 90.19 207 GLU A N 1
ATOM 1630 C CA . GLU A 1 207 ? -14.730 3.111 -6.986 1.00 90.19 207 GLU A CA 1
ATOM 1631 C C . GLU A 1 207 ? -14.377 4.503 -6.439 1.00 90.19 207 GLU A C 1
ATOM 1633 O O . GLU A 1 207 ? -14.888 5.516 -6.914 1.00 90.19 207 GLU A O 1
ATOM 1638 N N . PHE A 1 208 ? -13.450 4.559 -5.479 1.00 94.62 208 PHE A N 1
ATOM 1639 C CA . PHE A 1 208 ? -12.951 5.801 -4.898 1.00 94.62 208 PHE A CA 1
ATOM 1640 C C . PHE A 1 208 ? -12.310 6.724 -5.945 1.00 94.62 208 PHE A C 1
ATOM 1642 O O . PHE A 1 208 ? -12.680 7.896 -6.028 1.00 94.62 208 PHE A O 1
ATOM 1649 N N . ALA A 1 209 ? -11.398 6.199 -6.770 1.00 92.38 209 ALA A N 1
ATOM 1650 C CA . ALA A 1 209 ? -10.756 6.954 -7.844 1.00 92.38 209 ALA A CA 1
ATOM 1651 C C . ALA A 1 209 ? -11.774 7.446 -8.882 1.00 92.38 209 ALA A C 1
ATOM 1653 O O . ALA A 1 209 ? -11.699 8.590 -9.322 1.00 92.38 209 ALA A O 1
ATOM 1654 N N . GLY A 1 210 ? -12.760 6.611 -9.231 1.00 90.00 210 GLY A N 1
ATOM 1655 C CA . GLY A 1 210 ? -13.849 6.985 -10.134 1.00 90.00 210 GLY A CA 1
ATOM 1656 C C . GLY A 1 210 ? -14.663 8.169 -9.608 1.00 90.00 210 GLY A C 1
ATOM 1657 O O . GLY A 1 210 ? -14.832 9.160 -10.314 1.00 90.00 210 GLY A O 1
ATOM 1658 N N . HIS A 1 211 ? -15.103 8.116 -8.348 1.00 94.06 211 HIS A N 1
ATOM 1659 C CA . HIS A 1 211 ? -15.856 9.213 -7.730 1.00 94.06 211 HIS A CA 1
ATOM 1660 C C . HIS A 1 211 ? -15.060 10.519 -7.613 1.00 94.06 211 HIS A C 1
ATOM 1662 O O . HIS A 1 211 ? -15.643 11.601 -7.741 1.00 94.06 211 HIS A O 1
ATOM 1668 N N . MET A 1 212 ? -13.753 10.420 -7.362 1.00 95.81 212 MET A N 1
ATOM 1669 C CA . MET A 1 212 ? -12.839 11.562 -7.339 1.00 95.81 212 MET A CA 1
ATOM 1670 C C . MET A 1 212 ? -12.688 12.180 -8.738 1.00 95.81 212 MET A C 1
ATOM 1672 O O . MET A 1 212 ? -12.931 13.376 -8.900 1.00 95.81 212 MET A O 1
ATOM 1676 N N . GLY A 1 213 ? -12.400 11.363 -9.757 1.00 93.94 213 GLY A N 1
ATOM 1677 C CA . GLY A 1 213 ? -12.218 11.826 -11.136 1.00 93.94 213 GLY A CA 1
ATOM 1678 C C . GLY A 1 213 ? -13.469 12.454 -11.754 1.00 93.94 213 GLY A C 1
ATOM 1679 O O . GLY A 1 213 ? -13.368 13.457 -12.446 1.00 93.94 213 GLY A O 1
ATOM 1680 N N . GLU A 1 214 ? -14.673 11.971 -11.422 1.00 93.88 214 GLU A N 1
ATOM 1681 C CA . GLU A 1 214 ? -15.946 12.618 -11.812 1.00 93.88 214 GLU A CA 1
ATOM 1682 C C . GLU A 1 214 ? -16.086 14.078 -11.335 1.00 93.88 214 GLU A C 1
ATOM 1684 O O . GLU A 1 214 ? -17.001 14.786 -11.761 1.00 93.88 214 GLU A O 1
ATOM 1689 N N . ARG A 1 215 ? -15.237 14.512 -10.397 1.00 96.12 215 ARG A N 1
ATOM 1690 C CA . ARG A 1 215 ? -15.269 15.827 -9.744 1.00 96.12 215 ARG A CA 1
ATOM 1691 C C . ARG A 1 215 ? -13.981 16.625 -9.960 1.00 96.12 215 ARG A C 1
ATOM 1693 O O . ARG A 1 215 ? -13.799 17.634 -9.278 1.00 96.12 215 ARG A O 1
ATOM 1700 N N . ASP A 1 216 ? -13.106 16.183 -10.865 1.00 96.69 216 ASP A N 1
ATOM 1701 C CA . ASP A 1 216 ? -11.775 16.762 -11.097 1.00 96.69 216 ASP A CA 1
ATOM 1702 C C . ASP A 1 216 ? -10.914 16.792 -9.813 1.00 96.69 216 ASP A C 1
ATOM 1704 O O . ASP A 1 216 ? -10.201 17.764 -9.518 1.00 96.69 216 ASP A O 1
ATOM 1708 N N . LEU A 1 217 ? -11.061 15.747 -8.989 1.00 97.75 217 LEU A N 1
ATOM 1709 C CA . LEU A 1 217 ? -10.346 15.547 -7.732 1.00 97.75 217 LEU A CA 1
ATOM 1710 C C . LEU A 1 217 ? -9.448 14.315 -7.813 1.00 97.75 217 LEU A C 1
ATOM 1712 O O . LEU A 1 217 ? -9.752 13.352 -8.514 1.00 97.75 217 LEU A O 1
ATOM 1716 N N . PHE A 1 218 ? -8.389 14.299 -7.007 1.00 96.94 218 PHE A N 1
ATOM 1717 C CA . PHE A 1 218 ? -7.566 13.110 -6.804 1.00 96.94 218 PHE A CA 1
ATOM 1718 C C . PHE A 1 218 ? -6.885 13.113 -5.430 1.00 96.94 218 PHE A C 1
ATOM 1720 O O . PHE A 1 218 ? -6.738 14.151 -4.780 1.00 96.94 218 PHE A O 1
ATOM 1727 N N . ILE A 1 219 ? -6.477 11.926 -4.985 1.00 96.38 219 ILE A N 1
ATOM 1728 C CA . ILE A 1 219 ? -5.594 11.684 -3.838 1.00 96.38 219 ILE A CA 1
ATOM 1729 C C . ILE A 1 219 ? -4.744 10.460 -4.199 1.00 96.38 219 ILE A C 1
ATOM 1731 O O . ILE A 1 219 ? -5.322 9.492 -4.704 1.00 96.38 219 ILE A O 1
ATOM 1735 N N . PRO A 1 220 ? -3.427 10.455 -3.922 1.00 93.56 220 PRO A N 1
ATOM 1736 C CA . PRO A 1 220 ? -2.592 9.277 -4.120 1.00 93.56 220 PRO A CA 1
ATOM 1737 C C . PRO A 1 220 ? -3.141 8.062 -3.386 1.00 93.56 220 PRO A C 1
ATOM 1739 O O . PRO A 1 220 ? -3.506 8.135 -2.209 1.00 93.56 220 PRO A O 1
ATOM 1742 N N . HIS A 1 221 ? -3.213 6.939 -4.087 1.00 93.75 221 HIS A N 1
ATOM 1743 C CA . HIS A 1 221 ? -3.682 5.685 -3.517 1.00 93.75 221 HIS A CA 1
ATOM 1744 C C . HIS A 1 221 ? -3.020 4.487 -4.194 1.00 93.75 221 HIS A C 1
ATOM 1746 O O . HIS A 1 221 ? -2.387 4.585 -5.240 1.00 93.75 221 HIS A O 1
ATOM 1752 N N . GLY A 1 222 ? -3.209 3.314 -3.604 1.00 90.31 222 GLY A N 1
ATOM 1753 C CA . GLY A 1 222 ? -2.668 2.069 -4.119 1.00 90.31 222 GLY A CA 1
ATOM 1754 C C . GLY A 1 222 ? -3.203 1.683 -5.483 1.00 90.31 222 GLY A C 1
ATOM 1755 O O . GLY A 1 222 ? -4.264 2.112 -5.932 1.00 90.31 222 GLY A O 1
ATOM 1756 N N . ILE A 1 223 ? -2.441 0.808 -6.124 1.00 85.75 223 ILE A N 1
ATOM 1757 C CA . ILE A 1 223 ? -2.687 0.413 -7.504 1.00 85.75 223 ILE A CA 1
ATOM 1758 C C . ILE A 1 223 ? -3.679 -0.746 -7.629 1.00 85.75 223 ILE A C 1
ATOM 1760 O O . ILE A 1 223 ? -4.247 -0.943 -8.686 1.00 85.75 223 ILE A O 1
ATOM 1764 N N . CYS A 1 224 ? -3.931 -1.549 -6.596 1.00 86.12 224 CYS A N 1
ATOM 1765 C CA . CYS A 1 224 ? -4.831 -2.700 -6.739 1.00 86.12 224 CYS A CA 1
ATOM 1766 C C . CYS A 1 224 ? -6.298 -2.262 -6.621 1.00 86.12 224 CYS A C 1
ATOM 1768 O O . CYS A 1 224 ? -6.726 -1.854 -5.540 1.00 86.12 224 CYS A O 1
ATOM 1770 N N . ALA A 1 225 ? -7.084 -2.424 -7.692 1.00 83.38 225 ALA A N 1
ATOM 1771 C CA . ALA A 1 225 ? -8.481 -1.980 -7.780 1.00 83.38 225 ALA A CA 1
ATOM 1772 C C . ALA A 1 225 ? -9.345 -2.436 -6.596 1.00 83.38 225 ALA A C 1
ATOM 1774 O O . ALA A 1 225 ? -10.178 -1.681 -6.105 1.00 83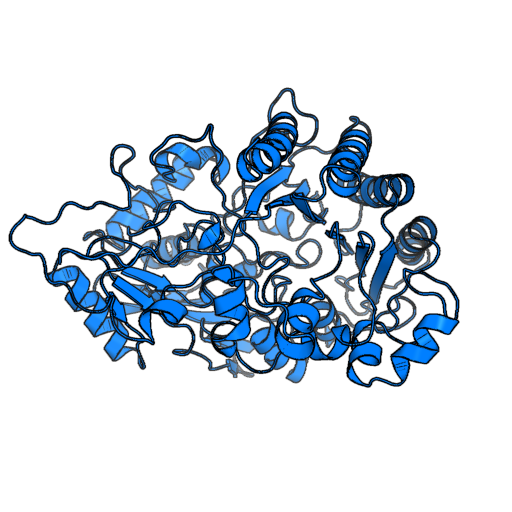.38 225 ALA A O 1
ATOM 1775 N N . HIS A 1 226 ? -9.110 -3.661 -6.121 1.00 84.31 226 HIS A N 1
ATOM 1776 C CA . HIS A 1 226 ? -9.928 -4.357 -5.127 1.00 84.31 226 HIS A CA 1
ATOM 1777 C C . HIS A 1 226 ? -9.514 -4.110 -3.675 1.00 84.31 226 HIS A C 1
ATOM 1779 O O . HIS A 1 226 ? -10.196 -4.544 -2.743 1.00 84.31 226 HIS A O 1
ATOM 1785 N N . VAL A 1 227 ? -8.409 -3.401 -3.443 1.00 91.31 227 VAL A N 1
ATOM 1786 C CA . VAL A 1 227 ? -8.098 -2.888 -2.106 1.00 91.31 227 VAL A CA 1
ATOM 1787 C C . VAL A 1 227 ? -9.212 -1.924 -1.701 1.00 91.31 227 VAL A C 1
ATOM 1789 O O . VAL A 1 227 ? -9.764 -1.228 -2.541 1.00 91.31 227 VAL A O 1
ATOM 1792 N N . HIS A 1 228 ? -9.598 -1.921 -0.426 1.00 94.44 228 HIS A N 1
ATOM 1793 C CA . HIS A 1 228 ? -10.623 -1.003 0.077 1.00 94.44 228 HIS A CA 1
ATOM 1794 C C . HIS A 1 228 ? -10.003 0.048 0.987 1.00 94.44 228 HIS A C 1
ATOM 1796 O O . HIS A 1 228 ? -9.052 -0.240 1.727 1.00 94.44 228 HIS A O 1
ATOM 1802 N N . ILE A 1 229 ? -10.605 1.235 0.969 1.00 95.56 229 ILE A N 1
ATOM 1803 C CA . ILE A 1 229 ? -10.132 2.433 1.663 1.00 95.56 229 ILE A CA 1
ATOM 1804 C C . ILE A 1 229 ? -9.849 2.175 3.146 1.00 95.56 229 ILE A C 1
ATOM 1806 O O . ILE A 1 229 ? -8.798 2.580 3.636 1.00 95.56 229 ILE A O 1
ATOM 1810 N N . GLY A 1 230 ? -10.717 1.435 3.847 1.00 94.50 230 GLY A N 1
ATOM 1811 C CA . GLY A 1 230 ? -10.615 1.226 5.297 1.00 94.50 230 GLY A CA 1
ATOM 1812 C C . GLY A 1 230 ? -9.285 0.667 5.783 1.00 94.50 230 GLY A C 1
ATOM 1813 O O . GLY A 1 230 ? -8.676 1.219 6.697 1.00 94.50 230 GLY A O 1
ATOM 1814 N N . GLY A 1 231 ? -8.825 -0.431 5.182 1.00 93.56 231 GLY A N 1
ATOM 1815 C CA . GLY A 1 231 ? -7.518 -1.000 5.516 1.00 93.56 231 GLY A CA 1
ATOM 1816 C C . GLY A 1 231 ? -6.376 -0.165 4.942 1.00 93.56 231 GLY A C 1
ATOM 1817 O O . GLY A 1 231 ? -5.362 0.031 5.606 1.00 93.56 231 GLY A O 1
ATOM 1818 N N . HIS A 1 232 ? -6.560 0.359 3.728 1.00 95.19 232 HIS A N 1
ATOM 1819 C CA . HIS A 1 232 ? -5.521 1.073 2.998 1.00 95.19 232 HIS A CA 1
ATOM 1820 C C . HIS A 1 232 ? -5.061 2.339 3.736 1.00 95.19 232 HIS A C 1
ATOM 1822 O O . HIS A 1 232 ? -3.870 2.462 4.023 1.00 95.19 232 HIS A O 1
ATOM 1828 N N . VAL A 1 233 ? -5.997 3.200 4.156 1.00 95.06 233 VAL A N 1
ATOM 1829 C CA . VAL A 1 233 ? -5.700 4.457 4.871 1.00 95.06 233 VAL A CA 1
ATOM 1830 C C . VAL A 1 233 ? -4.978 4.229 6.203 1.00 95.06 233 VAL A C 1
ATOM 1832 O O . VAL A 1 233 ? -4.033 4.941 6.525 1.00 95.06 233 VAL A O 1
ATOM 1835 N N . GLN A 1 234 ? -5.352 3.184 6.950 1.00 93.56 234 GLN A N 1
ATOM 1836 C CA . GLN A 1 234 ? -4.739 2.837 8.244 1.00 93.56 234 GLN A CA 1
ATOM 1837 C C . GLN A 1 234 ? -3.315 2.276 8.103 1.00 93.56 234 GLN A C 1
ATOM 1839 O O . GLN A 1 234 ? -2.552 2.241 9.066 1.00 93.56 234 GLN A O 1
ATOM 1844 N N . THR A 1 235 ? -2.948 1.823 6.902 1.00 90.56 235 THR A N 1
ATOM 1845 C CA . THR A 1 235 ? -1.586 1.374 6.575 1.00 90.56 235 THR A CA 1
ATOM 1846 C C . THR A 1 235 ? -0.760 2.436 5.855 1.00 90.56 235 THR A C 1
ATOM 1848 O O . THR A 1 235 ? 0.336 2.141 5.386 1.00 90.56 235 THR A O 1
ATOM 1851 N N . GLY A 1 236 ? -1.261 3.666 5.774 1.00 90.56 236 GLY A N 1
ATOM 1852 C CA . GLY A 1 236 ? -0.616 4.809 5.136 1.00 90.56 236 GLY A CA 1
ATOM 1853 C C . GLY A 1 236 ? -1.238 5.121 3.786 1.00 90.56 236 GLY A C 1
ATOM 1854 O O . GLY A 1 236 ? -1.575 6.265 3.523 1.00 90.56 236 GLY A O 1
ATOM 1855 N N . GLY A 1 237 ? -1.490 4.092 2.981 1.00 91.50 237 GLY A N 1
ATOM 1856 C CA . GLY A 1 237 ? -2.096 4.234 1.664 1.00 91.50 237 GLY A CA 1
ATOM 1857 C C . GLY A 1 237 ? -1.068 4.597 0.601 1.00 91.50 237 GLY A C 1
ATOM 1858 O O . GLY A 1 237 ? -1.008 5.731 0.148 1.00 91.50 237 GLY A O 1
ATOM 1859 N N . TYR A 1 238 ? -0.239 3.605 0.291 1.00 89.50 238 TYR A N 1
ATOM 1860 C CA . TYR A 1 238 ? 0.879 3.672 -0.643 1.00 89.50 238 TYR A CA 1
ATOM 1861 C C . TYR A 1 238 ? 0.445 3.594 -2.103 1.00 89.50 238 TYR A C 1
ATOM 1863 O O . TYR A 1 238 ? -0.289 2.661 -2.436 1.00 89.50 238 TYR A O 1
ATOM 1871 N N . GLY A 1 239 ? 0.969 4.482 -2.944 1.00 87.56 239 GLY A N 1
ATOM 1872 C CA . GLY A 1 239 ? 0.663 4.675 -4.361 1.00 87.56 239 GLY A CA 1
ATOM 1873 C C . GLY A 1 239 ? 1.735 5.495 -5.094 1.00 87.56 239 GLY A C 1
ATOM 1874 O O . GLY A 1 239 ? 2.931 5.259 -4.919 1.00 87.56 239 GLY A O 1
ATOM 1875 N N . GLU A 1 240 ? 1.316 6.463 -5.918 1.00 87.44 240 GLU A N 1
ATOM 1876 C CA . GLU A 1 240 ? 2.203 7.462 -6.548 1.00 87.44 240 GLU A CA 1
ATOM 1877 C C . GLU A 1 240 ? 2.679 8.541 -5.550 1.00 87.44 240 GLU A C 1
ATOM 1879 O O . GLU A 1 240 ? 2.331 9.724 -5.604 1.00 87.44 240 GLU A O 1
ATOM 1884 N N . ASP A 1 241 ? 3.455 8.104 -4.561 1.00 88.81 241 ASP A N 1
ATOM 1885 C CA . ASP A 1 241 ? 3.632 8.879 -3.334 1.00 88.81 241 ASP A CA 1
ATOM 1886 C C . ASP A 1 241 ? 4.781 9.892 -3.376 1.00 88.81 241 ASP A C 1
ATOM 1888 O O . ASP A 1 241 ? 4.860 10.761 -2.501 1.00 88.81 241 ASP A O 1
ATOM 1892 N N . ARG A 1 242 ? 5.710 9.801 -4.335 1.00 94.00 242 ARG A N 1
ATOM 1893 C CA . ARG A 1 242 ? 6.887 10.681 -4.346 1.00 94.00 242 ARG A CA 1
ATOM 1894 C C . ARG A 1 242 ? 6.470 12.133 -4.560 1.00 94.00 242 ARG A C 1
ATOM 1896 O O . ARG A 1 242 ? 6.956 12.994 -3.825 1.00 94.00 242 ARG A O 1
ATOM 1903 N N . SER A 1 243 ? 5.525 12.379 -5.462 1.00 95.56 243 SER A N 1
ATOM 1904 C CA . SER A 1 243 ? 5.024 13.724 -5.772 1.00 95.56 243 SER A CA 1
ATOM 1905 C C . SER A 1 243 ? 4.077 14.292 -4.715 1.00 95.56 243 SER A C 1
ATOM 1907 O O . SER A 1 243 ? 4.082 15.497 -4.449 1.00 95.56 243 SER A O 1
ATOM 1909 N N . HIS A 1 244 ? 3.266 13.439 -4.087 1.00 94.44 244 HIS A N 1
ATOM 1910 C CA . HIS A 1 244 ? 2.082 13.885 -3.343 1.00 94.44 244 HIS A CA 1
ATOM 1911 C C . HIS A 1 244 ? 1.980 13.330 -1.909 1.00 94.44 244 HIS A C 1
ATOM 1913 O O . HIS A 1 244 ? 1.333 13.934 -1.057 1.00 94.44 244 HIS A O 1
ATOM 1919 N N . GLY A 1 245 ? 2.735 12.292 -1.562 1.00 93.00 245 GLY A N 1
ATOM 1920 C CA . GLY A 1 245 ? 2.718 11.676 -0.237 1.00 93.00 245 GLY A CA 1
ATOM 1921 C C . GLY A 1 245 ? 1.672 10.571 -0.142 1.00 93.00 245 GLY A C 1
ATOM 1922 O O . GLY A 1 245 ? 1.059 10.204 -1.136 1.00 93.00 245 GLY A O 1
ATOM 1923 N N . LEU A 1 246 ? 1.488 10.029 1.062 1.00 93.69 246 LEU A N 1
ATOM 1924 C CA . LEU A 1 246 ? 0.605 8.880 1.283 1.00 93.69 246 LEU A CA 1
ATOM 1925 C C . LEU A 1 246 ? -0.857 9.325 1.434 1.00 93.69 246 LEU A C 1
ATOM 1927 O O . LEU A 1 246 ? -1.112 10.418 1.940 1.00 93.69 246 LEU A O 1
ATOM 1931 N N . LEU A 1 247 ? -1.826 8.451 1.139 1.00 94.81 247 LEU A N 1
ATOM 1932 C CA . LEU A 1 247 ? -3.261 8.739 1.324 1.00 94.81 247 LEU A CA 1
ATOM 1933 C C . LEU A 1 247 ? -3.586 9.263 2.734 1.00 94.81 247 LEU A C 1
ATOM 1935 O O . LEU A 1 247 ? -4.356 10.210 2.895 1.00 94.81 247 LEU A O 1
ATOM 1939 N N . CYS A 1 248 ? -2.983 8.679 3.774 1.00 93.88 248 CYS A N 1
ATOM 1940 C CA . CYS A 1 248 ? -3.214 9.071 5.165 1.00 93.88 248 CYS A CA 1
ATOM 1941 C C . CYS A 1 248 ? -2.816 10.525 5.459 1.00 93.88 248 CYS A C 1
ATOM 1943 O O . CYS A 1 248 ? -3.316 11.114 6.416 1.00 93.88 248 CYS A O 1
ATOM 1945 N N . ASP A 1 249 ? -1.945 11.122 4.638 1.00 93.75 249 ASP A N 1
ATOM 1946 C CA . ASP A 1 249 ? -1.521 12.515 4.785 1.00 93.75 249 ASP A CA 1
ATOM 1947 C C . ASP A 1 249 ? -2.656 13.496 4.482 1.00 93.75 249 ASP A C 1
ATOM 1949 O O . ASP A 1 249 ? -2.568 14.656 4.880 1.00 93.75 249 ASP A O 1
ATOM 1953 N N . TYR A 1 250 ? -3.742 13.022 3.869 1.00 95.56 250 TYR A N 1
ATOM 1954 C CA . TYR A 1 250 ? -4.907 13.808 3.468 1.00 95.56 250 TYR A CA 1
ATOM 1955 C C . TYR A 1 250 ? -6.121 13.636 4.385 1.00 95.56 250 TYR A C 1
ATOM 1957 O O . TYR A 1 250 ? -7.154 14.257 4.150 1.00 95.56 250 TYR A O 1
ATOM 1965 N N . VAL A 1 251 ? -6.031 12.813 5.433 1.00 97.19 251 VAL A N 1
ATOM 1966 C CA . VAL A 1 251 ? -7.142 12.598 6.374 1.00 97.19 251 VAL A CA 1
ATOM 1967 C C . VAL A 1 251 ? -7.374 13.848 7.218 1.00 97.19 251 VAL A C 1
ATOM 1969 O O . VAL A 1 251 ? -6.450 14.378 7.801 1.00 97.19 251 VAL A O 1
ATOM 1972 N N . GLU A 1 252 ? -8.591 14.352 7.316 1.00 97.38 252 GLU A N 1
ATOM 1973 C CA . GLU A 1 252 ? -8.937 15.480 8.196 1.00 97.38 252 GLU A CA 1
ATOM 1974 C C . GLU A 1 252 ? -9.771 15.025 9.396 1.00 97.38 252 GLU A C 1
ATOM 1976 O O . GLU A 1 252 ? -9.717 15.634 10.464 1.00 97.38 252 GLU A O 1
ATOM 1981 N N . ALA A 1 253 ? -10.515 13.925 9.252 1.00 98.06 253 ALA A N 1
ATOM 1982 C CA . ALA A 1 253 ? -11.192 13.276 10.367 1.00 98.06 253 ALA A CA 1
ATOM 1983 C C . ALA A 1 253 ? -11.474 11.792 10.097 1.00 98.06 253 ALA A C 1
ATOM 1985 O O . ALA A 1 253 ? -11.580 11.357 8.949 1.00 98.06 253 ALA A O 1
ATOM 1986 N N . LEU A 1 254 ? -11.650 11.028 11.171 1.00 98.25 254 LEU A N 1
ATOM 1987 C CA . LEU A 1 254 ? -11.955 9.600 11.181 1.00 98.25 254 LEU A CA 1
ATOM 1988 C C . LEU A 1 254 ? -13.246 9.360 11.970 1.00 98.25 254 LEU A C 1
ATOM 1990 O O . LEU A 1 254 ? -13.365 9.809 13.108 1.00 98.25 254 LEU A O 1
ATOM 1994 N N . GLU A 1 255 ? -14.191 8.615 11.404 1.00 98.50 255 GLU A N 1
ATOM 1995 C CA . GLU A 1 255 ? -15.396 8.160 12.105 1.00 98.50 255 GLU A CA 1
ATOM 1996 C C . GLU A 1 255 ? -15.221 6.706 12.541 1.00 98.50 255 GLU A C 1
ATOM 1998 O O . GLU A 1 255 ? -15.243 5.788 11.714 1.00 98.50 255 GLU A O 1
ATOM 2003 N N . ILE A 1 256 ? -15.039 6.485 13.842 1.00 98.12 256 ILE A N 1
ATOM 2004 C CA . ILE A 1 256 ? -14.612 5.201 14.406 1.00 98.12 256 ILE A CA 1
ATOM 2005 C C . ILE A 1 256 ? -15.513 4.760 15.560 1.00 98.12 256 ILE A C 1
ATOM 2007 O O . ILE A 1 256 ? -15.821 5.544 16.455 1.00 98.12 256 ILE A O 1
ATOM 2011 N N . VAL A 1 257 ? -15.920 3.489 15.565 1.00 98.12 257 VAL A N 1
ATOM 2012 C CA . VAL A 1 257 ? -16.589 2.876 16.722 1.00 98.12 257 VAL A CA 1
ATOM 2013 C C . VAL A 1 257 ? -15.535 2.301 17.661 1.00 98.12 257 VAL A C 1
ATOM 2015 O O . VAL A 1 257 ? -14.808 1.376 17.290 1.00 98.12 257 VAL A O 1
ATOM 2018 N N . THR A 1 258 ? -15.450 2.844 18.874 1.00 96.19 258 THR A N 1
ATOM 2019 C CA . THR A 1 258 ? -14.487 2.420 19.904 1.00 96.19 258 THR A CA 1
ATOM 2020 C C . THR A 1 258 ? -14.993 1.227 20.725 1.00 96.19 258 THR A C 1
ATOM 2022 O O . THR A 1 258 ? -16.139 0.801 20.583 1.00 96.19 258 THR A O 1
ATOM 2025 N N . ALA A 1 259 ? -14.147 0.647 21.588 1.00 95.06 259 ALA A N 1
ATOM 2026 C CA . ALA A 1 259 ? -14.471 -0.580 22.337 1.00 95.06 259 ALA A CA 1
ATOM 2027 C C . ALA A 1 259 ? -15.623 -0.416 23.357 1.00 95.06 259 ALA A C 1
ATOM 2029 O O . ALA A 1 259 ? -16.262 -1.385 23.782 1.00 95.06 259 ALA A O 1
ATOM 2030 N N . ASP A 1 260 ? -15.931 0.825 23.735 1.00 94.81 260 ASP A N 1
ATOM 2031 C CA . ASP A 1 260 ? -17.126 1.178 24.505 1.00 94.81 260 ASP A CA 1
ATOM 2032 C C . ASP A 1 260 ? -18.431 1.020 23.691 1.00 94.81 260 ASP A C 1
ATOM 2034 O O . ASP A 1 260 ? -19.501 0.852 24.281 1.00 94.81 260 ASP A O 1
ATOM 2038 N N . GLY A 1 261 ? -18.341 0.948 22.359 1.00 95.62 261 GLY A N 1
ATOM 2039 C CA . GLY A 1 261 ? -19.457 0.852 21.419 1.00 95.62 261 GLY A CA 1
ATOM 2040 C C . GLY A 1 261 ? -19.945 2.207 20.902 1.00 95.62 261 GLY A C 1
ATOM 2041 O O . GLY A 1 261 ? -20.966 2.262 20.218 1.00 95.62 261 GLY A O 1
ATOM 2042 N N . ASN A 1 262 ? -19.250 3.301 21.214 1.00 96.12 262 ASN A N 1
ATOM 2043 C CA . ASN A 1 262 ? -19.638 4.640 20.786 1.00 96.12 262 ASN A CA 1
ATOM 2044 C C . ASN A 1 262 ? -18.967 5.016 19.465 1.00 96.12 262 ASN A C 1
ATOM 2046 O O . ASN A 1 262 ? -17.795 4.710 19.251 1.00 96.12 262 ASN A O 1
ATOM 2050 N N . LEU A 1 263 ? -19.704 5.719 18.602 1.00 97.62 263 LEU A N 1
ATOM 2051 C CA . LEU A 1 263 ? -19.127 6.403 17.450 1.00 97.62 263 LEU A CA 1
ATOM 2052 C C . LEU A 1 263 ? -18.380 7.649 17.937 1.00 97.62 263 LEU A C 1
ATOM 2054 O O . LEU A 1 263 ? -18.946 8.469 18.661 1.00 97.62 263 LEU A O 1
ATOM 2058 N N . ARG A 1 264 ? -17.128 7.800 17.517 1.00 97.12 264 ARG A N 1
ATOM 2059 C CA . ARG A 1 264 ? -16.312 8.994 17.736 1.00 97.12 264 ARG A CA 1
ATOM 2060 C C . ARG A 1 264 ? -15.905 9.584 16.395 1.00 97.12 264 ARG A C 1
ATOM 2062 O O . ARG A 1 264 ? -15.572 8.842 15.472 1.00 97.12 264 ARG A O 1
ATOM 2069 N N . VAL A 1 265 ? -15.906 10.910 16.322 1.00 98.00 265 VAL A N 1
ATOM 2070 C CA . VAL A 1 265 ? -15.269 11.656 15.236 1.00 98.00 265 VAL A CA 1
ATOM 2071 C C . VAL A 1 265 ? -13.936 12.152 15.772 1.00 98.00 265 VAL A C 1
ATOM 2073 O O . VAL A 1 265 ? -13.905 12.920 16.729 1.00 98.00 265 VAL A O 1
ATOM 2076 N N . VAL A 1 266 ? -12.847 11.646 15.206 1.00 97.50 266 VAL A N 1
ATOM 2077 C CA . VAL A 1 266 ? -11.479 11.966 15.615 1.00 97.50 266 VAL A CA 1
ATOM 2078 C C . VAL A 1 266 ? -10.885 12.884 14.560 1.00 97.50 266 VAL A C 1
ATOM 2080 O O . VAL A 1 266 ? -10.790 12.495 13.398 1.00 97.50 266 VAL A O 1
ATOM 2083 N N . HIS A 1 267 ? -10.516 14.098 14.942 1.00 96.88 267 HIS A N 1
ATOM 2084 C CA . HIS A 1 267 ? -10.062 15.136 14.024 1.00 96.88 267 HIS A CA 1
ATOM 2085 C C . HIS A 1 267 ? -8.541 15.174 13.921 1.00 96.88 267 HIS A C 1
ATOM 2087 O O . HIS A 1 267 ? -7.833 14.819 14.864 1.00 96.88 267 HIS A O 1
ATOM 2093 N N . ARG A 1 268 ? -8.035 15.650 12.781 1.00 94.81 268 ARG A N 1
ATOM 2094 C CA . ARG A 1 268 ? -6.616 15.961 12.623 1.00 94.81 268 ARG A CA 1
ATOM 2095 C C . ARG A 1 268 ? -6.173 16.952 13.713 1.00 94.81 268 ARG A C 1
ATOM 2097 O O . ARG A 1 268 ? -6.826 17.984 13.876 1.00 94.81 268 ARG A O 1
ATOM 2104 N N . PRO A 1 269 ? -5.058 16.684 14.412 1.00 93.00 269 PRO A N 1
ATOM 2105 C CA . PRO A 1 269 ? -4.532 17.591 15.427 1.00 93.00 269 PRO A CA 1
ATOM 2106 C C . PRO A 1 269 ? -4.185 18.967 14.861 1.00 93.00 269 PRO A C 1
ATOM 2108 O O . PRO A 1 269 ? -3.629 19.077 13.765 1.00 93.00 269 PRO A O 1
ATOM 2111 N N . VAL A 1 270 ? -4.478 20.013 15.634 1.00 89.75 270 VAL A N 1
ATOM 2112 C CA . VAL A 1 270 ? -4.216 21.410 15.268 1.00 89.75 270 VAL A CA 1
ATOM 2113 C C . VAL A 1 270 ? -3.157 21.989 16.198 1.00 89.75 270 VAL A C 1
ATOM 2115 O O . VAL A 1 270 ? -3.277 21.934 17.424 1.00 89.75 270 VAL A O 1
ATOM 2118 N N . GLU A 1 271 ? -2.111 22.575 15.616 1.00 85.56 271 GLU A N 1
ATOM 2119 C CA . GLU A 1 271 ? -1.047 23.220 16.383 1.00 85.56 271 GLU A CA 1
ATOM 2120 C C . GLU A 1 271 ? -1.614 24.324 17.292 1.00 85.56 271 GLU A C 1
ATOM 2122 O O . GLU A 1 271 ? -2.410 25.163 16.871 1.00 85.56 271 GLU A O 1
ATOM 2127 N N . GLY A 1 272 ? -1.214 24.310 18.566 1.00 89.00 272 GLY A N 1
ATOM 2128 C CA . GLY A 1 272 ? -1.688 25.268 19.569 1.00 89.00 272 GLY A CA 1
ATOM 2129 C C . GLY A 1 272 ? -3.057 24.948 20.182 1.00 89.00 272 GLY A C 1
ATOM 2130 O O . GLY A 1 272 ? -3.537 25.731 20.999 1.00 89.00 272 GLY A O 1
ATOM 2131 N N . SER A 1 273 ? -3.688 23.822 19.837 1.00 91.44 273 SER A N 1
ATOM 2132 C CA . SER A 1 273 ? -4.938 23.345 20.457 1.00 91.44 273 SER A CA 1
ATOM 2133 C C . SER A 1 273 ? -4.889 21.834 20.724 1.00 91.44 273 SER A C 1
ATOM 2135 O O . SER A 1 273 ? -5.633 21.086 20.095 1.00 91.44 273 SER A O 1
ATOM 2137 N N . PRO A 1 274 ? -3.997 21.367 21.622 1.00 90.75 274 PRO A N 1
ATOM 2138 C CA . PRO A 1 274 ? -3.814 19.941 21.864 1.00 90.75 274 PRO A CA 1
ATOM 2139 C C . PRO A 1 274 ? -5.031 19.331 22.567 1.00 90.75 274 PRO A C 1
ATOM 2141 O O . PRO A 1 274 ? -5.468 19.824 23.610 1.00 90.75 274 PRO A O 1
ATOM 2144 N N . ASP A 1 275 ? -5.514 18.212 22.040 1.00 94.81 275 ASP A N 1
ATOM 2145 C CA . ASP A 1 275 ? -6.456 17.316 22.708 1.00 94.81 275 ASP A CA 1
ATOM 2146 C C . ASP A 1 275 ? -5.825 15.928 22.720 1.00 94.81 275 ASP A C 1
ATOM 2148 O O . ASP A 1 275 ? -5.852 15.203 21.732 1.00 94.81 275 ASP A O 1
ATOM 2152 N N . GLN A 1 276 ? -5.215 15.561 23.848 1.00 91.75 276 GLN A N 1
ATOM 2153 C CA . GLN A 1 276 ? -4.398 14.353 23.937 1.00 91.75 276 GLN A CA 1
ATOM 2154 C C . GLN A 1 276 ? -5.171 13.080 23.565 1.00 91.75 276 GLN A C 1
ATOM 2156 O O . GLN A 1 276 ? -4.598 12.202 22.925 1.00 91.75 276 GLN A O 1
ATOM 2161 N N . ASP A 1 277 ? -6.444 12.960 23.957 1.00 91.44 277 ASP A N 1
ATOM 2162 C CA . ASP A 1 277 ? -7.238 11.757 23.685 1.00 91.44 277 ASP A CA 1
ATOM 2163 C C . ASP A 1 277 ? -7.632 11.671 22.203 1.00 91.44 277 ASP A C 1
ATOM 2165 O O . ASP A 1 277 ? -7.605 10.581 21.623 1.00 91.44 277 ASP A O 1
ATOM 2169 N N . ASN A 1 278 ? -7.951 12.809 21.578 1.00 94.75 278 ASN A N 1
ATOM 2170 C CA . ASN A 1 278 ? -8.174 12.901 20.136 1.00 94.75 278 ASN A CA 1
ATOM 2171 C C . ASN A 1 278 ? -6.883 12.627 19.350 1.00 94.75 278 ASN A C 1
ATOM 2173 O O . ASN A 1 278 ? -6.851 11.752 18.485 1.00 94.75 278 ASN A O 1
ATOM 2177 N N . ASP A 1 279 ? -5.819 13.362 19.663 1.00 93.00 279 ASP A N 1
ATOM 2178 C CA . ASP A 1 279 ? -4.585 13.404 18.884 1.00 93.00 279 ASP A CA 1
ATOM 2179 C C . ASP A 1 279 ? -3.864 12.060 18.912 1.00 93.00 279 ASP A C 1
ATOM 2181 O O . ASP A 1 279 ? -3.365 11.581 17.890 1.00 93.00 279 ASP A O 1
ATOM 2185 N N . ASP A 1 280 ? -3.853 11.410 20.075 1.00 92.19 280 ASP A N 1
ATOM 2186 C CA . ASP A 1 280 ? -3.311 10.068 20.207 1.00 92.19 280 ASP A CA 1
ATOM 2187 C C . ASP A 1 280 ? -4.092 9.055 19.375 1.00 92.19 280 ASP A C 1
ATOM 2189 O O . ASP A 1 280 ? -3.487 8.262 18.652 1.00 92.19 280 ASP A O 1
ATOM 2193 N N . LEU A 1 281 ? -5.427 9.071 19.452 1.00 94.06 281 LEU A N 1
ATOM 2194 C CA . LEU A 1 281 ? -6.249 8.128 18.701 1.00 94.06 281 LEU A CA 1
ATOM 2195 C C . LEU A 1 281 ? -6.128 8.365 17.189 1.00 94.06 281 LEU A C 1
ATOM 2197 O O . LEU A 1 281 ? -6.033 7.398 16.433 1.00 94.06 281 LEU A O 1
ATOM 2201 N N . TYR A 1 282 ? -6.060 9.626 16.755 1.00 94.88 282 TYR A N 1
ATOM 2202 C CA . TYR A 1 282 ? -5.878 10.005 15.356 1.00 94.88 282 TYR A CA 1
ATOM 2203 C C . TYR A 1 282 ? -4.614 9.362 14.767 1.00 94.88 282 TYR A C 1
ATOM 2205 O O . TYR A 1 282 ? -4.672 8.636 13.770 1.00 94.88 282 TYR A O 1
ATOM 2213 N N . TRP A 1 283 ? -3.467 9.568 15.419 1.00 91.62 283 TRP A N 1
ATOM 2214 C CA . TRP A 1 283 ? -2.185 9.053 14.932 1.00 91.62 283 TRP A CA 1
ATOM 2215 C C . TRP A 1 283 ? -2.010 7.549 15.121 1.00 91.62 283 TRP A C 1
ATOM 2217 O O . TRP A 1 283 ? -1.299 6.907 14.341 1.00 91.62 283 TRP A O 1
ATOM 2227 N N . ALA A 1 284 ? -2.664 6.976 16.131 1.00 92.50 284 ALA A N 1
ATOM 2228 C CA . ALA A 1 284 ? -2.662 5.541 16.358 1.00 92.50 284 ALA A CA 1
ATOM 2229 C C . ALA A 1 284 ? -3.458 4.783 15.288 1.00 92.50 284 ALA A C 1
ATOM 2231 O O . ALA A 1 284 ? -3.005 3.744 14.812 1.00 92.50 284 ALA A O 1
ATOM 2232 N N . VAL A 1 285 ? -4.606 5.307 14.845 1.00 93.50 285 VAL A N 1
ATOM 2233 C CA . VAL A 1 285 ? -5.376 4.697 13.746 1.00 93.50 285 VAL A CA 1
ATOM 2234 C C . VAL A 1 285 ? -4.603 4.774 12.421 1.00 93.50 285 VAL A C 1
ATOM 2236 O O . VAL A 1 285 ? -4.625 3.826 11.635 1.00 93.50 285 VAL A O 1
ATOM 2239 N N . LEU A 1 286 ? -3.858 5.857 12.184 1.00 91.81 286 LEU A N 1
ATOM 2240 C CA . LEU A 1 286 ? -3.051 6.071 10.974 1.00 91.81 286 LEU A CA 1
ATOM 2241 C C . LEU A 1 286 ? -1.615 5.525 11.107 1.00 91.81 286 LEU A C 1
ATOM 2243 O O . LEU A 1 286 ? -0.639 6.275 11.008 1.00 91.81 286 LEU A O 1
ATOM 2247 N N . GLY A 1 287 ? -1.510 4.207 11.326 1.00 83.12 287 GLY A N 1
ATOM 2248 C CA . GLY A 1 287 ? -0.255 3.437 11.296 1.00 83.12 287 GLY A CA 1
ATOM 2249 C C . GLY A 1 287 ? 0.025 2.560 12.532 1.00 83.12 287 GLY A C 1
ATOM 2250 O O . GLY A 1 287 ? 1.115 2.002 12.675 1.00 83.12 287 GLY A O 1
ATOM 2251 N N . GLY A 1 288 ? -0.960 2.362 13.409 1.00 83.44 288 GLY A N 1
ATOM 2252 C CA . GLY A 1 288 ? -0.937 1.384 14.503 1.00 83.44 288 GLY A CA 1
ATOM 2253 C C . GLY A 1 288 ? -1.596 0.043 14.150 1.00 83.44 288 GLY A C 1
ATOM 2254 O O . GLY A 1 288 ? -2.200 -0.587 15.008 1.00 83.44 288 GLY A O 1
ATOM 2255 N N . SER A 1 289 ? -1.474 -0.397 12.891 1.00 86.12 289 SER A N 1
ATOM 2256 C CA . SER A 1 289 ? -2.094 -1.614 12.336 1.00 86.12 289 SER A CA 1
ATOM 2257 C C . SER A 1 289 ? -3.638 -1.560 12.232 1.00 86.12 289 SER A C 1
ATOM 2259 O O . SER A 1 289 ? -4.327 -1.228 13.201 1.00 86.12 289 SER A O 1
ATOM 2261 N N . PRO A 1 290 ? -4.236 -1.901 11.071 1.00 89.88 290 PRO A N 1
ATOM 2262 C CA . PRO A 1 290 ? -5.677 -1.765 10.860 1.00 89.88 290 PRO A CA 1
ATOM 2263 C C . PRO A 1 290 ? -6.539 -2.490 11.898 1.00 89.88 290 PRO A C 1
ATOM 2265 O O . PRO A 1 290 ? -6.287 -3.644 12.244 1.00 89.88 290 PRO A O 1
ATOM 2268 N N . GLY A 1 291 ? -7.595 -1.817 12.362 1.00 91.25 291 GLY A N 1
ATOM 2269 C CA . GLY A 1 291 ? -8.612 -2.407 13.238 1.00 91.25 291 GLY A CA 1
ATOM 2270 C C . GLY A 1 291 ? -8.201 -2.586 14.702 1.00 91.25 291 GLY A C 1
ATOM 2271 O O . GLY A 1 291 ? -8.976 -3.149 15.465 1.00 91.25 291 GLY A O 1
ATOM 2272 N N . ASN A 1 292 ? -7.022 -2.107 15.118 1.00 91.69 292 ASN A N 1
ATOM 2273 C CA . ASN A 1 292 ? -6.528 -2.249 16.495 1.00 91.69 292 ASN A CA 1
ATOM 2274 C C . ASN A 1 292 ? -7.203 -1.297 17.496 1.00 91.69 292 ASN A C 1
ATOM 2276 O O . ASN A 1 292 ? -7.325 -1.623 18.675 1.00 91.69 292 ASN A O 1
ATOM 2280 N N . TYR A 1 293 ? -7.645 -0.123 17.050 1.00 94.06 293 TYR A N 1
ATOM 2281 C CA . TYR A 1 293 ? -8.149 0.943 17.931 1.00 94.06 293 TYR A CA 1
ATOM 2282 C C . TYR A 1 293 ? -9.665 1.147 17.847 1.00 94.06 293 TYR A C 1
ATOM 2284 O O . TYR A 1 293 ? -10.219 2.005 18.531 1.00 94.06 293 TYR A O 1
ATOM 2292 N N . GLY A 1 294 ? -10.340 0.360 17.012 1.00 95.50 294 GLY A N 1
ATOM 2293 C CA . GLY A 1 294 ? -11.764 0.487 16.750 1.00 95.50 294 GLY A CA 1
ATOM 2294 C C . GLY A 1 294 ? -12.131 0.075 15.334 1.00 95.50 294 GLY A C 1
ATOM 2295 O O . GLY A 1 294 ? -11.299 -0.374 14.543 1.00 95.50 294 GLY A O 1
ATOM 2296 N N . ILE A 1 295 ? -13.408 0.250 15.018 1.00 97.62 295 ILE A N 1
ATOM 2297 C CA . ILE A 1 295 ? -13.987 -0.076 13.719 1.00 97.62 295 ILE A CA 1
ATOM 2298 C C . ILE A 1 295 ? -14.170 1.232 12.957 1.00 97.62 295 ILE A C 1
ATOM 2300 O O . ILE A 1 295 ? -15.102 1.989 13.230 1.00 97.62 295 ILE A O 1
ATOM 2304 N N . LEU A 1 296 ? -13.246 1.523 12.041 1.00 97.75 296 LEU A N 1
ATOM 2305 C CA . LEU A 1 296 ? -13.325 2.697 11.173 1.00 97.75 296 LEU A CA 1
ATOM 2306 C C . LEU A 1 296 ? -14.483 2.525 10.181 1.00 97.75 296 LEU A C 1
ATOM 2308 O O . LEU A 1 296 ? -14.578 1.482 9.543 1.00 97.75 296 LEU A O 1
ATOM 2312 N N . THR A 1 297 ? -15.344 3.532 10.049 1.00 98.25 297 THR A N 1
ATOM 2313 C CA . THR A 1 297 ? -16.556 3.482 9.207 1.00 98.25 297 THR A CA 1
ATOM 2314 C C . THR A 1 297 ? -16.512 4.477 8.055 1.00 98.25 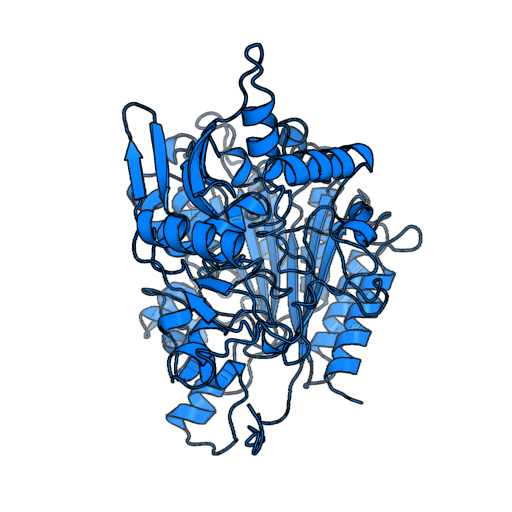297 THR A C 1
ATOM 2316 O O . THR A 1 297 ? -16.848 4.123 6.927 1.00 98.25 297 THR A O 1
ATOM 2319 N N . HIS A 1 298 ? -16.025 5.690 8.312 1.00 98.56 298 HIS A N 1
ATOM 2320 C CA . HIS A 1 298 ? -15.855 6.729 7.302 1.00 98.56 298 HIS A CA 1
ATOM 2321 C C . HIS A 1 298 ? -14.594 7.535 7.578 1.00 98.56 298 HIS A C 1
ATOM 2323 O O . HIS A 1 298 ? -14.086 7.574 8.704 1.00 98.56 298 HIS A O 1
ATOM 2329 N N . ILE A 1 299 ? -14.113 8.201 6.537 1.00 98.44 299 ILE A N 1
ATOM 2330 C CA . ILE A 1 299 ? -13.013 9.154 6.613 1.00 98.44 299 ILE A CA 1
ATOM 2331 C C . ILE A 1 299 ? -13.415 10.452 5.925 1.00 98.44 299 ILE A C 1
ATOM 2333 O O . ILE A 1 299 ? -14.134 10.444 4.928 1.00 98.44 299 ILE A O 1
ATOM 2337 N N . ASN A 1 300 ? -12.938 11.565 6.468 1.00 98.62 300 ASN A N 1
ATOM 2338 C CA . ASN A 1 300 ? -12.993 12.865 5.821 1.00 98.62 300 ASN A CA 1
ATOM 2339 C C . ASN A 1 300 ? -11.600 13.154 5.272 1.00 98.62 300 ASN A C 1
ATOM 2341 O O . ASN A 1 300 ? -10.619 13.044 6.003 1.00 98.62 300 ASN A O 1
ATOM 2345 N N . LEU A 1 301 ? -11.515 13.494 3.995 1.00 98.50 301 LEU A N 1
ATOM 2346 C CA . LEU A 1 301 ? -10.281 13.702 3.256 1.00 98.50 301 LEU A CA 1
ATOM 2347 C C . LEU A 1 301 ? -10.253 15.112 2.679 1.00 98.50 301 LEU A C 1
ATOM 2349 O O . LEU A 1 301 ? -11.276 15.622 2.221 1.00 98.50 301 LEU A O 1
ATOM 2353 N N . LYS A 1 302 ? -9.066 15.706 2.637 1.00 97.81 302 LYS A N 1
ATOM 2354 C CA . LYS A 1 302 ? -8.784 16.921 1.880 1.00 97.81 302 LYS A CA 1
ATOM 2355 C C . LYS A 1 302 ? -8.257 16.533 0.493 1.00 97.81 302 LYS A C 1
ATOM 2357 O O . LYS A 1 302 ? -7.081 16.195 0.390 1.00 97.81 302 LYS A O 1
ATOM 2362 N N . PRO A 1 303 ? -9.088 16.531 -0.562 1.00 97.81 303 PRO A N 1
ATOM 2363 C CA . PRO A 1 303 ? -8.640 16.159 -1.898 1.00 97.81 303 PRO A CA 1
ATOM 2364 C C . PRO A 1 303 ? -7.718 17.218 -2.512 1.00 97.81 303 PRO A C 1
ATOM 2366 O O . PRO A 1 303 ? -7.723 18.386 -2.109 1.00 97.81 303 PRO A O 1
ATOM 2369 N N . LEU A 1 304 ? -6.961 16.803 -3.525 1.00 97.62 304 LEU A N 1
ATOM 2370 C CA . LEU A 1 304 ? -6.299 17.694 -4.471 1.00 97.62 304 LEU A CA 1
ATOM 2371 C C . LEU A 1 304 ? -7.201 17.919 -5.690 1.00 97.62 304 LEU A C 1
ATOM 2373 O O . LEU A 1 304 ? -8.044 17.077 -5.996 1.00 97.62 304 LEU A O 1
ATOM 2377 N N . HIS A 1 305 ? -7.032 19.053 -6.371 1.00 97.38 305 HIS A N 1
ATOM 2378 C CA . HIS A 1 305 ? -7.802 19.402 -7.565 1.00 97.38 305 HIS A CA 1
ATOM 2379 C C . HIS A 1 305 ? -6.932 19.326 -8.820 1.00 97.38 305 HIS A C 1
ATOM 2381 O O . HIS A 1 305 ? -5.850 19.905 -8.842 1.00 97.38 305 HIS A O 1
ATOM 2387 N N . ASP A 1 306 ? -7.438 18.726 -9.897 1.00 97.38 306 ASP A N 1
ATOM 2388 C CA . ASP A 1 306 ? -6.690 18.568 -11.155 1.00 97.38 306 ASP A CA 1
ATOM 2389 C C . ASP A 1 306 ? -6.213 19.893 -11.754 1.00 97.38 306 ASP A C 1
ATOM 2391 O O . ASP A 1 306 ? -5.095 19.997 -12.259 1.00 97.38 306 ASP A O 1
ATOM 2395 N N . LYS A 1 307 ? -7.034 20.942 -11.640 1.00 96.44 307 LYS A N 1
ATOM 2396 C CA . LYS A 1 307 ? -6.704 22.295 -12.116 1.00 96.44 307 LYS A CA 1
ATOM 2397 C C . LYS A 1 307 ? -5.451 22.900 -11.469 1.00 96.44 307 LYS A C 1
ATOM 2399 O O . LYS A 1 307 ? -4.911 23.855 -12.013 1.00 96.44 307 LYS A O 1
ATOM 2404 N N . ASP A 1 308 ? -5.020 22.391 -10.314 1.00 96.81 308 ASP A N 1
ATOM 2405 C CA . ASP A 1 308 ? -3.817 22.872 -9.632 1.00 96.81 308 ASP A CA 1
ATOM 2406 C C . ASP A 1 308 ? -2.543 22.206 -10.212 1.00 96.81 308 ASP A C 1
ATOM 2408 O O . ASP A 1 308 ? -1.434 22.623 -9.881 1.00 96.81 308 ASP A O 1
ATOM 2412 N N . TYR A 1 309 ? -2.705 21.229 -11.124 1.00 96.56 309 TYR A N 1
ATOM 2413 C CA . TYR A 1 309 ? -1.652 20.435 -11.777 1.00 96.56 309 TYR A CA 1
ATOM 2414 C C . TYR A 1 309 ? -1.848 20.325 -13.316 1.00 96.56 309 TYR A C 1
ATOM 2416 O O . TYR A 1 309 ? -1.777 19.222 -13.875 1.00 96.56 309 TYR A O 1
ATOM 2424 N N . PRO A 1 310 ? -2.087 21.443 -14.036 1.00 93.00 310 PRO A N 1
ATOM 2425 C CA . PRO A 1 310 ? -2.633 21.488 -15.405 1.00 93.00 310 PRO A CA 1
ATOM 2426 C C . PRO A 1 310 ? -1.749 20.897 -16.519 1.00 93.00 310 PRO A C 1
ATOM 2428 O O . PRO A 1 310 ? -2.191 20.788 -17.668 1.00 93.00 310 PRO A O 1
ATOM 2431 N N . HIS A 1 311 ? -0.485 20.576 -16.237 1.00 92.81 311 HIS A N 1
ATOM 2432 C CA . HIS A 1 311 ? 0.492 20.133 -17.244 1.00 92.81 311 HIS A CA 1
ATOM 2433 C C . HIS A 1 311 ? 1.077 18.747 -16.973 1.00 92.81 311 HIS A C 1
ATOM 2435 O O . HIS A 1 311 ? 2.099 18.394 -17.567 1.00 92.81 311 HIS A O 1
ATOM 2441 N N . SER A 1 312 ? 0.455 17.977 -16.080 1.00 96.31 312 SER A N 1
ATOM 2442 C CA . SER A 1 312 ? 0.935 16.649 -15.698 1.00 96.31 312 SER A CA 1
ATOM 2443 C C . SER A 1 312 ? 0.956 15.689 -16.889 1.00 96.31 312 SER A C 1
ATOM 2445 O O . SER A 1 312 ? 0.178 15.807 -17.842 1.00 96.31 312 SER A O 1
ATOM 2447 N N . ARG A 1 313 ? 1.919 14.768 -16.871 1.00 95.00 313 ARG A N 1
ATOM 2448 C CA . ARG A 1 313 ? 2.241 13.883 -17.998 1.00 95.00 313 ARG A CA 1
ATOM 2449 C C . ARG A 1 313 ? 2.558 12.494 -17.485 1.00 95.00 313 ARG A C 1
ATOM 2451 O O . ARG A 1 313 ? 3.198 12.349 -16.451 1.00 95.00 313 ARG A O 1
ATOM 2458 N N . GLY A 1 314 ? 2.176 11.474 -18.240 1.00 93.00 314 GLY A N 1
ATOM 2459 C CA . GLY A 1 314 ? 2.451 10.087 -17.890 1.00 93.00 314 GLY A CA 1
ATOM 2460 C C . GLY A 1 314 ? 2.886 9.272 -19.091 1.00 93.00 314 GLY A C 1
ATOM 2461 O O . GLY A 1 314 ? 2.629 9.635 -20.234 1.00 93.00 314 GLY A O 1
ATOM 2462 N N . MET A 1 315 ? 3.533 8.147 -18.829 1.00 89.50 315 MET A N 1
ATOM 2463 C CA . MET A 1 315 ? 3.850 7.137 -19.823 1.00 89.50 315 MET A CA 1
ATOM 2464 C C . MET A 1 315 ? 3.802 5.764 -19.164 1.00 89.50 315 MET A C 1
ATOM 2466 O O . MET A 1 315 ? 4.409 5.531 -18.116 1.00 89.50 315 MET A O 1
ATOM 2470 N N . LYS A 1 316 ? 3.098 4.840 -19.813 1.00 85.19 316 LYS A N 1
ATOM 2471 C CA . LYS A 1 316 ? 3.074 3.427 -19.444 1.00 85.19 316 LYS A CA 1
ATOM 2472 C C . LYS A 1 316 ? 3.730 2.630 -20.554 1.00 85.19 316 LYS A C 1
ATOM 2474 O O . LYS A 1 316 ? 3.379 2.798 -21.715 1.00 85.19 316 LYS A O 1
ATOM 2479 N N . MET A 1 317 ? 4.626 1.719 -20.207 1.00 84.06 317 MET A N 1
ATOM 2480 C CA . MET A 1 317 ? 5.283 0.838 -21.168 1.00 84.06 317 MET A CA 1
ATOM 2481 C C . MET A 1 317 ? 5.199 -0.614 -20.732 1.00 84.06 317 MET A C 1
ATOM 2483 O O . MET A 1 317 ? 5.277 -0.907 -19.539 1.00 84.06 317 MET A O 1
ATOM 2487 N N . ALA A 1 318 ? 5.118 -1.532 -21.695 1.00 80.50 318 ALA A N 1
ATOM 2488 C CA . ALA A 1 318 ? 5.196 -2.966 -21.435 1.00 80.50 318 ALA A CA 1
ATOM 2489 C C . ALA A 1 318 ? 5.981 -3.703 -22.525 1.00 80.50 318 ALA A C 1
ATOM 2491 O O . ALA A 1 318 ? 5.681 -3.618 -23.717 1.00 80.50 318 ALA A O 1
ATOM 2492 N N . VAL A 1 319 ? 6.969 -4.490 -22.102 1.00 80.00 319 VAL A N 1
ATOM 2493 C CA . VAL A 1 319 ? 7.828 -5.288 -22.984 1.00 80.00 319 VAL A CA 1
ATOM 2494 C C . VAL A 1 319 ? 7.980 -6.702 -22.450 1.00 80.00 319 VAL A C 1
ATOM 2496 O O . VAL A 1 319 ? 7.796 -6.969 -21.261 1.00 80.00 319 VAL A O 1
ATOM 2499 N N . ARG A 1 320 ? 8.370 -7.633 -23.324 1.00 82.50 320 ARG A N 1
ATOM 2500 C CA . ARG A 1 320 ? 8.834 -8.949 -22.865 1.00 82.50 320 ARG A CA 1
ATOM 2501 C C . ARG A 1 320 ? 10.051 -8.758 -21.967 1.00 82.50 320 ARG A C 1
ATOM 2503 O O . ARG A 1 320 ? 10.946 -7.977 -22.299 1.00 82.50 320 ARG A O 1
ATOM 2510 N N . PHE A 1 321 ? 10.085 -9.485 -20.857 1.00 87.56 321 PHE A N 1
ATOM 2511 C CA . PHE A 1 321 ? 11.214 -9.462 -19.946 1.00 87.56 321 PHE A CA 1
ATOM 2512 C C . PHE A 1 321 ? 12.501 -9.799 -20.694 1.00 87.56 321 PHE A C 1
ATOM 2514 O O . PHE A 1 321 ? 12.599 -10.779 -21.434 1.00 87.56 321 PHE A O 1
ATOM 2521 N N . ASN A 1 322 ? 13.498 -8.963 -20.462 1.00 92.12 322 ASN A N 1
ATOM 2522 C CA . ASN A 1 322 ? 14.869 -9.184 -20.850 1.00 92.12 322 ASN A CA 1
ATOM 2523 C C . ASN A 1 322 ? 15.719 -8.629 -19.712 1.00 92.12 322 ASN A C 1
ATOM 2525 O O . ASN A 1 322 ? 15.513 -7.490 -19.289 1.00 92.12 322 ASN A O 1
ATOM 2529 N N . LYS A 1 323 ? 16.664 -9.431 -19.230 1.00 96.00 323 LYS A N 1
ATOM 2530 C CA . LYS A 1 323 ? 17.509 -9.082 -18.092 1.00 96.00 323 LYS A CA 1
ATOM 2531 C C . LYS A 1 323 ? 18.250 -7.756 -18.273 1.00 96.00 323 LYS A C 1
ATOM 2533 O O . LYS A 1 323 ? 18.281 -6.965 -17.343 1.00 96.00 323 LYS A O 1
ATOM 2538 N N . GLU A 1 324 ? 18.801 -7.483 -19.455 1.00 96.69 324 GLU A N 1
ATOM 2539 C CA . GLU A 1 324 ? 19.538 -6.238 -19.709 1.00 96.69 324 GLU A CA 1
ATOM 2540 C C . GLU A 1 324 ? 18.612 -5.019 -19.723 1.00 96.69 324 GLU A C 1
ATOM 2542 O O . GLU A 1 324 ? 18.974 -3.961 -19.210 1.00 96.69 324 GLU A O 1
ATOM 2547 N N . LYS A 1 325 ? 17.409 -5.151 -20.301 1.00 95.44 325 LYS A N 1
ATOM 2548 C CA . LYS A 1 325 ? 16.390 -4.090 -20.248 1.00 95.44 325 LYS A CA 1
ATOM 2549 C C . LYS A 1 325 ? 15.968 -3.819 -18.806 1.00 95.44 325 LYS A C 1
ATOM 2551 O O . LYS A 1 325 ? 15.924 -2.664 -18.397 1.00 95.44 325 LYS A O 1
ATOM 2556 N N . PHE A 1 326 ? 15.715 -4.883 -18.043 1.00 96.94 326 PHE A N 1
ATOM 2557 C CA . PHE A 1 326 ? 15.379 -4.814 -16.625 1.00 96.94 326 PHE A CA 1
ATOM 2558 C C . PHE A 1 326 ? 16.474 -4.116 -15.812 1.00 96.94 326 PHE A C 1
ATOM 2560 O O . PHE A 1 326 ? 16.195 -3.159 -15.099 1.00 96.94 326 PHE A O 1
ATOM 2567 N N . GLU A 1 327 ? 17.725 -4.550 -15.971 1.00 98.06 327 GLU A N 1
ATOM 2568 C CA . GLU A 1 327 ? 18.879 -3.960 -15.293 1.00 98.06 327 GLU A CA 1
ATOM 2569 C C . GLU A 1 327 ? 18.971 -2.458 -15.582 1.00 98.06 327 GLU A C 1
ATOM 2571 O O . GLU A 1 327 ? 19.112 -1.672 -14.654 1.00 98.06 327 GLU A O 1
ATOM 2576 N N . LYS A 1 328 ? 18.784 -2.036 -16.840 1.00 97.75 328 LYS A N 1
ATOM 2577 C CA . LYS A 1 328 ? 18.794 -0.614 -17.224 1.00 97.75 328 LYS A CA 1
ATOM 2578 C C . LYS A 1 328 ? 17.667 0.196 -16.582 1.00 97.75 328 LYS A C 1
ATOM 2580 O O . LYS A 1 328 ? 17.926 1.286 -16.087 1.00 97.75 328 LYS A O 1
ATOM 2585 N N . VAL A 1 329 ? 16.425 -0.296 -16.582 1.00 97.62 329 VAL A N 1
ATOM 2586 C CA . VAL A 1 329 ? 15.312 0.473 -15.991 1.00 97.62 329 VAL A CA 1
ATOM 2587 C C . VAL A 1 329 ? 15.422 0.556 -14.469 1.00 97.62 329 VAL A C 1
ATOM 2589 O O . VAL A 1 329 ? 15.156 1.609 -13.896 1.00 97.62 329 VAL A O 1
ATOM 2592 N N . VAL A 1 330 ? 15.889 -0.512 -13.813 1.00 98.06 330 VAL A N 1
ATOM 2593 C CA . VAL A 1 330 ? 16.147 -0.508 -12.365 1.00 98.06 330 VAL A CA 1
ATOM 2594 C C . VAL A 1 330 ? 17.355 0.365 -12.025 1.00 98.06 330 VAL A C 1
ATOM 2596 O O . VAL A 1 330 ? 17.325 1.059 -11.012 1.00 98.06 330 VAL A O 1
ATOM 2599 N N . GLN A 1 331 ? 18.373 0.410 -12.890 1.00 98.19 331 GLN A N 1
ATOM 2600 C CA . GLN A 1 331 ? 19.491 1.346 -12.770 1.00 98.19 331 GLN A CA 1
ATOM 2601 C C . GLN A 1 331 ? 18.993 2.794 -12.745 1.00 98.19 331 GLN A C 1
ATOM 2603 O O . GLN A 1 331 ? 19.414 3.566 -11.891 1.00 98.19 331 GLN A O 1
ATOM 2608 N N . PHE A 1 332 ? 18.061 3.164 -13.625 1.00 97.19 332 PHE A N 1
ATOM 2609 C CA . PHE A 1 332 ? 17.530 4.530 -13.670 1.00 97.19 332 PHE A CA 1
ATOM 2610 C C . PHE A 1 332 ? 16.679 4.874 -12.449 1.00 97.19 332 PHE A C 1
ATOM 2612 O O . PHE A 1 332 ? 16.778 5.988 -11.939 1.00 97.19 332 PHE A O 1
ATOM 2619 N N . ALA A 1 333 ? 15.891 3.920 -11.947 1.00 96.31 333 ALA A N 1
ATOM 2620 C CA . ALA A 1 333 ? 15.155 4.086 -10.698 1.00 96.31 333 ALA A CA 1
ATOM 2621 C C . ALA A 1 333 ? 16.106 4.253 -9.495 1.00 96.31 333 ALA A C 1
ATOM 2623 O O . ALA A 1 333 ? 15.871 5.091 -8.628 1.00 96.31 333 ALA A O 1
ATOM 2624 N N . ALA A 1 334 ? 17.213 3.505 -9.463 1.00 96.81 334 ALA A N 1
ATOM 2625 C CA . ALA A 1 334 ? 18.239 3.642 -8.433 1.00 96.81 334 ALA A CA 1
ATOM 2626 C C . ALA A 1 334 ? 18.997 4.981 -8.534 1.00 96.81 334 ALA A C 1
ATOM 2628 O O . ALA A 1 334 ? 19.257 5.613 -7.517 1.00 96.81 334 ALA A O 1
ATOM 2629 N N . GLU A 1 335 ? 19.314 5.448 -9.744 1.00 95.69 335 GLU A N 1
ATOM 2630 C CA . GLU A 1 335 ? 19.941 6.760 -9.978 1.00 95.69 335 GLU A CA 1
ATOM 2631 C C . GLU A 1 335 ? 19.031 7.915 -9.553 1.00 95.69 335 GLU A C 1
ATOM 2633 O O . GLU A 1 335 ? 19.499 8.845 -8.905 1.00 95.69 335 GLU A O 1
ATOM 2638 N N . MET A 1 336 ? 17.733 7.832 -9.864 1.00 93.94 336 MET A N 1
ATOM 2639 C CA . MET A 1 336 ? 16.721 8.789 -9.400 1.00 93.94 336 MET A CA 1
ATOM 2640 C C . MET A 1 336 ? 16.727 8.921 -7.874 1.00 93.94 336 MET A C 1
ATOM 2642 O O . MET A 1 336 ? 16.570 10.012 -7.335 1.00 93.94 336 MET A O 1
ATOM 2646 N N . ASN A 1 337 ? 16.902 7.801 -7.180 1.00 90.81 337 ASN A N 1
ATOM 2647 C CA . ASN A 1 337 ? 16.963 7.777 -5.732 1.00 90.81 337 ASN A CA 1
ATOM 2648 C C . ASN A 1 337 ? 18.282 8.331 -5.163 1.00 90.81 337 ASN A C 1
ATOM 2650 O O . ASN A 1 337 ? 18.286 9.038 -4.154 1.00 90.81 337 ASN A O 1
ATOM 2654 N N . ASP A 1 338 ? 19.400 7.949 -5.772 1.00 94.25 338 ASP A N 1
ATOM 2655 C CA . ASP A 1 338 ? 20.735 8.267 -5.272 1.00 94.25 338 ASP A CA 1
ATOM 2656 C C . ASP A 1 338 ? 21.160 9.705 -5.601 1.00 94.25 338 ASP A C 1
ATOM 2658 O O . ASP A 1 338 ? 22.039 10.250 -4.930 1.00 94.25 338 ASP A O 1
ATOM 2662 N N . ASP A 1 339 ? 20.542 10.333 -6.605 1.00 93.19 339 ASP A N 1
ATOM 2663 C CA . ASP A 1 339 ? 20.771 11.735 -6.932 1.00 93.19 339 ASP A CA 1
ATOM 2664 C C . ASP A 1 339 ? 20.154 12.651 -5.851 1.00 93.19 339 ASP A C 1
ATOM 2666 O O . ASP A 1 339 ? 18.929 12.775 -5.735 1.00 93.19 339 ASP A O 1
ATOM 2670 N N . PRO A 1 340 ? 20.986 13.363 -5.061 1.00 90.75 340 PRO A N 1
ATOM 2671 C CA . PRO A 1 340 ? 20.507 14.227 -3.987 1.00 90.75 340 PRO A CA 1
ATOM 2672 C C . PRO A 1 340 ? 19.748 15.462 -4.490 1.00 90.75 340 PRO A C 1
ATOM 2674 O O . PRO A 1 340 ? 19.193 16.192 -3.662 1.00 90.75 340 PRO A O 1
ATOM 2677 N N . ASN A 1 341 ? 19.759 15.710 -5.803 1.00 93.12 341 ASN A N 1
ATOM 2678 C CA . ASN A 1 341 ? 19.131 16.834 -6.485 1.00 93.12 341 ASN A CA 1
ATOM 2679 C C . ASN A 1 341 ? 17.934 16.423 -7.354 1.00 93.12 341 ASN A C 1
ATOM 2681 O O . ASN A 1 341 ? 17.304 17.309 -7.931 1.00 93.12 341 ASN A O 1
ATOM 2685 N N . PHE A 1 342 ? 17.595 15.129 -7.438 1.00 94.06 342 PHE A N 1
ATOM 2686 C CA . PHE A 1 342 ? 16.511 14.686 -8.310 1.00 94.06 342 PHE A CA 1
ATOM 2687 C C . PHE A 1 342 ? 15.162 15.283 -7.863 1.00 94.06 342 PHE A C 1
ATOM 2689 O O . PHE A 1 342 ? 14.800 15.136 -6.686 1.00 94.06 342 PHE A O 1
ATOM 2696 N N . PRO A 1 343 ? 14.394 15.924 -8.764 1.00 93.44 343 PRO A N 1
ATOM 2697 C CA . PRO A 1 343 ? 13.109 16.544 -8.446 1.00 93.44 343 PRO A CA 1
ATOM 2698 C C . PRO A 1 343 ? 12.098 15.600 -7.783 1.00 93.44 343 PRO A C 1
ATOM 2700 O O . PRO A 1 343 ? 12.061 14.398 -8.050 1.00 93.44 343 PRO A O 1
ATOM 2703 N N . GLY A 1 344 ? 11.287 16.138 -6.873 1.00 93.94 344 GLY A N 1
ATOM 2704 C CA . GLY A 1 344 ? 10.282 15.379 -6.118 1.00 93.94 344 GLY A CA 1
ATOM 2705 C C . GLY A 1 344 ? 9.006 15.054 -6.891 1.00 93.94 344 GLY A C 1
ATOM 2706 O O . GLY A 1 344 ? 8.114 14.467 -6.310 1.00 93.94 344 GLY A O 1
ATOM 2707 N N . ASP A 1 345 ? 8.908 15.454 -8.154 1.00 95.69 345 ASP A N 1
ATOM 2708 C CA . ASP A 1 345 ? 7.680 15.526 -8.949 1.00 95.69 345 ASP A CA 1
ATOM 2709 C C . ASP A 1 345 ? 7.568 14.425 -10.015 1.00 95.69 345 ASP A C 1
ATOM 2711 O O . ASP A 1 345 ? 6.727 14.492 -10.908 1.00 95.69 345 ASP A O 1
ATOM 2715 N N . PHE A 1 346 ? 8.419 13.405 -9.920 1.00 96.56 346 PHE A N 1
ATOM 2716 C CA . PHE A 1 346 ? 8.307 12.184 -10.703 1.00 96.56 346 PHE A CA 1
ATOM 2717 C C . PHE A 1 346 ? 7.921 11.014 -9.812 1.00 96.56 346 PHE A C 1
ATOM 2719 O O . PHE A 1 346 ? 8.564 10.780 -8.788 1.00 96.56 346 PHE A O 1
ATOM 2726 N N . ASP A 1 347 ? 6.972 10.210 -10.280 1.00 96.38 347 ASP A N 1
ATOM 2727 C CA . ASP A 1 347 ? 6.670 8.901 -9.706 1.00 96.38 347 ASP A CA 1
ATOM 2728 C C . ASP A 1 347 ? 7.004 7.816 -10.730 1.00 96.38 347 ASP A C 1
ATOM 2730 O O . ASP A 1 347 ? 6.695 7.946 -11.918 1.00 96.38 347 ASP A O 1
ATOM 2734 N N . VAL A 1 348 ? 7.658 6.745 -10.276 1.00 95.56 348 VAL A N 1
ATOM 2735 C CA . VAL A 1 348 ? 8.056 5.613 -11.121 1.00 95.56 348 VAL A CA 1
ATOM 2736 C C . VAL A 1 348 ? 7.696 4.297 -10.447 1.00 95.56 348 VAL A C 1
ATOM 2738 O O . VAL A 1 348 ? 8.013 4.077 -9.280 1.00 95.56 348 VAL A O 1
ATOM 2741 N N . ASN A 1 349 ? 7.116 3.381 -11.216 1.00 94.75 349 ASN A N 1
ATOM 2742 C CA . ASN A 1 349 ? 6.939 1.990 -10.828 1.00 94.75 349 ASN A CA 1
ATOM 2743 C C . ASN A 1 349 ? 7.483 1.062 -11.911 1.00 94.75 349 ASN A C 1
ATOM 2745 O O . ASN A 1 349 ? 7.014 1.051 -13.048 1.00 94.75 349 ASN A O 1
ATOM 2749 N N . VAL A 1 350 ? 8.490 0.271 -11.542 1.00 95.62 350 VAL A N 1
ATOM 2750 C CA . VAL A 1 350 ? 8.998 -0.831 -12.358 1.00 95.62 350 VAL A CA 1
ATOM 2751 C C . VAL A 1 350 ? 8.328 -2.109 -11.872 1.00 95.62 350 VAL A C 1
ATOM 2753 O O . VAL A 1 350 ? 8.623 -2.588 -10.776 1.00 95.62 350 VAL A O 1
ATOM 2756 N N . GLN A 1 351 ? 7.451 -2.679 -12.691 1.00 91.62 351 GLN A N 1
ATOM 2757 C CA . GLN A 1 351 ? 6.715 -3.899 -12.381 1.00 91.62 351 GLN A CA 1
ATOM 2758 C C . GLN A 1 351 ? 7.169 -5.053 -13.271 1.00 91.62 351 GLN A C 1
ATOM 2760 O O . GLN A 1 351 ? 7.441 -4.890 -14.458 1.00 91.62 351 GLN A O 1
ATOM 2765 N N . LEU A 1 352 ? 7.213 -6.256 -12.713 1.00 90.62 352 LEU A N 1
ATOM 2766 C CA . LEU A 1 352 ? 7.503 -7.472 -13.455 1.00 90.62 352 LEU A CA 1
ATOM 2767 C C . LEU A 1 352 ? 6.543 -8.589 -13.061 1.00 90.62 352 LEU A C 1
ATOM 2769 O O . LEU A 1 352 ? 6.297 -8.810 -11.880 1.00 90.62 352 LEU A O 1
ATOM 2773 N N . THR A 1 353 ? 6.080 -9.353 -14.048 1.00 84.88 353 THR A N 1
ATOM 2774 C CA . THR A 1 353 ? 5.352 -10.613 -13.834 1.00 84.88 353 THR A CA 1
ATOM 2775 C C . THR A 1 353 ? 5.964 -11.727 -14.691 1.00 84.88 353 THR A C 1
ATOM 2777 O O . THR A 1 353 ? 6.157 -11.538 -15.889 1.00 84.88 353 THR A O 1
ATOM 2780 N N . SER A 1 354 ? 6.327 -12.882 -14.113 1.00 78.19 354 SER A N 1
ATOM 2781 C CA . SER A 1 354 ? 7.131 -13.911 -14.818 1.00 78.19 354 SER A CA 1
ATOM 2782 C C . SER A 1 354 ? 6.372 -14.773 -15.836 1.00 78.19 354 SER A C 1
ATOM 2784 O O . SER A 1 354 ? 6.971 -15.429 -16.683 1.00 78.19 354 SER A O 1
ATOM 2786 N N . SER A 1 355 ? 5.047 -14.770 -15.793 1.00 68.56 355 SER A N 1
ATOM 2787 C CA . SER A 1 355 ? 4.191 -15.303 -16.850 1.00 68.56 355 SER A CA 1
ATOM 2788 C C . SER A 1 355 ? 2.891 -14.531 -16.799 1.00 68.56 355 SER A C 1
ATOM 2790 O O . SER A 1 355 ? 2.375 -14.314 -15.704 1.00 68.56 355 SER A O 1
ATOM 2792 N N . VAL A 1 356 ? 2.356 -14.118 -17.942 1.00 49.25 356 VAL A N 1
ATOM 2793 C CA . VAL A 1 356 ? 1.102 -13.360 -17.922 1.00 49.25 356 VAL A CA 1
ATOM 2794 C C . VAL A 1 356 ? -0.018 -14.252 -17.428 1.00 49.25 356 VAL A C 1
ATOM 2796 O O . VAL A 1 356 ? -0.138 -15.416 -17.823 1.00 49.25 356 VAL A O 1
ATOM 2799 N N . PHE A 1 357 ? -0.783 -13.644 -16.531 1.00 50.84 357 PHE A N 1
ATOM 2800 C CA . PHE A 1 357 ? -2.151 -13.928 -16.147 1.00 50.84 357 PHE A CA 1
ATOM 2801 C C . PHE A 1 357 ? -2.764 -15.114 -16.864 1.00 50.84 357 PHE A C 1
ATOM 2803 O O . PHE A 1 357 ? -2.948 -15.151 -18.082 1.00 50.84 357 PHE A O 1
ATOM 2810 N N . SER A 1 358 ? -3.043 -16.124 -16.063 1.00 43.25 358 SER A N 1
ATOM 2811 C CA . SER A 1 358 ? -3.337 -17.448 -16.538 1.00 43.25 358 SER A CA 1
ATOM 2812 C C . SER A 1 358 ? -4.496 -17.462 -17.544 1.00 43.25 358 SER A C 1
ATOM 2814 O O . SER A 1 358 ? -5.648 -17.225 -17.192 1.00 43.25 358 SER A O 1
ATOM 2816 N N . THR A 1 359 ? -4.213 -17.963 -18.748 1.00 43.06 359 THR A N 1
ATOM 2817 C CA . THR A 1 359 ? -5.181 -18.622 -19.652 1.00 43.06 359 THR A CA 1
ATOM 2818 C C . THR A 1 359 ? -5.842 -19.860 -19.014 1.00 43.06 359 THR A C 1
ATOM 2820 O O . THR A 1 359 ? -6.542 -20.623 -19.676 1.00 43.06 359 THR A O 1
ATOM 2823 N N . TRP A 1 360 ? -5.613 -20.091 -17.718 1.00 46.53 360 TRP A N 1
ATOM 2824 C CA . TRP A 1 360 ? -6.178 -21.162 -16.913 1.00 46.53 360 TRP A CA 1
ATOM 2825 C C . TRP A 1 360 ? -7.708 -21.125 -16.899 1.00 46.53 360 TRP A C 1
ATOM 2827 O O . TRP A 1 360 ? -8.320 -22.179 -17.054 1.00 46.53 360 TRP A O 1
ATOM 2837 N N . TYR A 1 361 ? -8.329 -19.944 -16.818 1.00 45.34 361 TYR A N 1
ATOM 2838 C CA . TYR A 1 361 ? -9.789 -19.827 -16.873 1.00 45.34 361 TYR A CA 1
ATOM 2839 C C . TYR A 1 361 ? -10.346 -20.366 -18.198 1.00 45.34 361 TYR A C 1
ATOM 2841 O O . TYR A 1 361 ? -11.245 -21.204 -18.213 1.00 45.34 361 TYR A O 1
ATOM 2849 N N . VAL A 1 362 ? -9.732 -19.975 -19.321 1.00 46.97 362 VAL A N 1
ATOM 2850 C CA . VAL A 1 362 ? -10.085 -20.461 -20.666 1.00 46.97 362 VAL A CA 1
ATOM 2851 C C . VAL A 1 362 ? -9.846 -21.971 -20.785 1.00 46.97 362 VAL A C 1
ATOM 2853 O O . VAL A 1 362 ? -10.703 -22.709 -21.270 1.00 46.97 362 VAL A O 1
ATOM 2856 N N . LYS A 1 363 ? -8.714 -22.475 -20.282 1.00 48.66 363 LYS A N 1
ATOM 2857 C CA . LYS A 1 363 ? -8.401 -23.912 -20.306 1.00 48.66 363 LYS A CA 1
ATOM 2858 C C . LYS A 1 363 ? -9.390 -24.761 -19.497 1.00 48.66 363 LYS A C 1
ATOM 2860 O O . LYS A 1 363 ? -9.694 -25.876 -19.911 1.00 48.66 363 LYS A O 1
ATOM 2865 N N . ASN A 1 364 ? -9.908 -24.264 -18.376 1.00 48.53 364 ASN A N 1
ATOM 2866 C CA . ASN A 1 364 ? -10.766 -25.065 -17.498 1.00 48.53 364 ASN A CA 1
ATOM 2867 C C . ASN A 1 364 ? -12.267 -24.837 -17.743 1.00 48.53 364 ASN A C 1
ATOM 2869 O O . ASN A 1 364 ? -13.009 -25.814 -17.818 1.00 48.53 364 ASN A O 1
ATOM 2873 N N . LYS A 1 365 ? -12.724 -23.590 -17.940 1.00 46.38 365 LYS A N 1
ATOM 2874 C CA . LYS A 1 365 ? -14.150 -23.270 -18.148 1.00 46.38 365 LYS A CA 1
ATOM 2875 C C . LYS A 1 365 ? -14.610 -23.464 -19.597 1.00 46.38 365 LYS A C 1
ATOM 2877 O O . LYS A 1 365 ? -15.711 -23.958 -19.812 1.00 46.38 365 LYS A O 1
ATOM 2882 N N . LEU A 1 366 ? -13.775 -23.116 -20.585 1.00 48.19 366 LEU A N 1
ATOM 2883 C CA . LEU A 1 366 ? -14.114 -23.224 -22.016 1.00 48.19 366 LEU A CA 1
ATOM 2884 C C . LEU A 1 366 ? -13.653 -24.549 -22.642 1.00 48.19 366 LEU A C 1
ATOM 2886 O O . LEU A 1 366 ? -14.403 -25.148 -23.407 1.00 48.19 366 LEU A O 1
ATOM 2890 N N . LEU A 1 367 ? -12.446 -25.031 -22.315 1.00 49.16 367 LEU A N 1
ATOM 2891 C CA . LEU A 1 36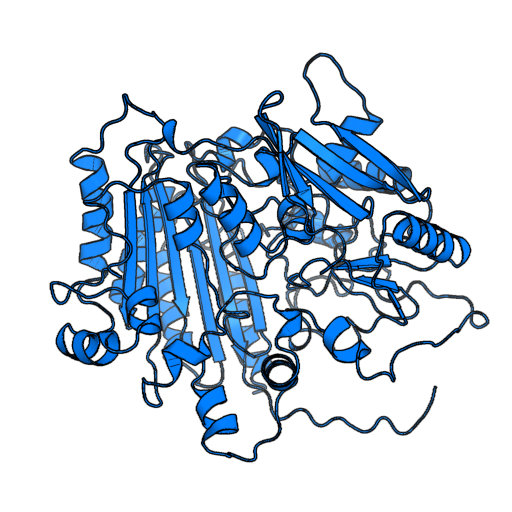7 ? -11.897 -26.274 -22.890 1.00 49.16 367 LEU A CA 1
ATOM 2892 C C . LEU A 1 367 ? -12.180 -27.537 -22.053 1.00 49.16 367 LEU A C 1
ATOM 2894 O O . LEU A 1 367 ? -11.780 -28.633 -22.442 1.00 49.16 367 LEU A O 1
ATOM 2898 N N . GLY A 1 368 ? -12.883 -27.409 -20.921 1.00 49.78 368 GLY A N 1
ATOM 2899 C CA . GLY A 1 368 ? -13.397 -28.548 -20.153 1.00 49.78 368 GLY A CA 1
ATOM 2900 C C . GLY A 1 368 ? -12.328 -29.457 -19.536 1.00 49.78 368 GLY A C 1
ATOM 2901 O O . GLY A 1 368 ? -12.587 -30.644 -19.315 1.00 49.78 368 GLY A O 1
ATOM 2902 N N . VAL A 1 369 ? -11.123 -28.941 -19.265 1.00 50.62 369 VAL A N 1
ATOM 2903 C CA . VAL A 1 369 ? -10.061 -29.714 -18.605 1.00 50.62 369 VAL A CA 1
ATOM 2904 C C . VAL A 1 369 ? -10.491 -30.051 -17.170 1.00 50.62 369 VAL A C 1
ATOM 2906 O O . VAL A 1 369 ? -10.609 -29.187 -16.311 1.00 50.62 369 VAL A O 1
ATOM 2909 N N . LYS A 1 370 ? -10.734 -31.340 -16.901 1.00 49.50 370 LYS A N 1
ATOM 2910 C CA . LYS A 1 370 ? -11.206 -31.869 -15.607 1.00 49.50 370 LYS A CA 1
ATOM 2911 C C . LYS A 1 370 ? -10.070 -32.053 -14.588 1.00 49.50 370 LYS A C 1
ATOM 2913 O O . LYS A 1 370 ? -9.863 -33.164 -14.099 1.00 49.50 370 LYS A O 1
ATOM 2918 N N . ARG A 1 371 ? -9.308 -31.007 -14.262 1.00 59.41 371 ARG A N 1
ATOM 2919 C CA . ARG A 1 371 ? -8.474 -31.026 -13.044 1.00 59.41 371 ARG A CA 1
ATOM 2920 C C . ARG A 1 371 ? -9.285 -30.413 -11.898 1.00 59.41 371 ARG A C 1
ATOM 2922 O O . ARG A 1 371 ? -10.068 -29.499 -12.122 1.00 59.41 371 ARG A O 1
ATOM 2929 N N . GLY A 1 372 ? -9.149 -30.948 -10.683 1.00 64.81 372 GLY A N 1
ATOM 2930 C CA . GLY A 1 372 ? -9.746 -30.317 -9.501 1.00 64.81 372 GLY A CA 1
ATOM 2931 C C . GLY A 1 372 ? -9.193 -28.901 -9.308 1.00 64.81 372 GLY A C 1
ATOM 2932 O O . GLY A 1 372 ? -8.007 -28.682 -9.558 1.00 64.81 372 GLY A O 1
ATOM 2933 N N . LEU A 1 373 ? -10.043 -27.972 -8.872 1.00 69.94 373 LEU A N 1
ATOM 2934 C CA . LEU A 1 373 ? -9.667 -26.578 -8.632 1.00 69.94 373 LEU A CA 1
ATOM 2935 C C . LEU A 1 373 ? -8.799 -26.458 -7.368 1.00 69.94 373 LEU A C 1
ATOM 2937 O O . LEU A 1 373 ? -8.986 -27.190 -6.387 1.00 69.94 373 LEU A O 1
ATOM 2941 N N . THR A 1 374 ? -7.852 -25.524 -7.365 1.00 77.19 374 THR A N 1
ATOM 2942 C CA . THR A 1 374 ? -7.296 -24.989 -6.118 1.00 77.19 374 THR A CA 1
ATOM 2943 C C . THR A 1 374 ? -8.352 -24.132 -5.407 1.00 77.19 374 THR A C 1
ATOM 2945 O O . THR A 1 374 ? -9.397 -23.797 -5.964 1.00 77.19 374 THR A O 1
ATOM 2948 N N . ARG A 1 375 ? -8.111 -23.772 -4.140 1.00 79.75 375 ARG A N 1
ATOM 2949 C CA . ARG A 1 375 ? -9.047 -22.912 -3.397 1.00 79.75 375 ARG A CA 1
ATOM 2950 C C . ARG A 1 375 ? -9.149 -21.512 -4.007 1.00 79.75 375 ARG A C 1
ATOM 2952 O O . ARG A 1 375 ? -10.247 -20.978 -4.059 1.00 79.75 375 ARG A O 1
ATOM 2959 N N . ASP A 1 376 ? -8.035 -20.934 -4.450 1.00 80.62 376 ASP A N 1
ATOM 2960 C CA . ASP A 1 376 ? -8.028 -19.601 -5.066 1.00 80.62 376 ASP A CA 1
ATOM 2961 C C . ASP A 1 376 ? -8.792 -19.608 -6.395 1.00 80.62 376 ASP A C 1
ATOM 2963 O O . ASP A 1 376 ? -9.564 -18.699 -6.685 1.00 80.62 376 ASP A O 1
ATOM 2967 N N . GLU A 1 377 ? -8.615 -20.680 -7.166 1.00 76.62 377 GLU A N 1
ATOM 2968 C CA . GLU A 1 377 ? -9.303 -20.935 -8.430 1.00 76.62 377 GLU A CA 1
ATOM 2969 C C . GLU A 1 377 ? -10.818 -21.078 -8.245 1.00 76.62 377 GLU A C 1
ATOM 2971 O O . GLU A 1 377 ? -11.593 -20.482 -8.985 1.00 76.62 377 GLU A O 1
ATOM 2976 N N . ASP A 1 378 ? -11.246 -21.831 -7.232 1.00 78.56 378 ASP A N 1
ATOM 2977 C CA . ASP A 1 378 ? -12.654 -21.976 -6.860 1.00 78.56 378 ASP A CA 1
ATOM 2978 C C . ASP A 1 378 ? -13.290 -20.640 -6.447 1.00 78.56 378 ASP A C 1
ATOM 2980 O O . ASP A 1 378 ? -14.391 -20.328 -6.894 1.00 78.56 378 ASP A O 1
ATOM 2984 N N . MET A 1 379 ? -12.594 -19.826 -5.643 1.00 82.38 379 MET A N 1
ATOM 2985 C CA . MET A 1 379 ? -13.100 -18.508 -5.236 1.00 82.38 379 MET A CA 1
ATOM 2986 C C . MET A 1 379 ? -13.216 -17.549 -6.416 1.00 82.38 379 MET A C 1
ATOM 2988 O O . MET A 1 379 ? -14.244 -16.897 -6.557 1.00 82.38 379 MET A O 1
ATOM 2992 N N . LEU A 1 380 ? -12.218 -17.511 -7.301 1.00 76.06 380 LEU A N 1
ATOM 2993 C CA . LEU A 1 380 ? -12.285 -16.680 -8.500 1.00 76.06 380 LEU A CA 1
ATOM 2994 C C . LEU A 1 380 ? -13.439 -17.099 -9.427 1.00 76.06 380 LEU A C 1
ATOM 2996 O O . LEU A 1 380 ? -14.157 -16.244 -9.935 1.00 76.06 380 LEU A O 1
ATOM 3000 N N . LEU A 1 381 ? -13.628 -18.406 -9.643 1.00 72.81 381 LEU A N 1
ATOM 3001 C CA . LEU A 1 381 ? -14.631 -18.931 -10.575 1.00 72.81 381 LEU A CA 1
ATOM 3002 C C . LEU A 1 381 ? -16.068 -18.834 -10.066 1.00 72.81 381 LEU A C 1
ATOM 3004 O O . LEU A 1 381 ? -16.974 -18.528 -10.842 1.00 72.81 381 LEU A O 1
ATOM 3008 N N . ASN A 1 382 ? -16.276 -19.198 -8.802 1.00 76.50 382 ASN A N 1
ATOM 3009 C CA . ASN A 1 382 ? -17.606 -19.439 -8.250 1.00 76.50 382 ASN A CA 1
ATOM 3010 C C . ASN A 1 382 ? -18.077 -18.315 -7.325 1.00 76.50 382 ASN A C 1
ATOM 3012 O O . ASN A 1 382 ? -19.251 -18.308 -6.964 1.00 76.50 382 ASN A O 1
ATOM 3016 N N . HIS A 1 383 ? -17.183 -17.388 -6.963 1.00 79.06 383 HIS A N 1
ATOM 3017 C CA . HIS A 1 383 ? -17.475 -16.261 -6.081 1.00 79.06 383 HIS A CA 1
ATOM 3018 C C . HIS A 1 383 ? -16.885 -14.927 -6.580 1.00 79.06 383 HIS A C 1
ATOM 3020 O O . HIS A 1 383 ? -16.219 -14.232 -5.809 1.00 79.06 383 HIS A O 1
ATOM 3026 N N . PRO A 1 384 ? -17.084 -14.537 -7.856 1.00 74.25 384 PRO A N 1
ATOM 3027 C CA . PRO A 1 384 ? -16.530 -13.292 -8.391 1.00 74.25 384 PRO A CA 1
ATOM 3028 C C . PRO A 1 384 ? -16.998 -12.042 -7.625 1.00 74.25 384 PRO A C 1
ATOM 3030 O O . PRO A 1 384 ? -16.288 -11.041 -7.588 1.00 74.25 384 PRO A O 1
ATOM 3033 N N . GLU A 1 385 ? -18.151 -12.106 -6.953 1.00 74.19 385 GLU A N 1
ATOM 3034 C CA . GLU A 1 385 ? -18.708 -11.022 -6.145 1.00 74.19 385 GLU A CA 1
ATOM 3035 C C . GLU A 1 385 ? -17.794 -10.564 -5.000 1.00 74.19 385 GLU A C 1
ATOM 3037 O O . GLU A 1 385 ? -17.854 -9.402 -4.606 1.00 74.19 385 GLU A O 1
ATOM 3042 N N . ILE A 1 386 ? -16.917 -11.430 -4.474 1.00 75.38 386 ILE A N 1
ATOM 3043 C CA . ILE A 1 386 ? -16.024 -11.065 -3.357 1.00 75.38 386 ILE A CA 1
ATOM 3044 C C . ILE A 1 386 ? -14.855 -10.182 -3.791 1.00 75.38 386 ILE A C 1
ATOM 3046 O O . ILE A 1 386 ? -14.116 -9.678 -2.945 1.00 75.38 386 ILE A O 1
ATOM 3050 N N . TYR A 1 387 ? -14.685 -10.024 -5.101 1.00 70.44 387 TYR A N 1
ATOM 3051 C CA . TYR A 1 387 ? -13.758 -9.087 -5.699 1.00 70.44 387 TYR A CA 1
ATOM 3052 C C . TYR A 1 387 ? -14.488 -7.782 -6.075 1.00 70.44 387 TYR A C 1
ATOM 3054 O O . TYR A 1 387 ? -13.878 -6.881 -6.602 1.00 70.44 387 TYR A O 1
ATOM 3062 N N . GLY A 1 388 ? -15.764 -7.576 -5.750 1.00 62.81 388 GLY A N 1
ATOM 3063 C CA . GLY A 1 388 ? -16.439 -6.290 -5.978 1.00 62.81 388 GLY A CA 1
ATOM 3064 C C . GLY A 1 388 ? -16.994 -6.092 -7.395 1.00 62.81 388 GLY A C 1
ATOM 3065 O O . GLY A 1 388 ? -16.753 -6.875 -8.314 1.00 62.81 388 GLY A O 1
ATOM 3066 N N . SER A 1 389 ? -17.823 -5.056 -7.547 1.00 51.59 389 SER A N 1
ATOM 3067 C CA . SER A 1 389 ? -18.600 -4.786 -8.762 1.00 51.59 389 SER A CA 1
ATOM 3068 C C . SER A 1 389 ? -17.868 -3.859 -9.743 1.00 51.59 389 SER A C 1
ATOM 3070 O O . SER A 1 389 ? -17.078 -3.018 -9.331 1.00 51.59 389 SER A O 1
ATOM 3072 N N . GLY A 1 390 ? -18.138 -3.990 -11.046 1.00 49.12 390 GLY A N 1
ATOM 3073 C CA . GLY A 1 390 ? -17.732 -2.989 -12.046 1.00 49.12 390 GLY A CA 1
ATOM 3074 C C . GLY A 1 390 ? -16.337 -3.144 -12.657 1.00 49.12 390 GLY A C 1
ATOM 3075 O O . GLY A 1 390 ? -15.998 -2.373 -13.551 1.00 49.12 390 GLY A O 1
ATOM 3076 N N . VAL A 1 391 ? -15.561 -4.155 -12.260 1.00 45.59 391 VAL A N 1
ATOM 3077 C CA . VAL A 1 391 ? -14.298 -4.493 -12.931 1.00 45.59 391 VAL A CA 1
ATOM 3078 C C . VAL A 1 391 ? -14.549 -5.674 -13.851 1.00 45.59 391 VAL A C 1
ATOM 3080 O O . VAL A 1 391 ? -14.936 -6.738 -13.356 1.00 45.59 391 VAL A O 1
ATOM 3083 N N . PRO A 1 392 ? -14.365 -5.537 -15.175 1.00 45.59 392 PRO A N 1
ATOM 3084 C CA . PRO A 1 392 ? -14.254 -6.703 -16.027 1.00 45.59 392 PRO A CA 1
ATOM 3085 C C . PRO A 1 392 ? -13.127 -7.546 -15.440 1.00 45.59 392 PRO A C 1
ATOM 3087 O O . PRO A 1 392 ? -11.966 -7.141 -15.471 1.00 45.59 392 PRO A O 1
ATOM 3090 N N . ILE A 1 393 ? -13.456 -8.710 -14.872 1.00 48.66 393 ILE A N 1
ATOM 3091 C CA . ILE A 1 393 ? -12.443 -9.725 -14.596 1.00 48.66 393 ILE A CA 1
ATOM 3092 C C . ILE A 1 393 ? -11.713 -9.847 -15.926 1.00 48.66 393 ILE A C 1
ATOM 3094 O O . ILE A 1 393 ? -12.362 -9.998 -16.963 1.00 48.66 393 ILE A O 1
ATOM 3098 N N . ALA A 1 394 ? -10.393 -9.700 -15.945 1.00 43.69 394 ALA A N 1
ATOM 3099 C CA . ALA A 1 394 ? -9.632 -9.575 -17.185 1.00 43.69 394 ALA A CA 1
ATOM 3100 C C . ALA A 1 394 ? -9.741 -10.782 -18.149 1.00 43.69 394 ALA A C 1
ATOM 3102 O O . ALA A 1 394 ? -9.060 -10.841 -19.172 1.00 43.69 394 ALA A O 1
ATOM 3103 N N . GLU A 1 395 ? -10.602 -11.744 -17.827 1.00 41.22 395 GLU A N 1
ATOM 3104 C CA . GLU A 1 395 ? -11.284 -12.653 -18.739 1.00 41.22 395 GLU A CA 1
ATOM 3105 C C . GLU A 1 395 ? -11.645 -12.036 -20.086 1.00 41.22 395 GLU A C 1
ATOM 3107 O O . GLU A 1 395 ? -11.265 -12.634 -21.089 1.00 41.22 395 GLU A O 1
ATOM 3112 N N . ASP A 1 396 ? -12.274 -10.858 -20.153 1.00 36.66 396 ASP A N 1
ATOM 3113 C CA . ASP A 1 396 ? -12.765 -10.360 -21.446 1.00 36.66 396 ASP A CA 1
ATOM 3114 C C . ASP A 1 396 ? -11.618 -10.118 -22.446 1.00 36.66 396 ASP A C 1
ATOM 3116 O O . ASP A 1 396 ? -11.691 -10.582 -23.582 1.00 36.66 396 ASP A O 1
ATOM 3120 N N . ALA A 1 397 ? -10.496 -9.526 -22.012 1.00 38.84 397 ALA A N 1
ATOM 3121 C CA . ALA A 1 397 ? -9.331 -9.260 -22.867 1.00 38.84 397 ALA A CA 1
ATOM 3122 C C . ALA A 1 397 ? -8.445 -10.474 -23.165 1.00 38.84 397 ALA A C 1
ATOM 3124 O O . ALA A 1 397 ? -7.715 -10.496 -24.160 1.00 38.84 397 ALA A O 1
ATOM 3125 N N . ARG A 1 398 ? -8.481 -11.492 -22.305 1.00 48.28 398 ARG A N 1
ATOM 3126 C CA . ARG A 1 398 ? -7.490 -12.581 -22.300 1.00 48.28 398 ARG A CA 1
ATOM 3127 C C . ARG A 1 398 ? -7.939 -13.823 -23.062 1.00 48.28 398 ARG A C 1
ATOM 3129 O O . ARG A 1 398 ? -7.153 -14.757 -23.216 1.00 48.28 398 ARG A O 1
ATOM 3136 N N . MET A 1 399 ? -9.159 -13.820 -23.599 1.00 37.97 399 MET A N 1
ATOM 3137 C CA . MET A 1 399 ? -9.711 -14.903 -24.424 1.00 37.97 399 MET A CA 1
ATOM 3138 C C . MET A 1 399 ? -9.030 -15.071 -25.798 1.00 37.97 399 MET A C 1
ATOM 3140 O O . MET A 1 399 ? -9.258 -16.083 -26.459 1.00 37.97 399 MET A O 1
ATOM 3144 N N . SER A 1 400 ? -8.169 -14.136 -26.216 1.00 37.75 400 SER A N 1
ATOM 3145 C CA . SER A 1 400 ? -7.709 -14.033 -27.615 1.00 37.75 400 SER A CA 1
ATOM 3146 C C . SER A 1 400 ? -6.227 -14.343 -27.847 1.00 37.75 400 SER A C 1
ATOM 3148 O O . SER A 1 400 ? -5.792 -14.430 -28.994 1.00 37.75 400 SER A O 1
ATOM 3150 N N . LEU A 1 401 ? -5.437 -14.521 -26.784 1.00 39.28 401 LEU A N 1
ATOM 3151 C CA . LEU A 1 401 ? -3.988 -14.726 -26.863 1.00 39.28 401 LEU A CA 1
ATOM 3152 C C . LEU A 1 401 ? -3.644 -16.152 -26.408 1.00 39.28 401 LEU A C 1
ATOM 3154 O O . LEU A 1 401 ? -3.777 -16.501 -25.237 1.00 39.28 401 LEU A O 1
ATOM 3158 N N . GLY A 1 402 ? -3.258 -17.004 -27.362 1.00 39.19 402 GLY A N 1
ATOM 3159 C CA . GLY A 1 402 ? -2.985 -18.430 -27.163 1.00 39.19 402 GLY A CA 1
ATOM 3160 C C . GLY A 1 402 ? -1.948 -18.763 -26.076 1.00 39.19 402 GLY A C 1
ATOM 3161 O O . GLY A 1 402 ? -1.191 -17.930 -25.587 1.00 39.19 402 GLY A O 1
ATOM 3162 N N . ALA A 1 403 ? -1.932 -20.033 -25.673 1.00 41.31 403 ALA A N 1
ATOM 3163 C CA . ALA A 1 403 ? -1.219 -20.533 -24.502 1.00 41.31 403 ALA A CA 1
ATOM 3164 C C . ALA A 1 403 ? 0.322 -20.510 -24.625 1.00 41.31 403 ALA A C 1
ATOM 3166 O O . ALA A 1 403 ? 0.902 -21.483 -25.090 1.00 41.31 403 ALA A O 1
ATOM 3167 N N . ALA A 1 404 ? 0.956 -19.437 -24.140 1.00 48.06 404 ALA A N 1
ATOM 3168 C CA . ALA A 1 404 ? 2.246 -19.378 -23.423 1.00 48.06 404 ALA A CA 1
ATOM 3169 C C . ALA A 1 404 ? 2.711 -17.916 -23.424 1.00 48.06 404 ALA A C 1
ATOM 3171 O O . ALA A 1 404 ? 3.289 -17.448 -24.401 1.00 48.06 404 ALA A O 1
ATOM 3172 N N . HIS A 1 405 ? 2.426 -17.168 -22.360 1.00 58.66 405 HIS A N 1
ATOM 3173 C CA . HIS A 1 405 ? 2.784 -15.755 -22.336 1.00 58.66 405 HIS A CA 1
ATOM 3174 C C . HIS A 1 405 ? 4.158 -15.557 -21.673 1.00 58.66 405 HIS A C 1
ATOM 3176 O O . HIS A 1 405 ? 4.353 -16.059 -20.561 1.00 58.66 405 HIS A O 1
ATOM 3182 N N . PRO A 1 406 ? 5.101 -14.840 -22.314 1.00 69.69 406 PRO A N 1
ATOM 3183 C CA . PRO A 1 406 ? 6.399 -14.530 -21.720 1.00 69.69 406 PRO A CA 1
ATOM 3184 C C . PRO A 1 406 ? 6.242 -13.640 -20.487 1.00 69.69 406 PRO A C 1
ATOM 3186 O O . PRO A 1 406 ? 5.250 -12.922 -20.361 1.00 69.69 406 PRO A O 1
ATOM 3189 N N . ALA A 1 407 ? 7.247 -13.653 -19.613 1.00 81.56 407 ALA A N 1
ATOM 3190 C CA . ALA A 1 407 ? 7.378 -12.663 -18.556 1.00 81.56 407 ALA A CA 1
ATOM 3191 C C . ALA A 1 407 ? 7.297 -11.237 -19.121 1.00 81.56 407 ALA A C 1
ATOM 3193 O O . ALA A 1 407 ? 7.811 -10.969 -20.211 1.00 81.56 407 ALA A O 1
ATOM 3194 N N . VAL A 1 408 ? 6.663 -10.328 -18.385 1.00 82.56 408 VAL A N 1
ATOM 3195 C CA . VAL A 1 408 ? 6.411 -8.948 -18.811 1.00 82.56 408 VAL A CA 1
ATOM 3196 C C . VAL A 1 408 ? 7.045 -7.991 -17.830 1.00 82.56 408 VAL A C 1
ATOM 3198 O O . VAL A 1 408 ? 6.759 -8.051 -16.637 1.00 82.56 408 VAL A O 1
ATOM 3201 N N . LEU A 1 409 ? 7.880 -7.107 -18.366 1.00 88.38 409 LEU A N 1
ATOM 3202 C CA . LEU A 1 409 ? 8.399 -5.930 -17.689 1.00 88.38 409 LEU A CA 1
ATOM 3203 C C . LEU A 1 409 ? 7.510 -4.746 -18.061 1.00 88.38 409 LEU A C 1
ATOM 3205 O O . LEU A 1 409 ? 7.325 -4.467 -19.246 1.00 88.38 409 LEU A O 1
ATOM 3209 N N . GLN A 1 410 ? 6.978 -4.065 -17.058 1.00 87.50 410 GLN A N 1
ATOM 3210 C CA . GLN A 1 410 ? 6.198 -2.847 -17.203 1.00 87.50 410 GLN A CA 1
ATOM 3211 C C . GLN A 1 410 ? 6.903 -1.706 -16.480 1.00 87.50 410 GLN A C 1
ATOM 3213 O O . GLN A 1 410 ? 7.511 -1.903 -15.429 1.00 87.50 410 GLN A O 1
ATOM 3218 N N . VAL A 1 411 ? 6.823 -0.514 -17.055 1.00 91.38 411 VAL A N 1
ATOM 3219 C CA . VAL A 1 411 ? 7.277 0.713 -16.407 1.00 91.38 411 VAL A CA 1
ATOM 3220 C C . VAL A 1 411 ? 6.160 1.726 -16.506 1.00 91.38 411 VAL A C 1
ATOM 3222 O O . VAL A 1 411 ? 5.687 2.033 -17.599 1.00 91.38 411 VAL A O 1
ATOM 3225 N N . TRP A 1 412 ? 5.779 2.242 -15.353 1.00 91.62 412 TRP A N 1
ATOM 3226 C CA . TRP A 1 412 ? 4.947 3.416 -15.211 1.00 91.62 412 TRP A CA 1
ATOM 3227 C C . TRP A 1 412 ? 5.833 4.561 -14.778 1.00 91.62 412 TRP A C 1
ATOM 3229 O O . TRP A 1 412 ? 6.630 4.413 -13.851 1.00 91.62 412 TRP A O 1
ATOM 3239 N N . ILE A 1 413 ? 5.713 5.683 -15.464 1.00 94.56 413 ILE A N 1
ATOM 3240 C CA . ILE A 1 413 ? 6.371 6.918 -15.079 1.00 94.56 413 ILE A CA 1
ATOM 3241 C C . ILE A 1 413 ? 5.399 8.066 -15.281 1.00 94.56 413 ILE A C 1
ATOM 3243 O O . ILE A 1 413 ? 4.734 8.147 -16.313 1.00 94.56 413 ILE A O 1
ATOM 3247 N N . GLN A 1 414 ? 5.338 8.964 -14.311 1.00 95.62 414 GLN A N 1
ATOM 3248 C CA . GLN A 1 414 ? 4.638 10.228 -14.457 1.00 95.62 414 GLN A CA 1
ATOM 3249 C C . GLN A 1 414 ? 5.492 11.380 -13.961 1.00 95.62 414 GLN A C 1
ATOM 3251 O O . GLN A 1 414 ? 6.358 11.204 -13.108 1.00 95.62 414 GLN A O 1
ATOM 3256 N N . TRP A 1 415 ? 5.199 12.550 -14.505 1.00 97.25 415 TRP A N 1
ATOM 3257 C CA . TRP A 1 415 ? 5.633 13.837 -14.011 1.00 97.25 415 TRP A CA 1
ATOM 3258 C C . TRP A 1 415 ? 4.391 14.596 -13.554 1.00 97.25 415 TRP A C 1
ATOM 3260 O O . TRP A 1 415 ? 3.529 14.945 -14.368 1.00 97.25 415 TRP A O 1
ATOM 3270 N N . ALA A 1 416 ? 4.288 14.803 -12.248 1.00 96.31 416 ALA A N 1
ATOM 3271 C CA . ALA A 1 416 ? 3.230 15.572 -11.627 1.00 96.31 416 ALA A CA 1
ATOM 3272 C C . ALA A 1 416 ? 3.597 17.055 -11.662 1.00 96.31 416 ALA A C 1
ATOM 3274 O O . ALA A 1 416 ? 4.657 17.458 -11.191 1.00 96.31 416 ALA A O 1
ATOM 3275 N N . ASN A 1 417 ? 2.709 17.904 -12.167 1.00 96.25 417 ASN A N 1
ATOM 3276 C CA . ASN A 1 417 ? 2.948 19.343 -12.250 1.00 96.25 417 ASN A CA 1
ATOM 3277 C C . ASN A 1 417 ? 2.791 20.038 -10.879 1.00 96.25 417 ASN A C 1
ATOM 3279 O O . ASN A 1 417 ? 1.923 20.883 -10.681 1.00 96.25 417 ASN A O 1
ATOM 3283 N N . THR A 1 418 ? 3.617 19.661 -9.902 1.00 95.25 418 THR A N 1
ATOM 3284 C CA . THR A 1 418 ? 3.515 20.098 -8.498 1.00 95.25 418 THR A CA 1
ATOM 3285 C C . THR A 1 418 ? 3.772 21.592 -8.281 1.00 95.25 418 THR A C 1
ATOM 3287 O O . THR A 1 418 ? 3.398 22.136 -7.242 1.00 95.25 418 THR A O 1
ATOM 3290 N N . GLY A 1 419 ? 4.382 22.278 -9.252 1.00 94.31 419 GLY A N 1
ATOM 3291 C CA . GLY A 1 419 ? 4.563 23.732 -9.262 1.00 94.31 419 GLY A CA 1
ATOM 3292 C C . GLY A 1 419 ? 3.437 24.515 -9.955 1.00 94.31 419 GLY A C 1
ATOM 3293 O O . GLY A 1 419 ? 3.552 25.740 -10.081 1.00 94.31 419 GLY A O 1
ATOM 3294 N N . GLY A 1 420 ? 2.377 23.835 -10.407 1.00 95.00 420 GLY A N 1
ATOM 3295 C CA . GLY A 1 420 ? 1.205 24.418 -11.065 1.00 95.00 420 GLY A CA 1
ATOM 3296 C C . GLY A 1 420 ? 1.521 25.147 -12.375 1.00 95.00 420 GLY A C 1
ATOM 3297 O O . GLY A 1 420 ? 2.531 24.882 -13.028 1.00 95.00 420 GLY A O 1
ATOM 3298 N N . GLU A 1 421 ? 0.684 26.131 -12.719 1.00 93.25 421 GLU A N 1
ATOM 3299 C CA . GLU A 1 421 ? 0.730 26.929 -13.966 1.00 93.25 421 GLU A CA 1
ATOM 3300 C C . GLU A 1 421 ? 2.113 27.512 -14.323 1.00 93.25 421 GLU A C 1
ATOM 3302 O O . GLU A 1 421 ? 2.428 27.753 -15.488 1.00 93.25 421 GLU A O 1
ATOM 3307 N N . ASN A 1 422 ? 2.963 27.773 -13.326 1.00 93.19 422 ASN A N 1
ATOM 3308 C CA . ASN A 1 422 ? 4.281 28.373 -13.552 1.00 93.19 422 ASN A CA 1
ATOM 3309 C C . ASN A 1 422 ? 5.376 27.341 -13.849 1.00 93.19 422 ASN A C 1
ATOM 3311 O O . ASN A 1 422 ? 6.444 27.711 -14.348 1.00 93.19 422 ASN A O 1
ATOM 3315 N N . GLN A 1 423 ? 5.144 26.069 -13.533 1.00 94.56 423 GLN A N 1
ATOM 3316 C CA . GLN A 1 423 ? 6.095 25.002 -13.793 1.00 94.56 423 GLN A CA 1
ATOM 3317 C C . GLN A 1 423 ? 5.886 24.474 -15.213 1.00 94.56 423 GLN A C 1
ATOM 3319 O O . GLN A 1 423 ? 4.811 24.007 -15.582 1.00 94.56 423 GLN A O 1
ATOM 3324 N N . LYS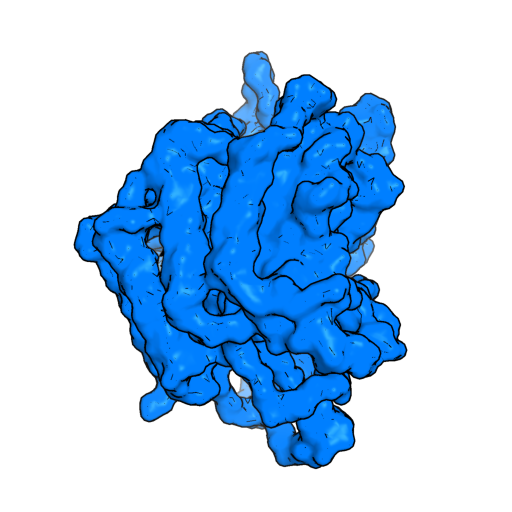 A 1 424 ? 6.943 24.553 -16.022 1.00 90.44 424 LYS A N 1
ATOM 3325 C CA . LYS A 1 424 ? 6.916 24.145 -17.426 1.00 90.44 424 LYS A CA 1
ATOM 3326 C C . LYS A 1 424 ? 7.549 22.778 -17.590 1.00 90.44 424 LYS A C 1
ATOM 3328 O O . LYS A 1 424 ? 8.621 22.538 -17.051 1.00 90.44 424 LYS A O 1
ATOM 3333 N N . PHE A 1 425 ? 6.922 21.950 -18.414 1.00 94.25 425 PHE A N 1
ATOM 3334 C CA . PHE A 1 425 ? 7.541 20.741 -18.934 1.00 94.25 425 PHE A CA 1
ATOM 3335 C C . PHE A 1 425 ? 8.561 21.115 -20.018 1.00 94.25 425 PHE A C 1
ATOM 3337 O O . PHE A 1 425 ? 8.184 21.682 -21.050 1.00 94.25 425 PHE A O 1
ATOM 3344 N N . GLY A 1 426 ? 9.843 20.855 -19.770 1.00 93.88 426 GLY A N 1
ATOM 3345 C CA . GLY A 1 426 ? 10.952 21.216 -20.646 1.00 93.88 426 GLY A CA 1
ATOM 3346 C C . GLY A 1 426 ? 11.777 20.018 -21.112 1.00 93.88 426 GLY A C 1
ATOM 3347 O O . GLY A 1 426 ? 11.366 18.859 -21.028 1.00 93.88 426 GLY A O 1
ATOM 3348 N N . ASP A 1 427 ? 12.966 20.316 -21.638 1.00 95.94 427 ASP A N 1
ATOM 3349 C CA . ASP A 1 427 ? 13.874 19.301 -22.182 1.00 95.94 427 ASP A CA 1
ATOM 3350 C C . ASP A 1 427 ? 14.393 18.339 -21.102 1.00 95.94 427 ASP A C 1
ATOM 3352 O O . ASP A 1 427 ? 14.574 17.157 -21.385 1.00 95.94 427 ASP A O 1
ATOM 3356 N N . ALA A 1 428 ? 14.579 18.819 -19.866 1.00 94.06 428 ALA A N 1
ATOM 3357 C CA . ALA A 1 428 ? 15.050 18.001 -18.750 1.00 94.06 428 ALA A CA 1
ATOM 3358 C C . ALA A 1 428 ? 14.013 16.944 -18.345 1.00 94.06 428 ALA A C 1
ATOM 3360 O O . ALA A 1 428 ? 14.346 15.766 -18.232 1.00 94.06 428 ALA A O 1
ATOM 3361 N N . GLU A 1 429 ? 12.743 17.331 -18.187 1.00 95.81 429 GLU A N 1
ATOM 3362 C CA . GLU A 1 429 ? 11.672 16.391 -17.853 1.00 95.81 429 GLU A CA 1
ATOM 3363 C C . GLU A 1 429 ? 11.450 15.397 -18.998 1.00 95.81 429 GLU A C 1
ATOM 3365 O O . GLU A 1 429 ? 11.317 14.192 -18.770 1.00 95.81 429 GLU A O 1
ATOM 3370 N N . LYS A 1 430 ? 11.485 15.883 -20.245 1.00 95.75 430 LYS A N 1
ATOM 3371 C CA . LYS A 1 430 ? 11.411 15.041 -21.442 1.00 95.75 430 LYS A CA 1
ATOM 3372 C C . LYS A 1 430 ? 12.530 13.999 -21.482 1.00 95.75 430 LYS A C 1
ATOM 3374 O O . LYS A 1 430 ? 12.265 12.846 -21.820 1.00 95.75 430 LYS A O 1
ATOM 3379 N N . GLU A 1 431 ? 13.761 14.375 -21.138 1.00 96.00 431 GLU A N 1
ATOM 3380 C CA . GLU A 1 431 ? 14.903 13.459 -21.127 1.00 96.00 431 GLU A CA 1
ATOM 3381 C C . GLU A 1 431 ? 14.671 12.265 -20.190 1.00 96.00 431 GLU A C 1
ATOM 3383 O O . GLU A 1 431 ? 15.028 11.140 -20.547 1.00 96.00 431 GLU A O 1
ATOM 3388 N N . VAL A 1 432 ? 14.003 12.463 -19.046 1.00 95.94 432 VAL A N 1
ATOM 3389 C CA . VAL A 1 432 ? 13.658 11.367 -18.125 1.00 95.94 432 VAL A CA 1
ATOM 3390 C C . VAL A 1 432 ? 12.748 10.341 -18.811 1.00 95.94 432 VAL A C 1
ATOM 3392 O O . VAL A 1 432 ? 13.053 9.147 -18.789 1.00 95.94 432 VAL A O 1
ATOM 3395 N N . PHE A 1 433 ? 11.672 10.780 -19.471 1.00 95.19 433 PHE A N 1
ATOM 3396 C CA . PHE A 1 433 ? 10.773 9.882 -20.209 1.00 95.19 433 PHE A CA 1
ATOM 3397 C C . PHE A 1 433 ? 11.500 9.145 -21.344 1.00 95.19 433 PHE A C 1
ATOM 3399 O O . PHE A 1 433 ? 11.424 7.916 -21.439 1.00 95.19 433 PHE A O 1
ATOM 3406 N N . GLU A 1 434 ? 12.264 9.870 -22.165 1.00 93.69 434 GLU A N 1
ATOM 3407 C CA . GLU A 1 434 ? 13.022 9.307 -23.293 1.00 93.69 434 GLU A CA 1
ATOM 3408 C C . GLU A 1 434 ? 14.052 8.266 -22.836 1.00 93.69 434 GLU A C 1
ATOM 3410 O O . GLU A 1 434 ? 14.268 7.248 -23.503 1.00 93.69 434 GLU A O 1
ATOM 3415 N N . LYS A 1 435 ? 14.670 8.485 -21.669 1.00 94.69 435 LYS A N 1
ATOM 3416 C CA . LYS A 1 435 ? 15.627 7.559 -21.059 1.00 94.69 435 LYS A CA 1
ATOM 3417 C C . LYS A 1 435 ? 14.975 6.198 -20.790 1.00 94.69 435 LYS A C 1
ATOM 3419 O O . LYS A 1 435 ? 15.514 5.176 -21.229 1.00 94.69 435 LYS A O 1
ATOM 3424 N N . TYR A 1 436 ? 13.798 6.167 -20.155 1.00 94.25 436 TYR A N 1
ATOM 3425 C CA . TYR A 1 436 ? 13.048 4.923 -19.934 1.00 94.25 436 TYR A CA 1
ATOM 3426 C C . TYR A 1 436 ? 12.530 4.314 -21.243 1.00 94.25 436 TYR A C 1
ATOM 3428 O O . TYR A 1 436 ? 12.724 3.115 -21.464 1.00 94.25 436 TYR A O 1
ATOM 3436 N N . ARG A 1 437 ? 11.959 5.126 -22.145 1.00 90.50 437 ARG A N 1
ATOM 3437 C CA . ARG A 1 437 ? 11.464 4.680 -23.461 1.00 90.50 437 ARG A CA 1
ATOM 3438 C C . ARG A 1 437 ? 12.548 3.957 -24.258 1.00 90.50 437 ARG A C 1
ATOM 3440 O O . ARG A 1 437 ? 12.352 2.836 -24.732 1.00 90.50 437 ARG A O 1
ATOM 3447 N N . LYS A 1 438 ? 13.744 4.545 -24.334 1.00 91.06 438 LYS A N 1
ATOM 3448 C CA . LYS A 1 438 ? 14.901 3.964 -25.028 1.00 91.06 438 LYS A CA 1
ATOM 3449 C C . LYS A 1 438 ? 15.388 2.661 -24.386 1.00 91.06 438 LYS A C 1
ATOM 3451 O O . LYS A 1 438 ? 15.807 1.758 -25.110 1.00 91.06 438 LYS A O 1
ATOM 3456 N N . ALA A 1 439 ? 15.357 2.548 -23.057 1.00 92.38 439 ALA A N 1
ATOM 3457 C CA . ALA A 1 439 ? 15.748 1.317 -22.364 1.00 92.38 439 ALA A CA 1
ATOM 3458 C C . ALA A 1 439 ? 14.737 0.179 -22.558 1.00 92.38 439 ALA A C 1
ATOM 3460 O O . ALA A 1 439 ? 15.143 -0.974 -22.725 1.00 92.38 439 ALA A O 1
ATOM 3461 N N . MET A 1 440 ? 13.442 0.499 -22.588 1.00 87.56 440 MET A N 1
ATOM 3462 C CA . MET A 1 440 ? 12.379 -0.470 -22.856 1.00 87.56 440 MET A CA 1
ATOM 3463 C C . MET A 1 440 ? 12.431 -0.967 -24.310 1.00 87.56 440 MET A C 1
ATOM 3465 O O . MET A 1 440 ? 12.287 -2.169 -24.558 1.00 87.56 440 MET A O 1
ATOM 3469 N N . GLY A 1 441 ? 12.760 -0.100 -25.272 1.00 82.00 441 GLY A N 1
ATOM 3470 C CA . GLY A 1 441 ? 12.888 -0.475 -26.683 1.00 82.00 441 GLY A CA 1
ATOM 3471 C C . GLY A 1 441 ? 11.528 -0.841 -27.296 1.00 82.00 441 GLY A C 1
ATOM 3472 O O . GLY A 1 441 ? 10.548 -0.181 -26.975 1.00 82.00 441 GLY A O 1
ATOM 3473 N N . PRO A 1 442 ? 11.432 -1.851 -28.183 1.00 69.25 442 PRO A N 1
ATOM 3474 C CA . PRO A 1 442 ? 10.153 -2.216 -28.788 1.00 69.25 442 PRO A CA 1
ATOM 3475 C C . PRO A 1 442 ? 9.230 -2.968 -27.820 1.00 69.25 442 PRO A C 1
ATOM 3477 O O . PRO A 1 442 ? 9.710 -3.725 -26.964 1.00 69.25 442 PRO A O 1
ATOM 3480 N N . GLY A 1 443 ? 7.921 -2.760 -27.996 1.00 66.19 443 GLY A N 1
ATOM 3481 C CA . GLY A 1 443 ? 6.832 -3.277 -27.164 1.00 66.19 443 GLY A CA 1
ATOM 3482 C C . GLY A 1 443 ? 6.676 -4.795 -27.120 1.00 66.19 443 GLY A C 1
ATOM 3483 O O . GLY A 1 443 ? 7.362 -5.558 -27.800 1.00 66.19 443 GLY A O 1
ATOM 3484 N N . ILE A 1 444 ? 5.755 -5.256 -26.268 1.00 62.00 444 ILE A N 1
ATOM 3485 C CA . ILE A 1 444 ? 5.438 -6.684 -26.103 1.00 62.00 444 ILE A CA 1
ATOM 3486 C C . ILE A 1 444 ? 4.742 -7.311 -27.324 1.00 62.00 444 ILE A C 1
ATOM 3488 O O . ILE A 1 444 ? 4.903 -8.516 -27.561 1.00 62.00 444 ILE A O 1
ATOM 3492 N N . LEU A 1 445 ? 4.002 -6.490 -28.073 1.00 54.59 445 LEU A N 1
ATOM 3493 C CA . LEU A 1 445 ? 3.271 -6.825 -29.292 1.00 54.59 445 LEU A CA 1
ATOM 3494 C C . LEU A 1 445 ? 3.744 -5.905 -30.420 1.00 54.59 445 LEU A C 1
ATOM 3496 O O . LEU A 1 445 ? 3.869 -4.700 -30.215 1.00 54.59 445 LEU A O 1
ATOM 3500 N N . LEU A 1 446 ? 3.978 -6.463 -31.607 1.00 54.09 446 LEU A N 1
ATOM 3501 C CA . LEU A 1 446 ? 4.272 -5.662 -32.802 1.00 54.09 446 LEU A CA 1
ATOM 3502 C C . LEU A 1 446 ? 2.995 -4.980 -33.315 1.00 54.09 446 LEU A C 1
ATOM 3504 O O . LEU A 1 446 ? 1.890 -5.502 -33.132 1.00 54.09 446 LEU A O 1
ATOM 3508 N N . LYS A 1 447 ? 3.126 -3.872 -34.058 1.00 53.31 447 LYS A N 1
ATOM 3509 C CA . LYS A 1 447 ? 1.987 -3.114 -34.624 1.00 53.31 447 LYS A CA 1
ATOM 3510 C C . LYS A 1 447 ? 0.958 -3.991 -35.363 1.00 53.31 447 LYS A C 1
ATOM 3512 O O . LYS A 1 447 ? -0.249 -3.741 -35.314 1.00 53.31 447 LYS A O 1
ATOM 3517 N N . ALA A 1 448 ? 1.422 -5.043 -36.042 1.00 52.38 448 ALA A N 1
ATOM 3518 C CA . ALA A 1 448 ? 0.572 -5.995 -36.761 1.00 52.38 448 ALA A CA 1
ATOM 3519 C C . ALA A 1 448 ? -0.257 -6.905 -35.831 1.00 52.38 448 ALA A C 1
ATOM 3521 O O . ALA A 1 448 ? -1.432 -7.148 -36.105 1.00 52.38 448 ALA A O 1
ATOM 3522 N N . GLU A 1 449 ? 0.334 -7.375 -34.730 1.00 51.72 449 GLU A N 1
ATOM 3523 C CA . GLU A 1 449 ? -0.342 -8.192 -33.712 1.00 51.72 449 GLU A CA 1
ATOM 3524 C C . GLU A 1 449 ? -1.379 -7.346 -32.968 1.00 51.72 449 GLU A C 1
ATOM 3526 O O . GLU A 1 449 ? -2.507 -7.783 -32.735 1.00 51.72 449 GLU A O 1
ATOM 3531 N N . PHE A 1 450 ? -1.033 -6.084 -32.702 1.00 53.44 450 PHE A N 1
ATOM 3532 C CA . PHE A 1 450 ? -1.936 -5.119 -32.099 1.00 53.44 450 PHE A CA 1
ATOM 3533 C C . PHE A 1 450 ? -3.181 -4.868 -32.954 1.00 53.44 450 PHE A C 1
ATOM 3535 O O . PHE A 1 450 ? -4.301 -4.921 -32.454 1.00 53.44 450 PHE A O 1
ATOM 3542 N N . LYS A 1 451 ? -3.013 -4.618 -34.258 1.00 51.94 451 LYS A N 1
ATOM 3543 C CA . LYS A 1 451 ? -4.128 -4.343 -35.179 1.00 51.94 451 LYS A CA 1
ATOM 3544 C C . LYS A 1 451 ? -5.133 -5.500 -35.267 1.00 51.94 451 LYS A C 1
ATOM 3546 O O . LYS A 1 451 ? -6.308 -5.268 -35.539 1.00 51.94 451 LYS A O 1
ATOM 3551 N N . ALA A 1 452 ? -4.687 -6.736 -35.042 1.00 52.75 452 ALA A N 1
ATOM 3552 C CA . ALA A 1 452 ? -5.577 -7.890 -34.950 1.00 52.75 452 ALA A CA 1
ATOM 3553 C C . ALA A 1 452 ? -6.391 -7.875 -33.641 1.00 52.75 452 ALA A C 1
ATOM 3555 O O . ALA A 1 452 ? -7.597 -8.124 -33.659 1.00 52.75 452 ALA A O 1
ATOM 3556 N N . LEU A 1 453 ? -5.750 -7.524 -32.523 1.00 48.09 453 LEU A N 1
ATOM 3557 C CA . LEU A 1 453 ? -6.347 -7.493 -31.183 1.00 48.09 453 LEU A CA 1
ATOM 3558 C C . LEU A 1 453 ? -7.236 -6.269 -30.926 1.00 48.09 453 LEU A C 1
ATOM 3560 O O . LEU A 1 453 ? -8.217 -6.373 -30.196 1.00 48.09 453 LEU A O 1
ATOM 3564 N N . SER A 1 454 ? -6.948 -5.125 -31.551 1.00 46.72 454 SER A N 1
ATOM 3565 C CA . SER A 1 454 ? -7.699 -3.871 -31.385 1.00 46.72 454 SER A CA 1
ATOM 3566 C C . SER A 1 454 ? -9.129 -3.918 -31.933 1.00 46.72 454 SER A C 1
ATOM 3568 O O . SER A 1 454 ? -9.932 -3.031 -31.651 1.00 46.72 454 SER A O 1
ATOM 3570 N N . THR A 1 455 ? -9.477 -4.969 -32.680 1.00 47.59 455 THR A N 1
ATOM 3571 C CA . THR A 1 455 ? -10.862 -5.269 -33.074 1.00 47.59 455 THR A CA 1
ATOM 3572 C C . THR A 1 455 ? -11.742 -5.677 -31.882 1.00 47.59 455 THR A C 1
ATOM 3574 O O . THR A 1 455 ? -12.970 -5.632 -31.973 1.00 47.59 455 THR A O 1
ATOM 3577 N N . LEU A 1 456 ? -11.131 -6.017 -30.742 1.00 46.50 456 LEU A N 1
ATOM 3578 C CA . LEU A 1 456 ? -11.791 -6.325 -29.480 1.00 46.50 456 LEU A CA 1
ATOM 3579 C C . LEU A 1 456 ? -11.810 -5.073 -28.595 1.00 46.50 456 LEU A C 1
ATOM 3581 O O . LEU A 1 456 ? -10.772 -4.622 -28.107 1.00 46.50 456 LEU A O 1
ATOM 3585 N N . LYS A 1 457 ? -13.005 -4.510 -28.370 1.00 41.94 457 LYS A N 1
ATOM 3586 C CA . LYS A 1 457 ? -13.197 -3.212 -27.691 1.00 41.94 457 LYS A CA 1
ATOM 3587 C C . LYS A 1 457 ? -12.496 -3.091 -26.327 1.00 41.94 457 LYS A C 1
ATOM 3589 O O . LYS A 1 457 ? -12.020 -2.014 -25.999 1.00 41.94 457 LYS A O 1
ATOM 3594 N N . HIS A 1 458 ? -12.405 -4.173 -25.556 1.00 43.16 458 HIS A N 1
ATOM 3595 C CA . HIS A 1 458 ? -11.776 -4.184 -24.228 1.00 43.16 458 HIS A CA 1
ATOM 3596 C C . HIS A 1 458 ? -10.239 -4.364 -24.279 1.00 43.16 458 HIS A C 1
ATOM 3598 O O . HIS A 1 458 ? -9.543 -3.888 -23.389 1.00 43.16 458 HIS A O 1
ATOM 3604 N N . VAL A 1 459 ? -9.676 -4.991 -25.328 1.00 41.19 459 VAL A N 1
ATOM 3605 C CA . VAL A 1 459 ? -8.210 -5.134 -25.502 1.00 41.19 459 VAL A CA 1
ATOM 3606 C C . VAL A 1 459 ? -7.614 -3.824 -26.009 1.00 41.19 459 VAL A C 1
ATOM 3608 O O . VAL A 1 459 ? -6.537 -3.416 -25.579 1.00 41.19 459 VAL A O 1
ATOM 3611 N N . ALA A 1 460 ? -8.351 -3.126 -26.877 1.00 41.34 460 ALA A N 1
ATOM 3612 C CA . ALA A 1 460 ? -7.996 -1.789 -27.341 1.00 41.34 460 ALA A CA 1
ATOM 3613 C C . ALA A 1 460 ? -7.869 -0.780 -26.184 1.00 41.34 460 ALA A C 1
ATOM 3615 O O . ALA A 1 460 ? -7.013 0.095 -26.248 1.00 41.34 460 ALA A O 1
ATOM 3616 N N . TRP A 1 461 ? -8.672 -0.936 -25.126 1.00 41.53 461 TRP A N 1
ATOM 3617 C CA . TRP A 1 461 ? -8.628 -0.094 -23.928 1.00 41.53 461 TRP A CA 1
ATOM 3618 C C . TRP A 1 461 ? -7.401 -0.376 -23.041 1.00 41.53 461 TRP A C 1
ATOM 3620 O O . TRP A 1 461 ? -6.782 0.557 -22.544 1.00 41.53 461 TRP A O 1
ATOM 3630 N N . TRP A 1 462 ? -7.000 -1.645 -22.897 1.00 40.34 462 TRP A N 1
ATOM 3631 C CA . TRP A 1 462 ? -5.866 -2.043 -22.046 1.00 40.34 462 TRP A CA 1
ATOM 3632 C C . TRP A 1 462 ? -4.495 -1.780 -22.674 1.00 40.34 462 TRP A C 1
ATOM 3634 O O . TRP A 1 462 ? -3.530 -1.491 -21.967 1.00 40.34 462 TRP A O 1
ATOM 3644 N N . PHE A 1 463 ? -4.396 -1.936 -23.997 1.00 42.97 463 PHE A N 1
ATOM 3645 C CA . PHE A 1 463 ? -3.114 -1.862 -24.689 1.00 42.97 463 PHE A CA 1
ATOM 3646 C C . PHE A 1 463 ? -2.943 -0.602 -25.554 1.00 42.97 463 PHE A C 1
ATOM 3648 O O . PHE A 1 463 ? -1.802 -0.206 -25.761 1.00 42.97 463 PHE A O 1
ATOM 3655 N N . GLY A 1 464 ? -4.030 0.040 -26.016 1.00 39.91 464 GLY A N 1
ATOM 3656 C CA . GLY A 1 464 ? -4.011 1.215 -26.904 1.00 39.91 464 GLY A CA 1
ATOM 3657 C C . GLY A 1 464 ? -3.293 1.013 -28.263 1.00 39.91 464 GLY A C 1
ATOM 3658 O O . GLY A 1 464 ? -2.182 0.512 -28.335 1.00 39.91 464 GLY A O 1
ATOM 3659 N N . GLY A 1 465 ? -3.900 1.415 -29.385 1.00 40.59 465 GLY A N 1
ATOM 3660 C CA . GLY A 1 465 ? -3.355 1.183 -30.740 1.00 40.59 465 GLY A CA 1
ATOM 3661 C C . GLY A 1 465 ? -1.974 1.784 -31.002 1.00 40.59 465 GLY A C 1
ATOM 3662 O O . GLY A 1 465 ? -1.881 2.996 -31.078 1.00 40.59 465 GLY A O 1
ATOM 3663 N N . ALA A 1 466 ? -0.931 0.970 -31.202 1.00 40.09 466 ALA A N 1
ATOM 3664 C CA . ALA A 1 466 ? 0.421 1.464 -31.494 1.00 40.09 466 ALA A CA 1
ATOM 3665 C C . ALA A 1 466 ? 0.516 2.179 -32.862 1.00 40.09 466 ALA A C 1
ATOM 3667 O O . ALA A 1 466 ? 0.133 1.620 -33.899 1.00 40.09 466 ALA A O 1
ATOM 3668 N N . GLU A 1 467 ? 1.053 3.406 -32.891 1.00 40.78 467 GLU A N 1
ATOM 3669 C CA . GLU A 1 467 ? 1.392 4.107 -34.143 1.00 40.78 467 GLU A CA 1
ATOM 3670 C C . GLU A 1 467 ? 2.675 3.547 -34.794 1.00 40.78 467 GLU A C 1
ATOM 3672 O O . GLU A 1 467 ? 2.823 3.612 -36.021 1.00 40.78 467 GLU A O 1
ATOM 3677 N N . ASP A 1 468 ? 3.549 2.909 -34.008 1.00 48.28 468 ASP A N 1
ATOM 3678 C CA . ASP A 1 468 ? 4.832 2.301 -34.390 1.00 48.28 468 ASP A CA 1
ATOM 3679 C C . ASP A 1 468 ? 5.116 0.998 -33.591 1.00 48.28 468 ASP A C 1
ATOM 3681 O O . ASP A 1 468 ? 4.200 0.418 -33.017 1.00 48.28 468 ASP A O 1
ATOM 3685 N N . ASP A 1 469 ? 6.351 0.481 -33.599 1.00 50.59 469 ASP A N 1
ATOM 3686 C CA . ASP A 1 469 ? 6.753 -0.708 -32.817 1.00 50.59 469 ASP A CA 1
ATOM 3687 C C . ASP A 1 469 ? 7.302 -0.346 -31.410 1.00 50.59 469 ASP A C 1
ATOM 3689 O O . ASP A 1 469 ? 8.069 -1.118 -30.828 1.00 5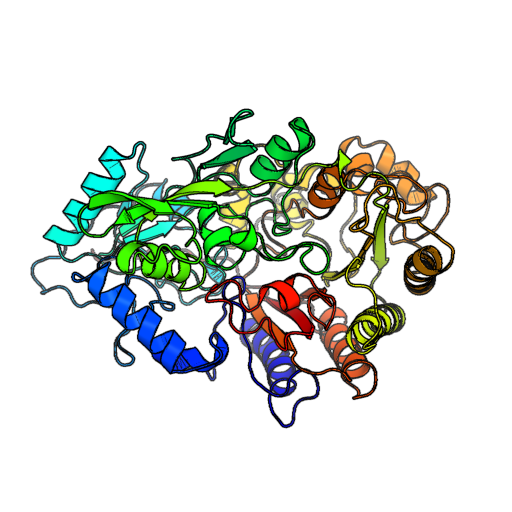0.59 469 ASP A O 1
ATOM 3693 N N . SER A 1 470 ? 6.982 0.838 -30.863 1.00 50.12 470 SER A N 1
ATOM 3694 C CA . SER A 1 470 ? 7.476 1.300 -29.551 1.00 50.12 470 SER A CA 1
ATOM 3695 C C . SER A 1 470 ? 6.879 0.534 -28.358 1.00 50.12 470 SER A C 1
ATOM 3697 O O . SER A 1 470 ? 5.965 -0.276 -28.502 1.00 50.12 470 SER A O 1
ATOM 3699 N N . ALA A 1 471 ? 7.454 0.724 -27.163 1.00 48.22 471 ALA A N 1
ATOM 3700 C CA . ALA A 1 471 ? 7.014 0.060 -25.931 1.00 48.22 471 ALA A CA 1
ATOM 3701 C C . ALA A 1 471 ? 5.800 0.696 -25.245 1.00 48.22 471 ALA A C 1
ATOM 3703 O O . ALA A 1 471 ? 5.336 0.141 -24.244 1.00 48.22 471 ALA A O 1
ATOM 3704 N N . ASP A 1 472 ? 5.312 1.823 -25.755 1.00 53.38 472 ASP A N 1
ATOM 3705 C CA . ASP A 1 472 ? 4.254 2.615 -25.138 1.00 53.38 472 ASP A CA 1
ATOM 3706 C C . ASP A 1 472 ? 2.913 1.870 -25.199 1.00 53.38 472 ASP A C 1
ATOM 3708 O O . ASP A 1 472 ? 2.494 1.364 -26.241 1.00 53.38 472 ASP A O 1
ATOM 3712 N N . LEU A 1 473 ? 2.219 1.813 -24.065 1.00 55.75 473 LEU A N 1
ATOM 3713 C CA . LEU A 1 473 ? 0.820 1.417 -24.007 1.00 55.75 473 LEU A CA 1
ATOM 3714 C C . LEU A 1 473 ? -0.005 2.680 -24.255 1.00 55.75 473 LEU A C 1
ATOM 3716 O O . LEU A 1 473 ? -0.030 3.599 -23.440 1.00 55.75 473 LEU A O 1
ATOM 3720 N N . MET A 1 474 ? -0.637 2.751 -25.425 1.00 52.78 474 MET A N 1
ATOM 3721 C CA . MET A 1 474 ? -1.026 4.019 -26.062 1.00 52.78 474 MET A CA 1
ATOM 3722 C C . MET A 1 474 ? -2.187 4.765 -25.396 1.00 52.78 474 MET A C 1
ATOM 3724 O O . MET A 1 474 ? -2.627 5.786 -25.914 1.00 52.78 474 MET A O 1
ATOM 3728 N N . SER A 1 475 ? -2.710 4.287 -24.268 1.00 56.62 475 SER A N 1
ATOM 3729 C CA . SER A 1 475 ? -3.650 5.075 -23.470 1.00 56.62 475 SER A CA 1
ATOM 3730 C C . SER A 1 475 ? -2.965 6.242 -22.747 1.00 56.62 475 SER A C 1
ATOM 3732 O O . SER A 1 475 ? -3.658 7.129 -22.263 1.00 56.62 475 SER A O 1
ATOM 3734 N N . LEU A 1 476 ? -1.625 6.249 -22.661 1.00 73.44 476 LEU A N 1
ATOM 3735 C CA . LEU A 1 476 ? -0.883 7.237 -21.884 1.00 73.44 476 LEU A CA 1
ATOM 3736 C C . LEU A 1 476 ? 0.470 7.604 -22.527 1.00 73.44 476 LEU A C 1
ATOM 3738 O O . LEU A 1 476 ? 1.418 6.818 -22.501 1.00 73.44 476 LEU A O 1
ATOM 3742 N N . SER A 1 477 ? 0.552 8.820 -23.077 1.00 80.19 477 SER A N 1
ATOM 3743 C CA . SER A 1 477 ? 1.739 9.405 -23.718 1.00 80.19 477 SER A CA 1
ATOM 3744 C C . SER A 1 477 ? 2.151 10.696 -23.016 1.00 80.19 477 SER A C 1
ATOM 3746 O O . SER A 1 477 ? 1.319 11.577 -22.791 1.00 80.19 477 SER A O 1
ATOM 3748 N N . TYR A 1 478 ? 3.450 10.854 -22.740 1.00 88.38 478 TYR A N 1
ATOM 3749 C CA . TYR A 1 478 ? 3.973 12.054 -22.079 1.00 88.38 478 TYR A CA 1
ATOM 3750 C C . TYR A 1 478 ? 4.030 13.262 -23.016 1.00 88.38 478 TYR A C 1
ATOM 3752 O O . TYR A 1 478 ? 4.347 14.360 -22.563 1.00 88.38 478 TYR A O 1
ATOM 3760 N N . HIS A 1 479 ? 3.740 13.099 -24.311 1.00 87.12 479 HIS A N 1
ATOM 3761 C CA . HIS A 1 479 ? 3.575 14.222 -25.238 1.00 87.12 479 HIS A CA 1
ATOM 3762 C C . HIS A 1 479 ? 2.262 14.978 -25.015 1.00 87.12 479 HIS A C 1
ATOM 3764 O O . HIS A 1 479 ? 2.206 16.180 -25.291 1.00 87.12 479 HIS A O 1
ATOM 3770 N N . ASP A 1 480 ? 1.272 14.327 -24.410 1.00 87.31 480 ASP A N 1
ATOM 3771 C CA . ASP A 1 480 ? -0.046 14.887 -24.130 1.00 87.31 480 ASP A CA 1
ATOM 3772 C C . ASP A 1 480 ? -0.174 15.289 -22.657 1.00 87.31 480 ASP A C 1
ATOM 3774 O O . ASP A 1 480 ? 0.515 14.750 -21.790 1.00 87.31 480 ASP A O 1
ATOM 3778 N N . HIS A 1 481 ? -1.034 16.269 -22.376 1.00 90.19 481 HIS A N 1
ATOM 3779 C CA . HIS A 1 481 ? -1.410 16.605 -21.003 1.00 90.19 481 HIS A CA 1
ATOM 3780 C C . HIS A 1 481 ? -2.454 15.614 -20.500 1.00 90.19 481 HIS A C 1
ATOM 3782 O O . HIS A 1 481 ? -3.380 15.281 -21.237 1.00 90.19 481 HIS A O 1
ATOM 3788 N N . HIS A 1 482 ? -2.325 15.223 -19.237 1.00 90.88 482 HIS A N 1
ATOM 3789 C CA . HIS A 1 482 ? -3.299 14.405 -18.521 1.00 90.88 482 HIS A CA 1
ATOM 3790 C C . HIS A 1 482 ? -3.603 15.066 -17.184 1.00 90.88 482 HIS A C 1
ATOM 3792 O O . HIS A 1 482 ? -2.718 15.649 -16.551 1.00 90.88 482 HIS A O 1
ATOM 3798 N N . THR A 1 483 ? -4.853 14.978 -16.752 1.00 93.75 483 THR A N 1
ATOM 3799 C CA . THR A 1 483 ? -5.221 15.339 -15.381 1.00 93.75 483 THR A CA 1
ATOM 3800 C C . THR A 1 483 ? -4.611 14.342 -14.395 1.00 93.75 483 THR A C 1
ATOM 3802 O O . THR A 1 483 ? -4.291 13.204 -14.751 1.00 93.75 483 THR A O 1
ATOM 3805 N N . MET A 1 484 ? -4.425 14.748 -13.140 1.00 95.38 484 MET A N 1
ATOM 3806 C CA . MET A 1 484 ? -3.891 13.836 -12.130 1.00 95.38 484 MET A CA 1
ATOM 3807 C C . MET A 1 484 ? -4.897 12.734 -11.787 1.00 95.38 484 MET A C 1
ATOM 3809 O O . MET A 1 484 ? -4.488 11.603 -11.554 1.00 95.38 484 MET A O 1
ATOM 3813 N N . SER A 1 485 ? -6.201 13.010 -11.826 1.00 93.00 485 SER A N 1
ATOM 3814 C CA . SER A 1 485 ? -7.236 11.989 -11.655 1.00 93.00 485 SER A CA 1
ATOM 3815 C C . SER A 1 485 ? -7.216 10.926 -12.765 1.00 93.00 485 SER A C 1
ATOM 3817 O O . SER A 1 485 ? -7.339 9.733 -12.467 1.00 93.00 485 SER A O 1
ATOM 3819 N N . GLU A 1 486 ? -6.971 11.313 -14.024 1.00 89.25 486 GLU A N 1
ATOM 3820 C CA . GLU A 1 486 ? -6.716 10.369 -15.122 1.00 89.25 486 GLU A CA 1
ATOM 3821 C C . GLU A 1 486 ? -5.449 9.548 -14.868 1.00 89.25 486 GLU A C 1
ATOM 3823 O O . GLU A 1 486 ? -5.481 8.322 -14.997 1.00 89.25 486 GLU A O 1
ATOM 3828 N N . LEU A 1 487 ? -4.347 10.198 -14.471 1.00 90.62 487 LEU A N 1
ATOM 3829 C CA . LEU A 1 487 ? -3.093 9.516 -14.147 1.00 90.62 487 LEU A CA 1
ATOM 3830 C C . LEU A 1 487 ? -3.295 8.495 -13.021 1.00 90.62 487 LEU A C 1
ATOM 3832 O O . LEU A 1 487 ? -3.072 7.312 -13.260 1.00 90.62 487 LEU A O 1
ATOM 3836 N N . ASN A 1 488 ? -3.827 8.893 -11.864 1.00 88.75 488 ASN A N 1
ATOM 3837 C CA . ASN A 1 488 ? -4.135 8.003 -10.737 1.00 88.75 488 ASN A CA 1
ATOM 3838 C C . ASN A 1 488 ? -4.976 6.792 -11.167 1.00 88.75 488 ASN A C 1
ATOM 3840 O O . ASN A 1 488 ? -4.725 5.656 -10.758 1.00 88.75 488 ASN A O 1
ATOM 3844 N N . ARG A 1 489 ? -5.967 7.008 -12.042 1.00 82.56 489 ARG A N 1
ATOM 3845 C CA . ARG A 1 489 ? -6.797 5.927 -12.584 1.00 82.56 489 ARG A CA 1
ATOM 3846 C C . ARG A 1 489 ? -5.997 4.959 -13.450 1.00 82.56 489 ARG A C 1
ATOM 3848 O O . ARG A 1 489 ? -6.268 3.755 -13.405 1.00 82.56 489 ARG A O 1
ATOM 3855 N N . TYR A 1 490 ? -5.042 5.455 -14.232 1.00 79.94 490 TYR A N 1
ATOM 3856 C CA . TYR A 1 490 ? -4.184 4.614 -15.056 1.00 79.94 490 TYR A CA 1
ATOM 3857 C C . TYR A 1 490 ? -3.285 3.714 -14.215 1.00 79.94 490 TYR A C 1
ATOM 3859 O O . TYR A 1 490 ? -3.140 2.550 -14.573 1.00 79.94 490 TYR A O 1
ATOM 3867 N N . TRP A 1 491 ? -2.764 4.174 -13.077 1.00 83.00 491 TRP A N 1
ATOM 3868 C CA . TRP A 1 491 ? -1.956 3.326 -12.192 1.00 83.00 491 TRP A CA 1
ATOM 3869 C C . TRP A 1 491 ? -2.729 2.118 -11.638 1.00 83.00 491 TRP A C 1
ATOM 3871 O O . TRP A 1 491 ? -2.105 1.139 -11.225 1.00 83.00 491 TRP A O 1
ATOM 3881 N N . ILE A 1 492 ? -4.069 2.131 -11.675 1.00 79.00 492 ILE A N 1
ATOM 3882 C CA . ILE A 1 492 ? -4.889 1.033 -11.164 1.00 79.00 492 ILE A CA 1
ATOM 3883 C C . ILE A 1 492 ? -4.743 -0.240 -12.010 1.00 79.00 492 ILE A C 1
ATOM 3885 O O . ILE A 1 492 ? -5.114 -0.329 -13.181 1.00 79.00 492 ILE A O 1
ATOM 3889 N N . TYR A 1 493 ? -4.272 -1.279 -11.340 1.00 75.31 493 TYR A N 1
ATOM 3890 C CA . TYR A 1 493 ? -4.297 -2.667 -11.734 1.00 75.31 493 TYR A CA 1
ATOM 3891 C C . TYR A 1 493 ? -5.638 -3.313 -11.363 1.00 75.31 493 TYR A C 1
ATOM 3893 O O . TYR A 1 493 ? -6.014 -3.420 -10.195 1.00 75.31 493 TYR A O 1
ATOM 3901 N N . GLU A 1 494 ? -6.358 -3.747 -12.392 1.00 69.00 494 GLU A N 1
ATOM 3902 C CA . GLU A 1 494 ? -7.741 -4.222 -12.297 1.00 69.00 494 GLU A CA 1
ATOM 3903 C C . GLU A 1 494 ? -7.896 -5.712 -12.016 1.00 69.00 494 GLU A C 1
ATOM 3905 O O . GLU A 1 494 ? -9.013 -6.173 -11.805 1.00 69.00 494 GLU A O 1
ATOM 3910 N N . ASP A 1 495 ? -6.820 -6.498 -12.012 1.00 67.81 495 ASP A N 1
ATOM 3911 C CA . ASP A 1 495 ? -7.007 -7.896 -11.650 1.00 67.81 495 ASP A CA 1
ATOM 3912 C C . ASP A 1 495 ? -7.207 -8.059 -10.140 1.00 67.81 495 ASP A C 1
ATOM 3914 O O . ASP A 1 495 ? -6.530 -7.407 -9.338 1.00 67.81 495 ASP A O 1
ATOM 3918 N N . PRO A 1 496 ? -8.037 -9.034 -9.737 1.00 65.56 496 PRO A N 1
ATOM 3919 C CA . PRO A 1 496 ? -8.253 -9.374 -8.336 1.00 65.56 496 PRO A CA 1
ATOM 3920 C C . PRO A 1 496 ? -6.987 -9.812 -7.609 1.00 65.56 496 PRO A C 1
ATOM 3922 O O . PRO A 1 496 ? -6.870 -9.596 -6.403 1.00 65.56 496 PRO A O 1
ATOM 3925 N N . ARG A 1 497 ? -6.067 -10.477 -8.318 1.00 74.44 497 ARG A N 1
ATOM 3926 C CA . ARG A 1 497 ? -4.785 -10.978 -7.808 1.00 74.44 497 ARG A CA 1
ATOM 3927 C C . ARG A 1 497 ? -3.793 -11.111 -8.958 1.00 74.44 497 ARG A C 1
ATOM 3929 O O . ARG A 1 497 ? -4.185 -11.459 -10.068 1.00 74.44 497 ARG A O 1
ATOM 3936 N N . GLU A 1 498 ? -2.508 -10.960 -8.656 1.00 75.88 498 GLU A N 1
ATOM 3937 C CA . GLU A 1 498 ? -1.411 -11.155 -9.607 1.00 75.88 498 GLU A CA 1
ATOM 3938 C C . GLU A 1 498 ? -1.373 -12.601 -10.112 1.00 75.88 498 GLU A C 1
ATOM 3940 O O . GLU A 1 498 ? -1.262 -12.856 -11.311 1.00 75.88 498 GLU A O 1
ATOM 3945 N N . PHE A 1 499 ? -1.525 -13.558 -9.192 1.00 76.44 499 PHE A N 1
ATOM 3946 C CA . PHE A 1 499 ? -1.722 -14.962 -9.519 1.00 76.44 499 PHE A CA 1
ATOM 3947 C C . PHE A 1 499 ? -2.725 -15.623 -8.576 1.00 76.44 499 PHE A C 1
ATOM 3949 O O . PHE A 1 499 ? -2.790 -15.341 -7.378 1.00 76.44 499 PHE A O 1
ATOM 3956 N N . VAL A 1 500 ? -3.466 -16.582 -9.126 1.00 77.25 500 VAL A N 1
ATOM 3957 C CA . VAL A 1 500 ? -4.442 -17.417 -8.414 1.00 77.25 500 VAL A CA 1
ATOM 3958 C C . VAL A 1 500 ? -3.715 -18.583 -7.728 1.00 77.25 500 VAL A C 1
ATOM 3960 O O . VAL A 1 500 ? -3.939 -19.755 -8.021 1.00 77.25 500 VAL A O 1
ATOM 3963 N N . MET A 1 501 ? -2.741 -18.245 -6.884 1.00 84.12 501 MET A N 1
ATOM 3964 C CA . MET A 1 501 ? -1.831 -19.180 -6.226 1.00 84.12 501 MET A CA 1
ATOM 3965 C C . MET A 1 501 ? -1.465 -18.677 -4.823 1.00 84.12 501 MET A C 1
ATOM 3967 O O . MET A 1 501 ? -1.531 -17.468 -4.558 1.00 84.12 501 MET A O 1
ATOM 3971 N N . PRO A 1 502 ? -1.024 -19.566 -3.921 1.00 89.44 502 PRO A N 1
ATOM 3972 C CA . PRO A 1 502 ? -0.338 -19.136 -2.713 1.00 89.44 502 PRO A CA 1
ATOM 3973 C C . PRO A 1 502 ? 1.012 -18.486 -3.048 1.00 89.44 502 PRO A C 1
ATOM 3975 O O . PRO A 1 502 ? 1.602 -18.743 -4.100 1.00 89.44 502 PRO A O 1
ATOM 3978 N N . PHE A 1 503 ? 1.506 -17.662 -2.128 1.00 91.88 503 PHE A N 1
ATOM 3979 C CA . PHE A 1 503 ? 2.733 -16.884 -2.286 1.00 91.88 503 PHE A CA 1
ATOM 3980 C C . PHE A 1 503 ? 3.627 -16.933 -1.044 1.00 91.88 503 PHE A C 1
ATOM 3982 O O . PHE A 1 503 ? 3.157 -17.149 0.074 1.00 91.88 503 PHE A O 1
ATOM 3989 N N . ASP A 1 504 ? 4.920 -16.707 -1.258 1.00 92.56 504 ASP A N 1
ATOM 3990 C CA . ASP A 1 504 ? 5.891 -16.267 -0.259 1.00 92.56 504 ASP A CA 1
ATOM 3991 C C . ASP A 1 504 ? 6.302 -14.824 -0.613 1.00 92.56 504 ASP A C 1
ATOM 3993 O O . ASP A 1 504 ? 6.778 -14.562 -1.719 1.00 92.56 504 ASP A O 1
ATOM 3997 N N . LYS A 1 505 ? 6.030 -13.874 0.287 1.00 91.94 505 LYS A N 1
ATOM 3998 C CA . LYS A 1 505 ? 6.146 -12.427 0.037 1.00 91.94 505 LYS A CA 1
ATOM 3999 C C . LYS A 1 505 ? 7.395 -11.863 0.698 1.00 91.94 505 LYS A C 1
ATOM 4001 O O . LYS A 1 505 ? 7.655 -12.165 1.863 1.00 91.94 505 LYS A O 1
ATOM 4006 N N . ARG A 1 506 ? 8.112 -10.984 -0.004 1.00 94.06 506 ARG A N 1
ATOM 4007 C CA . ARG A 1 506 ? 9.166 -10.127 0.556 1.00 94.06 506 ARG A CA 1
ATOM 4008 C C . ARG A 1 506 ? 8.939 -8.693 0.132 1.00 94.06 506 ARG A C 1
ATOM 4010 O O . ARG A 1 506 ? 8.949 -8.401 -1.054 1.00 94.06 506 ARG A O 1
ATOM 4017 N N . SER A 1 507 ? 8.731 -7.810 1.103 1.00 93.75 507 SER A N 1
ATOM 4018 C CA . SER A 1 507 ? 8.517 -6.390 0.844 1.00 93.75 507 SER A CA 1
ATOM 4019 C C . SER A 1 507 ? 9.347 -5.540 1.793 1.00 93.75 507 SER A C 1
ATOM 4021 O O . SER A 1 507 ? 9.101 -5.535 2.999 1.00 93.75 507 SER A O 1
ATOM 4023 N N . TYR A 1 508 ? 10.287 -4.780 1.249 1.00 94.81 508 TYR A N 1
ATOM 4024 C CA . TYR A 1 508 ? 11.261 -4.033 2.034 1.00 94.81 508 TYR A CA 1
ATOM 4025 C C . TYR A 1 508 ? 11.337 -2.576 1.597 1.00 94.81 508 TYR A C 1
ATOM 4027 O O . TYR A 1 508 ? 11.114 -2.244 0.433 1.00 94.81 508 TYR A O 1
ATOM 4035 N N . ILE A 1 509 ? 11.678 -1.716 2.551 1.00 93.62 509 ILE A N 1
ATOM 4036 C CA . ILE A 1 509 ? 12.049 -0.326 2.302 1.00 93.62 509 ILE A CA 1
ATOM 4037 C C . ILE A 1 509 ? 13.562 -0.222 2.458 1.00 93.62 509 ILE A C 1
ATOM 4039 O O . ILE A 1 509 ? 14.113 -0.677 3.456 1.00 93.62 509 ILE A O 1
ATOM 4043 N N . SER A 1 510 ? 14.216 0.378 1.472 1.00 94.75 510 SER A N 1
ATOM 4044 C CA . SER A 1 510 ? 15.623 0.746 1.534 1.00 94.75 510 SER A CA 1
ATOM 4045 C C . SER A 1 510 ? 15.807 2.088 2.237 1.00 94.75 510 SER A C 1
ATOM 4047 O O . SER A 1 510 ? 14.973 2.988 2.123 1.00 94.75 510 SER A O 1
ATOM 4049 N N . ASP A 1 511 ? 16.941 2.208 2.918 1.00 92.75 511 ASP A N 1
ATOM 4050 C CA . ASP A 1 511 ? 17.515 3.431 3.478 1.00 92.75 511 ASP A CA 1
ATOM 4051 C C . ASP A 1 511 ? 18.853 3.821 2.822 1.00 92.75 511 ASP A C 1
ATOM 4053 O O . ASP A 1 511 ? 19.495 4.792 3.224 1.00 92.75 511 ASP A O 1
ATOM 4057 N N . ARG A 1 512 ? 19.286 3.083 1.789 1.00 94.00 512 ARG A N 1
ATOM 4058 C CA . ARG A 1 512 ? 20.524 3.358 1.054 1.00 94.00 512 ARG A CA 1
ATOM 4059 C C . ARG A 1 512 ? 20.329 4.422 -0.023 1.00 94.00 512 ARG A C 1
ATOM 4061 O O . ARG A 1 512 ? 19.289 4.475 -0.681 1.00 94.00 512 ARG A O 1
ATOM 4068 N N . THR A 1 513 ? 21.376 5.217 -0.231 1.00 93.94 513 THR A N 1
ATOM 4069 C CA . THR A 1 513 ? 21.483 6.282 -1.250 1.00 93.94 513 THR A CA 1
ATOM 4070 C C . THR A 1 513 ? 22.623 6.009 -2.241 1.00 93.94 513 THR A C 1
ATOM 4072 O O . THR A 1 513 ? 23.271 6.932 -2.730 1.00 93.94 513 THR A O 1
ATOM 4075 N N . ASN A 1 514 ? 22.961 4.735 -2.444 1.00 96.06 514 ASN A N 1
ATOM 4076 C CA . ASN A 1 514 ? 23.997 4.289 -3.377 1.00 96.06 514 ASN A CA 1
ATOM 4077 C C . ASN A 1 514 ? 23.617 2.989 -4.114 1.00 96.06 514 ASN A C 1
ATOM 4079 O O . ASN A 1 514 ? 24.499 2.242 -4.547 1.00 96.06 514 ASN A O 1
ATOM 4083 N N . LEU A 1 515 ? 22.318 2.699 -4.244 1.00 97.25 515 LEU A N 1
ATOM 4084 C CA . LEU A 1 515 ? 21.802 1.494 -4.906 1.00 97.25 515 LEU A CA 1
ATOM 4085 C C . LEU A 1 515 ? 22.294 1.354 -6.358 1.00 97.25 515 LEU A C 1
ATOM 4087 O O . LEU A 1 515 ? 22.524 0.243 -6.834 1.00 97.25 515 LEU A O 1
ATOM 4091 N N . SER A 1 516 ? 22.501 2.480 -7.042 1.00 97.06 516 SER A N 1
ATOM 4092 C CA . SER A 1 516 ? 22.981 2.579 -8.425 1.00 97.06 516 SER A CA 1
ATOM 4093 C C . SER A 1 516 ? 24.447 2.171 -8.603 1.00 97.06 516 SER A C 1
ATOM 4095 O O . SER A 1 516 ? 24.875 1.904 -9.726 1.00 97.06 516 SER A O 1
ATOM 4097 N N . THR A 1 517 ? 25.233 2.117 -7.520 1.00 97.75 517 THR A N 1
ATOM 4098 C CA . THR A 1 517 ? 26.690 1.881 -7.573 1.00 97.75 517 THR A CA 1
ATOM 4099 C C . THR A 1 517 ? 27.171 0.740 -6.679 1.00 97.75 517 THR A C 1
ATOM 4101 O O . THR A 1 517 ? 28.255 0.205 -6.907 1.00 97.75 517 THR A O 1
ATOM 4104 N N . ASN A 1 518 ? 26.378 0.314 -5.694 1.00 97.31 518 ASN A N 1
ATOM 4105 C CA . ASN A 1 518 ? 26.778 -0.693 -4.707 1.00 97.31 518 ASN A CA 1
ATOM 4106 C C . ASN A 1 518 ? 26.595 -2.157 -5.168 1.00 97.31 518 ASN A C 1
ATOM 4108 O O . ASN A 1 518 ? 26.886 -3.085 -4.415 1.00 97.31 518 ASN A O 1
ATOM 4112 N N . GLY A 1 519 ? 26.113 -2.371 -6.397 1.00 97.75 519 GLY A N 1
ATOM 4113 C CA . GLY A 1 519 ? 25.896 -3.695 -6.987 1.00 97.75 519 GLY A CA 1
ATOM 4114 C C . GLY A 1 519 ? 24.481 -4.262 -6.827 1.00 97.75 519 GLY A C 1
ATOM 4115 O O . GLY A 1 519 ? 24.200 -5.311 -7.413 1.00 97.75 519 GLY A O 1
ATOM 4116 N N . TRP A 1 520 ? 23.577 -3.578 -6.116 1.00 98.06 520 TRP A N 1
ATOM 4117 C CA . TRP A 1 520 ? 22.195 -4.029 -5.924 1.00 98.06 520 TRP A CA 1
ATOM 4118 C C . TRP A 1 520 ? 21.440 -4.230 -7.240 1.00 98.06 520 TRP A C 1
ATOM 4120 O O . TRP A 1 520 ? 20.832 -5.279 -7.431 1.00 98.06 520 TRP A O 1
ATOM 4130 N N . VAL A 1 521 ? 21.529 -3.281 -8.177 1.00 98.38 521 VAL A N 1
ATOM 4131 C CA . VAL A 1 521 ? 20.833 -3.359 -9.476 1.00 98.38 521 VAL A CA 1
ATOM 4132 C C . VAL A 1 521 ? 21.193 -4.647 -10.225 1.00 98.38 521 VAL A C 1
ATOM 4134 O O . VAL A 1 521 ? 20.320 -5.392 -10.676 1.00 98.38 521 VAL A O 1
ATOM 4137 N N . LYS A 1 522 ? 22.492 -4.962 -10.288 1.00 98.25 522 LYS A N 1
ATOM 4138 C CA . LYS A 1 522 ? 23.001 -6.178 -10.929 1.00 98.25 522 LYS A CA 1
ATOM 4139 C C . LYS A 1 522 ? 22.550 -7.437 -10.193 1.00 98.25 522 LYS A C 1
ATOM 4141 O O . LYS A 1 522 ? 22.197 -8.431 -10.829 1.00 98.25 522 LYS A O 1
ATOM 4146 N N . TRP A 1 523 ? 22.563 -7.416 -8.859 1.00 98.12 523 TRP A N 1
ATOM 4147 C CA . TRP A 1 523 ? 22.033 -8.516 -8.058 1.00 98.12 523 TRP A CA 1
ATOM 4148 C C . TRP A 1 523 ? 20.543 -8.745 -8.345 1.00 98.12 523 TRP A C 1
ATOM 4150 O O . TRP A 1 523 ? 20.164 -9.873 -8.658 1.00 98.12 523 TRP A O 1
ATOM 4160 N N . ALA A 1 524 ? 19.724 -7.689 -8.335 1.00 97.62 524 ALA A N 1
ATOM 4161 C CA . ALA A 1 524 ? 18.287 -7.768 -8.574 1.00 97.62 524 ALA A CA 1
ATOM 4162 C C . ALA A 1 524 ? 17.990 -8.338 -9.966 1.00 97.62 524 ALA A C 1
ATOM 4164 O O . ALA A 1 524 ? 17.186 -9.258 -10.092 1.00 97.62 524 ALA A O 1
ATOM 4165 N N . ALA A 1 525 ? 18.700 -7.872 -11.000 1.00 97.75 525 ALA A N 1
ATOM 4166 C CA . ALA A 1 525 ? 18.569 -8.398 -12.356 1.00 97.75 525 ALA A CA 1
ATOM 4167 C C . ALA A 1 525 ? 18.926 -9.891 -12.450 1.00 97.75 525 ALA A C 1
ATOM 4169 O O . ALA A 1 525 ? 18.211 -10.653 -13.098 1.00 97.75 525 ALA A O 1
ATOM 4170 N N . ASN A 1 526 ? 20.002 -10.333 -11.787 1.00 97.81 526 ASN A N 1
ATOM 4171 C CA . ASN A 1 526 ? 20.374 -11.752 -11.728 1.00 97.81 526 ASN A CA 1
ATOM 4172 C C . ASN A 1 526 ? 19.339 -12.597 -10.977 1.00 97.81 526 ASN A C 1
ATOM 4174 O O . ASN A 1 526 ? 18.991 -13.681 -11.439 1.00 97.81 526 ASN A O 1
ATOM 4178 N N . HIS A 1 527 ? 18.863 -12.115 -9.828 1.00 96.12 527 HIS A N 1
ATOM 4179 C CA . HIS A 1 527 ? 17.887 -12.824 -9.008 1.00 96.12 527 HIS A CA 1
ATOM 4180 C C . HIS A 1 527 ? 16.569 -12.998 -9.769 1.00 96.12 527 HIS A C 1
ATOM 4182 O O . HIS A 1 527 ? 16.098 -14.120 -9.942 1.00 96.12 527 HIS A O 1
ATOM 4188 N N . VAL A 1 528 ? 16.034 -11.907 -10.317 1.00 95.50 528 VAL A N 1
ATOM 4189 C CA . VAL A 1 528 ? 14.819 -11.910 -11.135 1.00 95.50 528 VAL A CA 1
ATOM 4190 C C . VAL A 1 528 ? 14.943 -12.871 -12.316 1.00 95.50 528 VAL A C 1
ATOM 4192 O O . VAL A 1 528 ? 14.065 -13.706 -12.523 1.00 95.50 528 VAL A O 1
ATOM 4195 N N . ASP A 1 529 ? 16.043 -12.793 -13.066 1.00 95.25 529 ASP A N 1
ATOM 4196 C CA . ASP A 1 529 ? 16.312 -13.679 -14.199 1.00 95.25 529 ASP A CA 1
ATOM 4197 C C . ASP A 1 529 ? 16.346 -15.156 -13.774 1.00 95.25 529 ASP A C 1
ATOM 4199 O O . ASP A 1 529 ? 15.762 -16.003 -14.447 1.00 95.25 529 ASP A O 1
ATOM 4203 N N . SER A 1 530 ? 16.939 -15.456 -12.612 1.00 93.62 530 SER A N 1
ATOM 4204 C CA . SER A 1 530 ? 17.000 -16.818 -12.069 1.00 93.62 530 SER A CA 1
ATOM 4205 C C . SER A 1 530 ? 15.639 -17.400 -11.678 1.00 93.62 530 SER A C 1
ATOM 4207 O O . SER A 1 530 ? 15.487 -18.618 -11.710 1.00 93.62 530 SER A O 1
ATOM 4209 N N . VAL A 1 531 ? 14.656 -16.560 -11.329 1.00 92.00 531 VAL A N 1
ATOM 4210 C CA . VAL A 1 531 ? 13.282 -17.004 -11.037 1.00 92.00 531 VAL A CA 1
ATOM 4211 C C . VAL A 1 531 ? 12.473 -17.101 -12.327 1.00 92.00 531 VAL A C 1
ATOM 4213 O O . VAL A 1 531 ? 11.843 -18.121 -12.585 1.00 92.00 531 VAL A O 1
ATOM 4216 N N . VAL A 1 532 ? 12.514 -16.060 -13.166 1.00 89.75 532 VAL A N 1
ATOM 4217 C CA . VAL A 1 532 ? 11.746 -15.981 -14.419 1.00 89.75 532 VAL A CA 1
ATOM 4218 C C . VAL A 1 532 ? 12.130 -17.091 -15.396 1.00 89.75 532 VAL A C 1
ATOM 4220 O O . VAL A 1 532 ? 11.250 -17.735 -15.962 1.00 89.75 532 VAL A O 1
ATOM 4223 N N . ASN A 1 533 ? 13.431 -17.318 -15.584 1.00 89.12 533 ASN A N 1
ATOM 4224 C CA . ASN A 1 533 ? 13.974 -18.374 -16.442 1.00 89.12 533 ASN A CA 1
ATOM 4225 C C . ASN A 1 533 ? 14.327 -19.645 -15.649 1.00 89.12 533 ASN A C 1
ATOM 4227 O O . ASN A 1 533 ? 15.016 -20.532 -16.154 1.00 89.12 533 ASN A O 1
ATOM 4231 N N . GLY A 1 534 ? 13.881 -19.704 -14.395 1.00 86.75 534 GLY A N 1
ATOM 4232 C CA . GLY A 1 534 ? 14.103 -20.803 -13.476 1.00 86.75 534 GLY A CA 1
ATOM 4233 C C . GLY A 1 534 ? 12.999 -21.862 -13.522 1.00 86.75 534 GLY A C 1
ATOM 4234 O O . GLY A 1 534 ? 12.439 -22.153 -14.581 1.00 86.75 534 GLY A O 1
ATOM 4235 N N . PRO A 1 535 ? 12.692 -22.482 -12.371 1.00 84.38 535 PRO A N 1
ATOM 4236 C CA . PRO A 1 535 ? 11.672 -23.520 -12.268 1.00 84.38 535 PRO A CA 1
ATOM 4237 C C . PRO A 1 535 ? 10.276 -23.006 -12.634 1.00 84.38 535 PRO A C 1
ATOM 4239 O O . PRO A 1 535 ? 9.827 -21.973 -12.138 1.00 84.38 535 PRO A O 1
ATOM 4242 N N . ALA A 1 536 ? 9.554 -23.761 -13.463 1.00 81.06 536 ALA A N 1
ATOM 4243 C CA . ALA A 1 536 ? 8.235 -23.365 -13.953 1.00 81.06 536 ALA A CA 1
ATOM 4244 C C . ALA A 1 536 ? 7.173 -23.294 -12.840 1.00 81.06 536 ALA A C 1
ATOM 4246 O O . ALA A 1 536 ? 6.167 -22.603 -13.008 1.00 81.06 536 ALA A O 1
ATOM 4247 N N . GLU A 1 537 ? 7.403 -23.987 -11.726 1.00 84.38 537 GLU A N 1
ATOM 4248 C CA . GLU A 1 537 ? 6.510 -24.113 -10.576 1.00 84.38 537 GLU A CA 1
ATOM 4249 C C . GLU A 1 537 ? 6.450 -22.855 -9.703 1.00 84.38 537 GLU A C 1
ATOM 4251 O O . GLU A 1 537 ? 5.558 -22.754 -8.858 1.00 84.38 537 GLU A O 1
ATOM 4256 N N . VAL A 1 538 ? 7.384 -21.913 -9.886 1.00 88.12 538 VAL A N 1
ATOM 4257 C CA . VAL A 1 538 ? 7.417 -20.633 -9.172 1.00 88.12 538 VAL A CA 1
ATOM 4258 C C . VAL A 1 538 ? 7.173 -19.496 -10.154 1.00 88.12 538 VAL A C 1
ATOM 4260 O O . VAL A 1 538 ? 7.818 -19.398 -11.197 1.00 88.12 538 VAL A O 1
ATOM 4263 N N . LYS A 1 539 ? 6.229 -18.618 -9.823 1.00 88.44 539 LYS A N 1
ATOM 4264 C CA . LYS A 1 539 ? 5.986 -17.370 -10.547 1.00 88.44 539 LYS A CA 1
ATOM 4265 C C . LYS A 1 539 ? 6.418 -16.186 -9.699 1.00 88.44 539 LYS A C 1
ATOM 4267 O O . LYS A 1 539 ? 6.297 -16.219 -8.482 1.00 88.44 539 LYS A O 1
ATOM 4272 N N . LEU A 1 540 ? 6.898 -15.139 -10.351 1.00 91.31 540 LEU A N 1
ATOM 4273 C CA . LEU A 1 540 ? 7.340 -13.910 -9.712 1.00 91.31 540 LEU A CA 1
ATOM 4274 C C . LEU A 1 540 ? 6.368 -12.788 -10.067 1.00 91.31 540 LEU A C 1
ATOM 4276 O O . LEU A 1 540 ? 6.091 -12.576 -11.249 1.00 91.31 540 LEU A O 1
ATOM 4280 N N . SER A 1 541 ? 5.899 -12.066 -9.055 1.00 91.25 541 SER A N 1
ATOM 4281 C CA . SER A 1 541 ? 5.436 -10.685 -9.201 1.00 91.25 541 SER A CA 1
ATOM 4282 C C . SER A 1 541 ? 6.415 -9.785 -8.463 1.00 91.25 541 SER A C 1
ATOM 4284 O O . SER A 1 541 ? 6.803 -10.087 -7.335 1.00 91.25 541 SER A O 1
ATOM 4286 N N . MET A 1 542 ? 6.854 -8.704 -9.092 1.00 93.88 542 MET A N 1
ATOM 4287 C CA . MET A 1 542 ? 7.791 -7.770 -8.487 1.00 93.88 542 MET A CA 1
ATOM 4288 C C . MET A 1 542 ? 7.385 -6.337 -8.786 1.00 93.88 542 MET A C 1
ATOM 4290 O O . MET A 1 542 ? 6.926 -6.039 -9.887 1.00 93.88 542 MET A O 1
ATOM 4294 N N . GLN A 1 543 ? 7.608 -5.456 -7.818 1.00 94.00 543 GLN A N 1
ATOM 4295 C CA . GLN A 1 543 ? 7.505 -4.013 -7.980 1.00 94.00 543 GLN A CA 1
ATOM 4296 C C . GLN A 1 543 ? 8.716 -3.334 -7.340 1.00 94.00 543 GLN A C 1
ATOM 4298 O O . GLN A 1 543 ? 9.151 -3.744 -6.265 1.00 94.00 543 GLN A O 1
ATOM 4303 N N . ILE A 1 544 ? 9.253 -2.309 -7.999 1.00 96.00 544 ILE A N 1
ATOM 4304 C CA . ILE A 1 544 ? 10.310 -1.430 -7.489 1.00 96.00 544 ILE A CA 1
ATOM 4305 C C . ILE A 1 544 ? 9.855 0.008 -7.717 1.00 96.00 544 ILE A C 1
ATOM 4307 O O . ILE A 1 544 ? 9.528 0.376 -8.847 1.00 96.00 544 ILE A O 1
ATOM 4311 N N . GLN A 1 545 ? 9.863 0.815 -6.660 1.00 94.56 545 GLN A N 1
ATOM 4312 C CA . GLN A 1 545 ? 9.481 2.223 -6.732 1.00 94.56 545 GLN A CA 1
ATOM 4313 C C . GLN A 1 545 ? 10.464 3.103 -5.945 1.00 94.56 545 GLN A C 1
ATOM 4315 O O . GLN A 1 545 ? 10.593 2.930 -4.725 1.00 94.56 545 GLN A O 1
ATOM 4320 N N . PRO A 1 546 ? 11.141 4.068 -6.592 1.00 93.62 546 PRO A N 1
ATOM 4321 C CA . PRO A 1 546 ? 11.901 5.109 -5.909 1.00 93.62 546 PRO A CA 1
ATOM 4322 C C . PRO A 1 546 ? 10.937 6.167 -5.352 1.00 93.62 546 PRO A C 1
ATOM 4324 O O . PRO A 1 546 ? 10.755 7.237 -5.921 1.00 93.62 546 PRO A O 1
ATOM 4327 N N . PHE A 1 547 ? 10.263 5.844 -4.250 1.00 87.25 547 PHE A N 1
ATOM 4328 C CA . PHE A 1 547 ? 9.201 6.693 -3.701 1.00 87.25 547 PHE A CA 1
ATOM 4329 C C . PHE A 1 547 ? 9.716 7.699 -2.645 1.00 87.25 547 PHE A C 1
ATOM 4331 O O . PHE A 1 547 ? 9.060 8.696 -2.345 1.00 87.25 547 PHE A O 1
ATOM 4338 N N . GLY A 1 548 ? 10.883 7.438 -2.047 1.00 85.25 548 GLY A N 1
ATOM 4339 C CA . GLY A 1 548 ? 11.503 8.242 -0.992 1.00 85.25 548 GLY A CA 1
ATOM 4340 C C . GLY A 1 548 ? 12.480 9.288 -1.532 1.00 85.25 548 GLY A C 1
ATOM 4341 O O . GLY A 1 548 ? 12.344 9.732 -2.663 1.00 85.25 548 GLY A O 1
ATOM 4342 N N . GLY A 1 549 ? 13.469 9.710 -0.739 1.00 87.19 549 GLY A N 1
ATOM 4343 C CA . GLY A 1 549 ? 14.485 10.698 -1.146 1.00 87.19 549 GLY A CA 1
ATOM 4344 C C . GLY A 1 549 ? 14.201 12.140 -0.695 1.00 87.19 549 GLY A C 1
ATOM 4345 O O . GLY A 1 549 ? 13.127 12.465 -0.201 1.00 87.19 549 GLY A O 1
ATOM 4346 N N . LYS A 1 550 ? 15.200 13.029 -0.816 1.00 88.25 550 LYS A N 1
ATOM 4347 C CA . LYS A 1 550 ? 15.210 14.370 -0.180 1.00 88.25 550 LYS A CA 1
ATOM 4348 C C . LYS A 1 550 ? 13.997 15.247 -0.506 1.00 88.25 550 LYS A C 1
ATOM 4350 O O . LYS A 1 550 ? 13.483 15.904 0.392 1.00 88.25 550 LYS A O 1
ATOM 4355 N N . PHE A 1 551 ? 13.574 15.253 -1.764 1.00 91.88 551 PHE A N 1
ATOM 4356 C CA . PHE A 1 551 ? 12.461 16.076 -2.243 1.00 91.88 551 PHE A CA 1
ATOM 4357 C C . PHE A 1 551 ? 11.137 15.319 -2.343 1.00 91.88 551 PHE A C 1
ATOM 4359 O O . PHE A 1 551 ? 10.147 15.913 -2.750 1.00 91.88 551 PHE A O 1
ATOM 4366 N N . SER A 1 552 ? 11.106 14.034 -1.968 1.00 93.25 552 SER A N 1
ATOM 4367 C CA . SER A 1 552 ? 9.858 13.273 -1.949 1.00 93.25 552 SER A CA 1
ATOM 4368 C C . SER A 1 552 ? 8.909 13.851 -0.914 1.00 93.25 552 SER A C 1
ATOM 4370 O O . SER A 1 552 ? 9.294 14.127 0.231 1.00 93.25 552 SER A O 1
ATOM 4372 N N . LYS A 1 553 ? 7.640 13.954 -1.293 1.00 93.06 553 LYS A N 1
ATOM 4373 C CA . LYS A 1 553 ? 6.577 14.368 -0.398 1.00 93.06 553 LYS A CA 1
ATOM 4374 C C . LYS A 1 553 ? 6.433 13.408 0.779 1.00 93.06 553 LYS A C 1
ATOM 4376 O O . LYS A 1 553 ? 6.263 13.885 1.899 1.00 93.06 553 LYS A O 1
ATOM 4381 N N . VAL A 1 554 ? 6.668 12.106 0.579 1.00 90.75 554 VAL A N 1
ATOM 4382 C CA . VAL A 1 554 ? 6.737 11.116 1.669 1.00 90.75 554 VAL A CA 1
ATOM 4383 C C . VAL A 1 554 ? 7.733 11.533 2.745 1.00 90.75 554 VAL A C 1
ATOM 4385 O O . VAL A 1 554 ? 7.380 11.540 3.924 1.00 90.75 554 VAL A O 1
ATOM 4388 N N . ARG A 1 555 ? 8.946 11.943 2.355 1.00 89.81 555 ARG A N 1
ATOM 4389 C CA . ARG A 1 555 ? 9.981 12.387 3.297 1.00 89.81 555 ARG A CA 1
ATOM 4390 C C . ARG A 1 555 ? 9.640 13.729 3.929 1.00 89.81 555 ARG A C 1
ATOM 4392 O O . ARG A 1 555 ? 9.730 13.879 5.139 1.00 89.81 555 ARG A O 1
ATOM 4399 N N . THR A 1 556 ? 9.217 14.713 3.140 1.00 90.44 556 THR A N 1
ATOM 4400 C CA . THR A 1 556 ? 8.891 16.044 3.693 1.00 90.44 556 THR A CA 1
ATOM 4401 C C . THR A 1 556 ? 7.671 16.030 4.625 1.00 90.44 556 THR A C 1
ATOM 4403 O O . THR A 1 556 ? 7.541 16.913 5.469 1.00 90.44 556 THR A O 1
ATOM 4406 N N . ASN A 1 557 ? 6.823 15.001 4.529 1.00 89.00 557 ASN A N 1
ATOM 4407 C CA . ASN A 1 557 ? 5.694 14.753 5.423 1.00 89.00 557 ASN A CA 1
ATOM 4408 C C . ASN A 1 557 ? 6.061 13.890 6.655 1.00 89.00 557 ASN A C 1
ATOM 4410 O O . ASN A 1 557 ? 5.172 13.517 7.420 1.00 89.00 557 ASN A O 1
ATOM 4414 N N . GLU A 1 558 ? 7.338 13.553 6.886 1.00 82.81 558 GLU A N 1
ATOM 4415 C CA . GLU A 1 558 ? 7.775 12.682 7.998 1.00 82.81 558 GLU A CA 1
ATOM 4416 C C . GLU A 1 558 ? 7.311 13.172 9.385 1.00 82.81 558 GLU A C 1
ATOM 4418 O O . GLU A 1 558 ? 6.975 12.364 10.248 1.00 82.81 558 GLU A O 1
ATOM 4423 N N . ASN A 1 559 ? 7.249 14.493 9.584 1.00 75.12 559 ASN A N 1
ATOM 4424 C CA . ASN A 1 559 ? 6.975 15.122 10.879 1.00 75.12 559 ASN A CA 1
ATOM 4425 C C . ASN A 1 559 ? 5.499 15.479 11.074 1.00 75.12 559 ASN A C 1
ATOM 4427 O O . ASN A 1 559 ? 5.165 16.194 12.015 1.00 75.12 559 ASN A O 1
ATOM 4431 N N . LEU A 1 560 ? 4.603 14.984 10.214 1.00 73.12 560 LEU A N 1
ATOM 4432 C CA . LEU A 1 560 ? 3.176 15.254 10.376 1.00 73.12 560 LEU A CA 1
ATOM 4433 C C . LEU A 1 560 ? 2.592 14.607 11.636 1.00 73.12 560 LEU A C 1
ATOM 4435 O O . LEU A 1 560 ? 1.534 15.042 12.046 1.00 73.12 560 LEU A O 1
ATOM 4439 N N . GLY A 1 561 ? 3.268 13.634 12.261 1.00 64.12 561 GLY A N 1
ATOM 4440 C CA . GLY A 1 561 ? 2.784 12.901 13.442 1.00 64.12 561 GLY A CA 1
ATOM 4441 C C . GLY A 1 561 ? 2.320 11.474 13.133 1.00 64.12 561 GLY A C 1
ATOM 4442 O O . GLY A 1 561 ? 2.021 10.713 14.051 1.00 64.12 561 GLY A O 1
ATOM 4443 N N . SER A 1 562 ? 2.311 11.082 11.851 1.00 66.12 562 SER A N 1
ATOM 4444 C CA . SER A 1 562 ? 1.935 9.728 11.428 1.00 66.12 562 SER A CA 1
ATOM 4445 C C . SER A 1 562 ? 2.858 8.671 12.032 1.00 66.12 562 SER A C 1
ATOM 4447 O O . SER A 1 562 ? 4.066 8.878 12.165 1.00 66.12 562 SER A O 1
ATOM 4449 N N . SER A 1 563 ? 2.312 7.498 12.351 1.00 58.72 563 SER A N 1
ATOM 4450 C CA . SER A 1 563 ? 3.109 6.388 12.888 1.00 58.72 563 SER A CA 1
ATOM 4451 C C . SER A 1 563 ? 3.933 5.660 11.806 1.00 58.72 563 SER A C 1
ATOM 4453 O O . SER A 1 563 ? 4.719 4.759 12.111 1.00 58.72 563 SER A O 1
ATOM 4455 N N . HIS A 1 564 ? 3.870 6.119 10.549 1.00 70.06 564 HIS A N 1
ATOM 4456 C CA . HIS A 1 564 ? 4.719 5.679 9.438 1.00 70.06 564 HIS A CA 1
ATOM 4457 C C . HIS A 1 564 ? 6.130 6.261 9.548 1.00 70.06 564 HIS A C 1
ATOM 4459 O O . HIS A 1 564 ? 6.493 7.260 8.938 1.00 70.06 564 HIS A O 1
ATOM 4465 N N . SER A 1 565 ? 6.936 5.597 10.362 1.00 60.69 565 SER A N 1
ATOM 4466 C CA . SER A 1 565 ? 8.152 6.159 10.951 1.00 60.69 565 SER A CA 1
ATOM 4467 C C . SER A 1 565 ? 9.423 6.011 10.110 1.00 60.69 565 SER A C 1
ATOM 4469 O O . SER A 1 565 ? 10.494 6.443 10.513 1.00 60.69 565 SER A O 1
ATOM 4471 N N . TRP A 1 566 ? 9.315 5.378 8.947 1.00 70.44 566 TRP A N 1
ATOM 4472 C CA . TRP A 1 566 ? 10.418 5.086 8.022 1.00 70.44 566 TRP A CA 1
ATOM 4473 C C . TRP A 1 566 ? 10.588 6.157 6.939 1.00 70.44 566 TRP A C 1
ATOM 4475 O O . TRP A 1 566 ? 11.519 6.094 6.146 1.00 70.44 566 TRP A O 1
ATOM 4485 N N . ARG A 1 567 ? 9.695 7.148 6.882 1.00 82.31 567 ARG A N 1
ATOM 4486 C CA . ARG A 1 567 ? 9.666 8.156 5.813 1.00 82.31 567 ARG A CA 1
ATOM 4487 C C . ARG A 1 567 ? 10.935 9.006 5.733 1.00 82.31 567 ARG A C 1
ATOM 4489 O O . ARG A 1 567 ? 11.279 9.485 4.658 1.00 82.31 567 ARG A O 1
ATOM 4496 N N . ASN A 1 568 ? 11.628 9.177 6.855 1.00 81.88 568 ASN A N 1
ATOM 4497 C CA . ASN A 1 568 ? 12.734 10.120 6.980 1.00 81.88 568 ASN A CA 1
ATOM 4498 C C . ASN A 1 568 ? 14.005 9.726 6.229 1.00 81.88 568 ASN A C 1
ATOM 4500 O O . ASN A 1 568 ? 14.741 10.584 5.730 1.00 81.88 568 ASN A O 1
ATOM 4504 N N . ASN A 1 569 ? 14.256 8.424 6.140 1.00 85.69 569 ASN A N 1
ATOM 4505 C CA . ASN A 1 569 ? 15.390 7.851 5.437 1.00 85.69 569 ASN A CA 1
ATOM 4506 C C . ASN A 1 569 ? 14.975 6.883 4.326 1.00 85.69 569 ASN A C 1
ATOM 4508 O O . ASN A 1 569 ? 15.855 6.361 3.651 1.00 85.69 569 ASN A O 1
ATOM 4512 N N . ALA A 1 570 ? 13.674 6.664 4.113 1.00 89.88 570 ALA A N 1
ATOM 4513 C CA . ALA A 1 570 ? 13.188 5.848 3.015 1.00 89.88 570 ALA A CA 1
ATOM 4514 C C . ALA A 1 570 ? 13.674 6.376 1.666 1.00 89.88 570 ALA A C 1
ATOM 4516 O O . ALA A 1 570 ? 13.642 7.580 1.379 1.00 89.88 570 ALA A O 1
ATOM 4517 N N . THR A 1 571 ? 14.079 5.434 0.827 1.00 92.94 571 THR A N 1
ATOM 4518 C CA . THR A 1 571 ? 14.586 5.696 -0.511 1.00 92.94 571 THR A CA 1
ATOM 4519 C C . THR A 1 571 ? 13.781 4.951 -1.563 1.00 92.94 571 THR A C 1
ATOM 4521 O O . THR A 1 571 ? 13.049 5.551 -2.346 1.00 92.94 571 THR A O 1
ATOM 4524 N N . THR A 1 572 ? 13.847 3.624 -1.543 1.00 94.50 572 THR A N 1
ATOM 4525 C CA . THR A 1 572 ? 13.176 2.758 -2.521 1.00 94.50 572 THR A CA 1
ATOM 4526 C C . THR A 1 572 ? 12.361 1.691 -1.810 1.00 94.50 572 THR A C 1
ATOM 4528 O O . THR A 1 572 ? 12.821 1.110 -0.830 1.00 94.50 572 THR A O 1
ATOM 4531 N N . TRP A 1 573 ? 11.163 1.404 -2.308 1.00 94.06 573 TRP A N 1
ATOM 4532 C CA . TRP A 1 573 ? 10.369 0.254 -1.882 1.00 94.06 573 TRP A CA 1
ATOM 4533 C C . TRP A 1 573 ? 10.476 -0.836 -2.933 1.00 94.06 573 TRP A C 1
ATOM 4535 O O . TRP A 1 573 ? 10.476 -0.556 -4.135 1.00 94.06 573 TRP A O 1
ATOM 4545 N N . ILE A 1 574 ? 10.550 -2.076 -2.462 1.00 94.75 574 ILE A N 1
ATOM 4546 C CA . ILE A 1 574 ? 10.467 -3.256 -3.310 1.00 94.75 574 ILE A CA 1
ATOM 4547 C C . ILE A 1 574 ? 9.452 -4.240 -2.750 1.00 94.75 574 ILE A C 1
ATOM 4549 O O . ILE A 1 574 ? 9.388 -4.443 -1.538 1.00 94.75 574 ILE A O 1
ATOM 4553 N N . SER A 1 575 ? 8.734 -4.913 -3.643 1.00 93.69 575 SER A N 1
ATOM 4554 C CA . SER A 1 575 ? 8.051 -6.175 -3.361 1.00 93.69 575 SER A CA 1
ATOM 4555 C C . SER A 1 575 ? 8.548 -7.229 -4.340 1.00 93.69 575 SER A C 1
ATOM 4557 O O . SER A 1 575 ? 8.630 -6.968 -5.537 1.00 93.69 575 SER A O 1
ATOM 4559 N N . MET A 1 576 ? 8.877 -8.413 -3.836 1.00 93.88 576 MET A N 1
ATOM 4560 C CA . MET A 1 576 ? 9.277 -9.603 -4.584 1.00 93.88 576 MET A CA 1
ATOM 4561 C C . MET A 1 576 ? 8.448 -10.775 -4.062 1.00 93.88 576 MET A C 1
ATOM 4563 O O . MET A 1 576 ? 8.711 -11.322 -2.990 1.00 93.88 576 MET A O 1
ATOM 4567 N N . ASP A 1 577 ? 7.419 -11.136 -4.818 1.00 91.62 577 ASP A N 1
ATOM 4568 C CA . ASP A 1 577 ? 6.436 -12.143 -4.444 1.00 91.62 577 ASP A CA 1
ATOM 4569 C C . ASP A 1 577 ? 6.651 -13.406 -5.263 1.00 91.62 577 ASP A C 1
ATOM 4571 O O . ASP A 1 577 ? 6.462 -13.414 -6.482 1.00 91.62 577 ASP A O 1
ATOM 4575 N N . SER A 1 578 ? 7.020 -14.485 -4.580 1.00 93.06 578 SER A N 1
ATOM 4576 C CA . SER A 1 578 ? 7.182 -15.803 -5.184 1.00 93.06 578 SER A CA 1
ATOM 4577 C C . SER A 1 578 ? 5.904 -16.610 -4.997 1.00 93.06 578 SER A C 1
ATOM 4579 O O . SER A 1 578 ? 5.632 -17.145 -3.923 1.00 93.06 578 SER A O 1
ATOM 4581 N N . PHE A 1 579 ? 5.102 -16.706 -6.047 1.00 91.25 579 PHE A N 1
ATOM 4582 C CA . PHE A 1 579 ? 3.923 -17.559 -6.105 1.00 91.25 579 PHE A CA 1
ATOM 4583 C C . PHE A 1 579 ? 4.325 -18.977 -6.480 1.00 91.25 579 PHE A C 1
ATOM 4585 O O . PHE A 1 579 ? 5.242 -19.160 -7.274 1.00 91.25 579 PHE A O 1
ATOM 4592 N N . TYR A 1 580 ? 3.648 -19.986 -5.944 1.00 90.00 580 TYR A N 1
ATOM 4593 C CA . TYR A 1 580 ? 4.021 -21.376 -6.194 1.00 90.00 580 TYR A CA 1
ATOM 4594 C C . TYR A 1 580 ? 2.825 -22.265 -6.503 1.00 90.00 580 TYR A C 1
ATOM 4596 O O . TYR A 1 580 ? 1.762 -22.164 -5.887 1.00 90.00 580 TYR A O 1
ATOM 4604 N N . GLU A 1 581 ? 3.016 -23.182 -7.448 1.00 82.75 581 GLU A N 1
ATOM 4605 C CA . GLU A 1 581 ? 1.982 -24.139 -7.816 1.00 82.75 581 GLU A CA 1
ATOM 4606 C C . GLU A 1 581 ? 1.690 -25.113 -6.671 1.00 82.75 581 GLU A C 1
ATOM 4608 O O . GLU A 1 581 ? 2.595 -25.652 -6.025 1.00 82.75 581 GLU A O 1
ATOM 4613 N N . VAL A 1 582 ? 0.406 -25.407 -6.473 1.00 78.81 582 VAL A N 1
ATOM 4614 C CA . VAL A 1 582 ? -0.072 -26.420 -5.529 1.00 78.81 582 VAL A CA 1
ATOM 4615 C C . VAL A 1 582 ? -0.956 -27.449 -6.233 1.00 78.81 582 VAL A C 1
ATOM 4617 O O . VAL A 1 582 ? -1.569 -27.191 -7.270 1.00 78.81 582 VAL A O 1
ATOM 4620 N N . GLY A 1 583 ? -1.003 -28.664 -5.681 1.00 65.56 583 GLY A N 1
ATOM 4621 C CA . GLY A 1 583 ? -1.927 -29.701 -6.143 1.00 65.56 583 GLY A CA 1
ATOM 4622 C C . GLY A 1 583 ? -3.402 -29.297 -5.960 1.00 65.56 583 GLY A C 1
ATOM 4623 O O . GLY A 1 583 ? -3.693 -28.367 -5.205 1.00 65.56 583 GLY A O 1
ATOM 4624 N N . PRO A 1 584 ? -4.345 -29.995 -6.625 1.00 60.16 584 PRO A N 1
ATOM 4625 C CA . PRO A 1 584 ? -5.777 -29.747 -6.452 1.00 60.16 584 PRO A CA 1
ATOM 4626 C C . PRO A 1 584 ? -6.184 -29.858 -4.978 1.00 60.16 584 PRO A C 1
ATOM 4628 O O . PRO A 1 584 ? -5.689 -30.720 -4.244 1.00 60.16 584 PRO A O 1
ATOM 4631 N N . TYR A 1 585 ? -7.101 -28.992 -4.544 1.00 51.66 585 TYR A N 1
ATOM 4632 C CA . TYR A 1 585 ? -7.575 -28.990 -3.166 1.00 51.66 585 TYR A CA 1
ATOM 4633 C C . TYR A 1 585 ? -8.471 -30.211 -2.928 1.00 51.66 585 TYR A C 1
ATOM 4635 O O . TYR A 1 585 ? -9.606 -30.271 -3.395 1.00 51.66 585 TYR A O 1
ATOM 4643 N N . ALA A 1 586 ? -7.976 -31.206 -2.191 1.00 46.50 586 ALA A N 1
ATOM 4644 C CA . ALA A 1 586 ? -8.844 -32.229 -1.629 1.00 46.50 586 ALA A CA 1
ATOM 4645 C C . ALA A 1 586 ? -9.503 -31.644 -0.375 1.00 46.50 586 ALA A C 1
ATOM 4647 O O . ALA A 1 586 ? -8.862 -31.541 0.677 1.00 46.50 586 ALA A O 1
ATOM 4648 N N . GLU A 1 587 ? -10.790 -31.293 -0.458 1.00 46.09 587 GLU A N 1
ATOM 4649 C CA . GLU A 1 587 ? -11.626 -31.245 0.738 1.00 46.09 587 GLU A CA 1
ATOM 4650 C C . GLU A 1 587 ? -11.587 -32.650 1.341 1.00 46.09 587 GLU A C 1
ATOM 4652 O O . GLU A 1 587 ? -12.356 -33.537 0.974 1.00 46.09 587 GLU A O 1
ATOM 4657 N N . LYS A 1 588 ? -10.657 -32.897 2.273 1.00 37.97 588 LYS A N 1
ATOM 4658 C CA . LYS A 1 588 ? -10.876 -33.962 3.242 1.00 37.97 588 LYS A CA 1
ATOM 4659 C C . LYS A 1 588 ? -12.213 -33.601 3.868 1.00 37.97 588 LYS A C 1
ATOM 4661 O O . LYS A 1 588 ? -12.263 -32.628 4.622 1.00 37.97 588 LYS A O 1
ATOM 4666 N N . LYS A 1 589 ? -13.273 -34.344 3.521 1.00 35.19 589 LYS A N 1
ATOM 4667 C CA . LYS A 1 589 ? -14.492 -34.416 4.322 1.00 35.19 589 LYS A CA 1
ATOM 4668 C C . LYS A 1 589 ? -13.993 -34.608 5.746 1.00 35.19 589 LYS A C 1
ATOM 4670 O O . LYS A 1 589 ? -13.508 -35.689 6.075 1.00 35.19 589 LYS A O 1
ATOM 4675 N N . GLN A 1 590 ? -14.002 -33.552 6.554 1.00 35.09 590 GLN A N 1
ATOM 4676 C CA . GLN A 1 590 ? -13.820 -33.694 7.986 1.00 35.09 590 GLN A CA 1
ATOM 4677 C C . GLN A 1 590 ? -15.093 -34.387 8.463 1.00 35.09 590 GLN A C 1
ATOM 4679 O O . GLN A 1 590 ? -16.090 -33.758 8.796 1.00 35.09 590 GLN A O 1
ATOM 4684 N N . GLN A 1 591 ? -15.093 -35.713 8.349 1.00 29.45 591 GLN A N 1
ATOM 4685 C CA . GLN A 1 591 ? -15.984 -36.564 9.105 1.00 29.45 591 GLN A CA 1
ATOM 4686 C C . GLN A 1 591 ? -15.491 -36.521 10.553 1.00 29.45 591 GLN A C 1
ATOM 4688 O O . GLN A 1 591 ? -14.412 -37.030 10.840 1.00 29.45 591 GLN A O 1
ATOM 4693 N N . GLY A 1 592 ? -16.294 -35.908 11.425 1.00 29.78 592 GLY A N 1
ATOM 4694 C CA . GLY A 1 592 ? -16.139 -35.927 12.884 1.00 29.78 592 GLY A CA 1
ATOM 4695 C C . GLY A 1 592 ? -15.149 -34.883 13.413 1.00 29.78 592 GLY A C 1
ATOM 4696 O O . GLY A 1 592 ? -14.054 -34.745 12.885 1.00 29.78 592 GLY A O 1
ATOM 4697 N N . THR A 1 593 ? -15.453 -34.086 14.430 1.00 27.16 593 THR A N 1
ATOM 4698 C CA . THR A 1 593 ? -16.615 -33.958 15.326 1.00 27.16 593 THR A CA 1
ATOM 4699 C C . THR A 1 593 ? -16.673 -32.490 15.758 1.00 27.16 593 THR A C 1
ATOM 4701 O O . THR A 1 593 ? -15.618 -31.864 15.864 1.00 27.16 593 THR A O 1
ATOM 4704 N N . CYS A 1 594 ? -17.895 -31.966 15.918 1.00 30.11 594 CYS A N 1
ATOM 4705 C CA . CYS A 1 594 ? -18.193 -30.607 16.378 1.00 30.11 594 CYS A CA 1
ATOM 4706 C C . CYS A 1 594 ? -17.450 -30.229 17.652 1.00 30.11 594 CYS A C 1
ATOM 4708 O O . CYS A 1 594 ? -17.384 -31.090 18.559 1.00 30.11 594 CYS A O 1
#

Foldseek 3Di:
DPLLVVQLVLVVLVVQLADCNHLFANHQADFLQFDDDHPPQQPLLACVRVVVNFFVDPVLLVLLLVLLCVQAVLCQLQFARDARPDDSPDNSQDPDDPPPQDDADDPPDPVQLLLLDAQQQFQDDHFQSAESEEAEDQALVSQLVVLVVCSVSSAHEQEDQLRHRNRSSSGGGDHHYRYYDLPRWQDWDQDPVVRKIKGWQNQFPLNVLVVQVVVQWDDFADFARRDTNQQCQQSQGDGLFLAHHTQVLFFQWWFFQTSNSDTDIQGQDDPPDDDPSSNSLSQSSNRVHGSSSGHTTITMGNIDGLQQFFFKAKFKFKAFDDLQLQLQVVLLQLVCLLPQPRASFKWKKKKKKLWPDDPVCCCCVVVPPPAFAASLRCCVPVPVCSSPPDFDQCVLLPNPDDPTGGMMIMMMMMGTSSVGPVDDDDPVNVVSVVSSQVSRFFAHDFLVRQVVSCVRVVNCVQQPRDPGRTRTSPVGGRVDGDGVSRVSSNSHDRHSDRDSFHKDKDKGFHLDSQSSPSCVSVSVSVSVCCQSVHDPFKMKIKMKIQQAHDNGPLQVCCPSSHSSNCRVRTGMMMMIMIGGDDHRDDPPPPPDDD

InterPro domains:
  IPR006093 Oxygen oxidoreductase covalent FAD-binding site [PS00862] (131-164)
  IPR006094 FAD linked oxidase, N-terminal [PF01565] (131-264)
  IPR016166 FAD-binding domain, PCMH-type [PS51387] (127-306)
  IPR016169 FAD-binding, type PCMH, subdomain 2 [G3DSA:3.30.465.10] (105-331)
  IPR036318 FAD-binding, type PCMH-like superfamily [SSF56176] (114-302)
  IPR050416 FAD-linked Oxidoreductases in Biosynthetic Pathways [PTHR42973] (115-461)